Protein AF-A0A821R0I9-F1 (afdb_monomer)

Radius of gyration: 26.66 Å; Cα contacts (8 Å, |Δi|>4): 463; chains: 1; bounding box: 62×66×66 Å

Mean predicted aligned error: 10.27 Å

Nearest PDB structures (foldseek):
  4y21-assembly1_A  TM=1.163E-01  e=6.175E+00  Rattus norvegicus

Secondary structure (DSSP, 8-state):
-HHHHHHHHTHHHHTT-EEEEEE---S-HHHHHHHHHIIIIISEEEETTEEEE--TT-EEEEEE---TT-GGGGSHHHHSS--S---SS--SSS--TT-HHHHHHHHHHHHHHTTGGGTS---GGG-----HHHHHHHHHHHHSTTS-TTT--TTHHHHHHHHHHHHHHHHHH-GGGSGGG-SSHHHHHHHHHHHHHHHTHHHHHHHHHHHHHHHHHTTT----GGGTS--GGGS-SEEEEE-TT--EEEEESSGGGS-HHHHHHHHHHHHHTT--GGGHHHHS--TTS--HHHHHHHHHTT-GGGTTEEE-TTT--EEETT--S-TTT--SPPPB--SSSSHHHHHHHHHHHHHHHTTT----HHHHHHHHHHHHHHHTT--------TTSSHHHHH-

pLDDT: mean 80.83, std 11.89, range [41.59, 96.19]

Foldseek 3Di:
DVVLVVQAVCQVVQVVAAAEAEDEADPCLPVVLVVCCCVQPVQWDDDPHRTHHHDPPHHYHYHFDPFLNRVNCPRPVNVPDDDPDDQQAADLQPPPLVDPLLQLLLQVLVCLVVLVQLPFADDPVPGDSDDSVSSSVSLCVLQPPPADRRQHHNVLSLLLSLLSSQVSVLLRQPPCLGNVLFPGSVLSSVVSVVQSNLSSLLSHQQRSLVSVVSVVVSVVDDDDPVRSDPDPVNRQFWHWDAAPNSDTDIGGDALVSDPVSVLVGVVVSCVVVVHDPVCNCPRSPGLQPDFQLRLQLVLPRNDPPQLQWFADLPPRDTDGNPDFDDPPPRDPHGTDHQPDSDPVSSSVSSSVSSVSCCVVDTDHSSLSSVVVSVSSCVSSVHDDDDDDDPPPCPVVSVD

Structure (mmCIF, N/CA/C/O backbone):
data_AF-A0A821R0I9-F1
#
_entry.id   AF-A0A821R0I9-F1
#
loop_
_atom_site.group_PDB
_atom_site.id
_atom_site.type_symbol
_atom_site.label_atom_id
_atom_site.label_alt_id
_atom_site.label_comp_id
_atom_site.label_asym_id
_atom_site.label_entity_id
_atom_site.label_seq_id
_atom_site.pdbx_PDB_ins_code
_atom_site.Cartn_x
_atom_site.Cartn_y
_atom_site.Cartn_z
_atom_site.occupancy
_atom_site.B_iso_or_equiv
_atom_site.auth_seq_id
_atom_site.auth_comp_id
_atom_site.auth_asym_id
_atom_site.auth_atom_id
_atom_site.pdbx_PDB_model_num
ATOM 1 N N . ASP A 1 1 ? 10.361 -28.603 -21.149 1.00 76.56 1 ASP A N 1
ATOM 2 C CA . ASP A 1 1 ? 9.099 -29.053 -21.781 1.00 76.56 1 ASP A CA 1
ATOM 3 C C . ASP A 1 1 ? 7.979 -28.019 -21.750 1.00 76.56 1 ASP A C 1
ATOM 5 O O . ASP A 1 1 ? 7.584 -27.575 -22.820 1.00 76.56 1 ASP A O 1
ATOM 9 N N . THR A 1 2 ? 7.530 -27.529 -20.588 1.00 86.25 2 THR A N 1
ATOM 10 C CA . THR A 1 2 ? 6.419 -26.550 -20.497 1.00 86.25 2 THR A CA 1
ATOM 11 C C . THR A 1 2 ? 6.616 -25.289 -21.352 1.00 86.25 2 THR A C 1
ATOM 13 O O . THR A 1 2 ? 5.686 -24.830 -22.014 1.00 86.25 2 THR A O 1
ATOM 16 N N . LEU A 1 3 ? 7.837 -24.734 -21.389 1.00 85.19 3 LEU A N 1
ATOM 17 C CA . LEU A 1 3 ? 8.168 -23.590 -22.251 1.00 85.19 3 LEU A CA 1
ATOM 18 C C . LEU A 1 3 ? 7.955 -23.918 -23.737 1.00 85.19 3 LEU A C 1
ATOM 20 O O . LEU A 1 3 ? 7.365 -23.124 -24.467 1.00 85.19 3 LEU A O 1
ATOM 24 N N . ALA A 1 4 ? 8.395 -25.099 -24.174 1.00 87.75 4 ALA A N 1
ATOM 25 C CA . ALA A 1 4 ? 8.288 -25.544 -25.558 1.00 87.75 4 ALA A CA 1
ATOM 26 C C . ALA A 1 4 ? 6.822 -25.709 -25.983 1.00 87.75 4 ALA A C 1
ATOM 28 O O . ALA A 1 4 ? 6.417 -25.243 -27.047 1.00 87.75 4 ALA A O 1
ATOM 29 N N . GLU A 1 5 ? 6.001 -26.313 -25.123 1.00 90.69 5 GLU A N 1
ATOM 30 C CA . GLU A 1 5 ? 4.563 -26.461 -25.358 1.00 90.69 5 GLU A CA 1
ATOM 31 C C . GLU A 1 5 ? 3.848 -25.110 -25.426 1.00 90.69 5 GLU A C 1
ATOM 33 O O . GLU A 1 5 ? 2.994 -24.896 -26.294 1.00 90.69 5 GLU A O 1
ATOM 38 N N . ARG A 1 6 ? 4.222 -24.171 -24.548 1.00 90.94 6 ARG A N 1
ATOM 39 C CA . ARG A 1 6 ? 3.678 -22.810 -24.55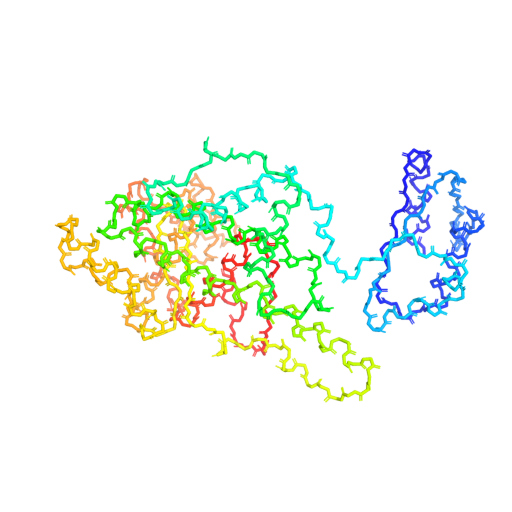5 1.00 90.94 6 ARG A CA 1
ATOM 40 C C . ARG A 1 6 ? 4.042 -22.070 -25.840 1.00 90.94 6 ARG A C 1
ATOM 42 O O . ARG A 1 6 ? 3.157 -21.486 -26.454 1.00 90.94 6 ARG A O 1
ATOM 49 N N . LEU A 1 7 ? 5.297 -22.130 -26.283 1.00 91.06 7 LEU A N 1
ATOM 50 C CA . LEU A 1 7 ? 5.722 -21.499 -27.537 1.00 91.06 7 LEU A CA 1
ATOM 51 C C . LEU A 1 7 ? 5.006 -22.113 -28.747 1.00 91.06 7 LEU A C 1
ATOM 53 O O . LEU A 1 7 ? 4.456 -21.383 -29.568 1.00 91.06 7 LEU A O 1
ATOM 57 N N . ARG A 1 8 ? 4.919 -23.448 -28.815 1.00 91.00 8 ARG A N 1
ATOM 58 C CA . ARG A 1 8 ? 4.213 -24.154 -29.895 1.00 91.00 8 ARG A CA 1
ATOM 59 C C . ARG A 1 8 ? 2.726 -23.796 -29.945 1.00 91.00 8 ARG A C 1
ATOM 61 O O . ARG A 1 8 ? 2.209 -23.470 -31.007 1.00 91.00 8 ARG A O 1
ATOM 68 N N . SER A 1 9 ? 2.032 -23.840 -28.806 1.00 92.44 9 SER A N 1
ATOM 69 C CA . SER A 1 9 ? 0.590 -23.538 -28.736 1.00 92.44 9 SER A CA 1
ATOM 70 C C . SER A 1 9 ? 0.256 -22.073 -29.033 1.00 92.44 9 SER A C 1
ATOM 72 O O . SER A 1 9 ? -0.883 -21.761 -29.375 1.00 92.44 9 SER A O 1
ATOM 74 N N . LYS A 1 10 ? 1.237 -21.172 -28.916 1.00 91.81 10 LYS A N 1
ATOM 75 C CA . LYS A 1 10 ? 1.082 -19.734 -29.154 1.00 91.81 10 LYS A CA 1
ATOM 76 C C . LYS A 1 10 ? 1.691 -19.258 -30.470 1.00 91.81 10 LYS A C 1
ATOM 78 O O . LYS A 1 10 ? 1.699 -18.055 -30.699 1.00 91.81 10 LYS A O 1
ATOM 83 N N . TYR A 1 11 ? 2.122 -20.163 -31.352 1.00 89.94 11 TYR A N 1
ATOM 84 C CA . TYR A 1 11 ? 2.811 -19.826 -32.604 1.00 89.94 11 TYR A CA 1
ATOM 85 C C . TYR A 1 11 ? 2.116 -18.733 -33.430 1.00 89.94 11 TYR A C 1
ATOM 87 O O . TYR A 1 11 ? 2.754 -17.763 -33.830 1.00 89.94 11 TYR A O 1
ATOM 95 N N . SER A 1 12 ? 0.797 -18.837 -33.628 1.00 88.25 12 SER A N 1
ATOM 96 C CA . SER A 1 12 ? 0.026 -17.840 -34.385 1.00 88.25 12 SER A CA 1
ATOM 97 C C . SER A 1 12 ? 0.048 -16.445 -33.752 1.00 88.25 12 SER A C 1
ATOM 99 O O . SER A 1 12 ? -0.014 -15.452 -34.463 1.00 88.25 12 SER A O 1
ATOM 101 N N . GLN A 1 13 ? 0.178 -16.357 -32.425 1.00 90.62 13 GLN A N 1
ATOM 102 C CA . GLN A 1 13 ? 0.243 -15.090 -31.689 1.00 90.62 13 GLN A CA 1
ATOM 103 C C . GLN A 1 13 ? 1.644 -14.467 -31.729 1.00 90.62 13 GLN A C 1
ATOM 105 O O . GLN A 1 13 ? 1.775 -13.262 -31.536 1.00 90.62 13 GLN A O 1
ATOM 110 N N . LEU A 1 14 ? 2.688 -15.264 -31.986 1.00 87.75 14 LEU A N 1
ATOM 111 C CA . LEU A 1 14 ? 4.066 -14.771 -32.063 1.00 87.75 14 LEU A CA 1
ATOM 112 C C . LEU A 1 14 ? 4.306 -13.904 -33.306 1.00 87.75 14 LEU A C 1
ATOM 114 O O . LEU A 1 14 ? 5.147 -13.019 -33.261 1.00 87.75 14 LEU A O 1
ATOM 118 N N . GLN A 1 15 ? 3.539 -14.101 -34.384 1.00 83.25 15 GLN A N 1
ATOM 119 C CA . GLN A 1 15 ? 3.679 -13.323 -35.624 1.00 83.25 15 GLN A CA 1
ATOM 120 C C . GLN A 1 15 ? 3.362 -11.832 -35.454 1.00 83.25 15 GLN A C 1
ATOM 122 O O . GLN A 1 15 ? 3.879 -11.004 -36.195 1.00 83.25 15 GLN A O 1
ATOM 127 N N . THR A 1 16 ? 2.511 -11.490 -34.488 1.00 88.88 16 THR A N 1
ATOM 128 C CA . THR A 1 16 ? 2.111 -10.107 -34.186 1.00 88.88 16 THR A CA 1
ATOM 129 C C . THR A 1 16 ? 2.441 -9.720 -32.746 1.00 88.88 16 THR A C 1
ATOM 131 O O . THR A 1 16 ? 1.876 -8.766 -32.215 1.00 88.88 16 THR A O 1
ATOM 134 N N . GLY A 1 17 ? 3.280 -10.508 -32.074 1.00 88.75 17 GLY A N 1
ATOM 135 C CA . GLY A 1 17 ? 3.551 -10.394 -30.649 1.00 88.75 17 GLY A CA 1
ATOM 136 C C . GLY A 1 17 ? 5.040 -10.342 -30.340 1.00 88.75 17 GLY A C 1
ATOM 137 O O . GLY A 1 17 ? 5.892 -10.328 -31.224 1.00 88.75 17 GLY A O 1
ATOM 138 N N . ALA A 1 18 ? 5.344 -10.335 -29.048 1.00 92.00 18 ALA A N 1
ATOM 139 C CA . ALA A 1 18 ? 6.703 -10.414 -28.538 1.00 92.00 18 ALA A CA 1
ATOM 140 C C . ALA A 1 18 ? 6.793 -11.487 -27.451 1.00 92.00 18 ALA A C 1
ATOM 142 O O . ALA A 1 18 ? 5.804 -11.815 -26.788 1.00 92.00 18 ALA A O 1
ATOM 143 N N . ILE A 1 19 ? 7.993 -12.023 -27.258 1.00 91.94 19 ILE A N 1
ATOM 144 C CA . ILE A 1 19 ? 8.313 -12.904 -26.138 1.00 91.94 19 ILE A CA 1
ATOM 145 C C . ILE A 1 19 ? 8.996 -12.045 -25.082 1.00 91.94 19 ILE A C 1
ATOM 147 O O . ILE A 1 19 ? 10.010 -11.421 -25.369 1.00 91.94 19 ILE A O 1
ATOM 151 N N . HIS A 1 20 ? 8.457 -12.028 -23.867 1.00 91.75 20 HIS A N 1
ATOM 152 C CA . HIS A 1 20 ? 9.137 -11.447 -22.715 1.00 91.75 20 HIS A CA 1
ATOM 153 C C . HIS A 1 20 ? 9.611 -12.572 -21.795 1.00 91.75 20 HIS A C 1
ATOM 155 O O . HIS A 1 20 ? 8.790 -13.341 -21.287 1.00 91.75 20 HIS A O 1
ATOM 161 N N . LEU A 1 21 ? 10.927 -12.701 -21.640 1.00 89.25 21 LEU A N 1
ATOM 162 C CA . LEU A 1 21 ? 11.567 -13.635 -20.726 1.00 89.25 21 LEU A CA 1
ATOM 163 C C . LEU A 1 21 ? 12.048 -12.884 -19.491 1.00 89.25 21 LEU A C 1
ATOM 165 O O . LEU A 1 21 ? 13.011 -12.133 -19.577 1.00 89.25 21 LEU A O 1
ATOM 169 N N . ASP A 1 22 ? 11.398 -13.141 -18.365 1.00 88.12 22 ASP A N 1
ATOM 170 C CA . ASP A 1 22 ? 11.840 -12.700 -17.044 1.00 88.12 22 ASP A CA 1
ATOM 171 C C . ASP A 1 22 ? 12.665 -13.826 -16.404 1.00 88.12 22 ASP A C 1
ATOM 173 O O . ASP A 1 22 ? 12.160 -14.938 -16.195 1.00 88.12 22 ASP A O 1
ATOM 177 N N . ILE A 1 23 ? 13.957 -13.573 -16.192 1.00 84.50 23 ILE A N 1
ATOM 178 C CA . ILE A 1 23 ? 14.930 -14.559 -15.724 1.00 84.50 23 ILE A CA 1
ATOM 179 C C . ILE A 1 23 ? 15.499 -14.110 -14.374 1.00 84.50 23 ILE A C 1
ATOM 181 O O . ILE A 1 23 ? 16.392 -13.265 -14.294 1.00 84.50 23 ILE A O 1
ATOM 185 N N . GLY A 1 24 ? 15.002 -14.744 -13.312 1.00 79.88 24 GLY A N 1
ATOM 186 C CA . GLY A 1 24 ? 15.548 -14.638 -11.960 1.00 79.88 24 GLY A CA 1
ATOM 187 C C . GLY A 1 24 ? 16.720 -15.591 -11.700 1.00 79.88 24 GLY A C 1
ATOM 188 O O . GLY A 1 24 ? 17.433 -16.022 -12.607 1.00 79.88 24 GLY A O 1
ATOM 189 N N . THR A 1 25 ? 16.904 -15.981 -10.439 1.00 74.69 25 THR A N 1
ATOM 190 C CA . THR A 1 25 ? 17.943 -16.944 -10.052 1.00 74.69 25 THR A CA 1
ATOM 191 C C . THR A 1 25 ? 17.667 -18.338 -10.626 1.00 74.69 25 THR A C 1
ATOM 193 O O . THR A 1 25 ? 16.542 -18.842 -10.600 1.00 74.69 25 THR A O 1
ATOM 196 N N . THR A 1 26 ? 18.706 -18.995 -11.157 1.00 76.81 26 THR A N 1
ATOM 197 C CA . THR A 1 26 ? 18.580 -20.340 -11.747 1.00 76.81 26 THR A CA 1
ATOM 198 C C . THR A 1 26 ? 19.653 -21.274 -11.211 1.00 76.81 26 THR A C 1
ATOM 200 O O . THR A 1 26 ? 20.830 -20.916 -11.168 1.00 76.81 26 THR A O 1
ATOM 203 N N . ALA A 1 27 ? 19.253 -22.492 -10.838 1.00 79.00 27 ALA A N 1
ATOM 204 C CA . ALA A 1 27 ? 20.189 -23.511 -10.370 1.00 79.00 27 ALA A CA 1
ATOM 205 C C . ALA A 1 27 ? 21.010 -24.123 -11.521 1.00 79.00 27 ALA A C 1
ATOM 207 O O . ALA A 1 27 ? 22.166 -24.487 -11.327 1.00 79.00 27 ALA A O 1
ATOM 208 N N . ASN A 1 28 ? 20.429 -24.228 -12.725 1.00 84.75 28 ASN A N 1
ATOM 209 C CA . ASN A 1 28 ? 21.063 -24.849 -13.890 1.00 84.75 28 ASN A CA 1
ATOM 210 C C . ASN A 1 28 ? 21.334 -23.823 -15.001 1.00 84.75 28 ASN A C 1
ATOM 212 O O . ASN A 1 28 ? 20.585 -23.694 -15.972 1.00 84.75 28 ASN A O 1
ATOM 216 N N . ARG A 1 29 ? 22.451 -23.108 -14.849 1.00 81.62 29 ARG A N 1
ATOM 217 C CA . ARG A 1 29 ? 22.896 -22.058 -15.777 1.00 81.62 29 ARG A CA 1
ATOM 218 C C . ARG A 1 29 ? 23.226 -22.592 -17.175 1.00 81.62 29 ARG A C 1
ATOM 220 O O . ARG A 1 29 ? 22.957 -21.912 -18.162 1.00 81.62 29 ARG A O 1
ATOM 227 N N . GLN A 1 30 ? 23.763 -23.809 -17.273 1.00 83.44 30 GLN A N 1
ATOM 228 C CA . GLN A 1 30 ? 24.100 -24.422 -18.560 1.00 83.44 30 GLN A CA 1
ATOM 229 C C . GLN A 1 30 ? 22.843 -24.666 -19.400 1.00 83.44 30 GLN A C 1
ATOM 231 O O . GLN A 1 30 ? 22.788 -24.263 -20.559 1.00 83.44 30 GLN A O 1
ATOM 236 N N . GLN A 1 31 ? 21.811 -25.263 -18.800 1.00 86.06 31 GLN A N 1
ATOM 237 C CA . GLN A 1 31 ? 20.558 -25.522 -19.504 1.00 86.06 31 GLN A CA 1
ATOM 238 C C . GLN A 1 31 ? 19.866 -24.222 -19.930 1.00 86.06 31 GLN A C 1
ATOM 240 O O . GLN A 1 31 ? 19.315 -24.151 -21.028 1.00 86.06 31 GLN A O 1
ATOM 245 N N . LEU A 1 32 ? 19.914 -23.177 -19.096 1.00 87.06 32 LEU A N 1
ATOM 246 C CA . LEU A 1 32 ? 19.415 -21.859 -19.484 1.00 87.06 32 LEU A CA 1
ATOM 247 C C . LEU A 1 32 ? 20.153 -21.328 -20.722 1.00 87.06 32 LEU A C 1
ATOM 249 O O . LEU A 1 32 ? 19.507 -20.879 -21.665 1.00 87.06 32 LEU A O 1
ATOM 253 N N . ASN A 1 33 ? 21.485 -21.409 -20.734 1.00 86.75 33 ASN A N 1
ATOM 254 C CA . ASN A 1 33 ? 22.304 -20.972 -21.862 1.00 86.75 33 ASN A CA 1
ATOM 255 C C . ASN A 1 33 ? 21.902 -21.700 -23.156 1.00 86.75 33 ASN A C 1
ATOM 257 O O . ASN A 1 33 ? 21.643 -21.057 -24.169 1.00 86.75 33 ASN A O 1
ATOM 261 N N . GLU A 1 34 ? 21.759 -23.028 -23.106 1.00 87.38 34 GLU A N 1
ATOM 262 C CA . GLU A 1 34 ? 21.300 -23.844 -24.240 1.00 87.38 34 GLU A CA 1
ATOM 263 C C . GLU A 1 34 ? 19.910 -23.415 -24.736 1.00 87.38 34 GLU A C 1
ATOM 265 O O . GLU A 1 34 ? 19.705 -23.235 -25.939 1.00 87.38 34 GLU A O 1
ATOM 270 N N . ILE A 1 35 ? 18.964 -23.173 -23.819 1.00 88.25 35 ILE A N 1
ATOM 271 C CA . ILE A 1 35 ? 17.619 -22.691 -24.163 1.00 88.25 35 ILE A CA 1
ATOM 272 C C . ILE A 1 35 ? 17.681 -21.334 -24.864 1.00 88.25 35 ILE A C 1
ATOM 274 O O . ILE A 1 35 ? 16.986 -21.133 -25.862 1.00 88.25 35 ILE A O 1
ATOM 278 N N . LEU A 1 36 ? 18.501 -20.408 -24.369 1.00 88.75 36 LEU A N 1
ATOM 279 C CA . LEU A 1 36 ? 18.633 -19.081 -24.961 1.00 88.75 36 LEU A CA 1
ATOM 280 C C . LEU A 1 36 ? 19.308 -19.137 -26.339 1.00 88.75 36 LEU A C 1
ATOM 282 O O . LEU A 1 36 ? 18.843 -18.460 -27.253 1.00 88.75 36 LEU A O 1
ATOM 286 N N . TYR A 1 37 ? 20.318 -19.989 -26.541 1.00 89.25 37 TYR A N 1
ATOM 287 C CA . TYR A 1 37 ? 20.897 -20.236 -27.869 1.00 89.25 37 TYR A CA 1
ATOM 288 C C . TYR A 1 37 ? 19.848 -20.756 -28.857 1.00 89.25 37 TYR A C 1
ATOM 290 O O . TYR A 1 37 ? 19.708 -20.227 -29.964 1.00 89.25 37 TYR A O 1
ATOM 298 N N . CYS A 1 38 ? 19.067 -21.758 -28.443 1.00 89.75 38 CYS A N 1
ATOM 299 C CA . CYS A 1 38 ? 17.945 -22.279 -29.217 1.00 89.75 38 CYS A CA 1
ATOM 300 C C . CYS A 1 38 ? 16.933 -21.187 -29.570 1.00 89.75 38 CYS A C 1
ATOM 302 O O . CYS A 1 38 ? 16.541 -21.066 -30.731 1.00 89.75 38 CYS A O 1
ATOM 304 N N . LEU A 1 39 ? 16.533 -20.373 -28.595 1.00 89.75 39 LEU A N 1
ATOM 305 C CA . LEU A 1 39 ? 15.498 -19.369 -28.789 1.00 89.75 39 LEU A CA 1
ATOM 306 C C . LEU A 1 39 ? 15.961 -18.181 -29.633 1.00 89.75 39 LEU A C 1
ATOM 308 O O . LEU A 1 39 ? 15.213 -17.735 -30.497 1.00 89.75 39 LEU A O 1
ATOM 312 N N . LEU A 1 40 ? 17.155 -17.653 -29.373 1.00 88.06 40 LEU A N 1
ATOM 313 C CA . LEU A 1 40 ? 17.606 -16.394 -29.961 1.00 88.06 40 LEU A CA 1
ATOM 314 C C . LEU A 1 40 ? 18.265 -16.590 -31.322 1.00 88.06 40 LEU A C 1
ATOM 316 O O . LEU A 1 40 ? 17.952 -15.827 -32.237 1.00 88.06 40 LEU A O 1
ATOM 320 N N . LEU A 1 41 ? 19.132 -17.602 -31.458 1.00 87.38 41 LEU A N 1
ATOM 321 C CA . LEU A 1 41 ? 19.898 -17.835 -32.685 1.00 87.38 41 LEU A CA 1
ATOM 322 C C . LEU A 1 41 ? 19.181 -18.788 -33.635 1.00 87.38 41 LEU A C 1
ATOM 324 O O . LEU A 1 41 ? 18.980 -18.463 -34.800 1.00 87.38 41 LEU A O 1
ATOM 328 N N . PHE A 1 42 ? 18.800 -19.972 -33.147 1.00 89.62 42 PHE A N 1
ATOM 329 C CA . PHE A 1 42 ? 18.291 -21.021 -34.031 1.00 89.62 42 PHE A CA 1
ATOM 330 C C . PHE A 1 42 ? 16.821 -20.825 -34.387 1.00 89.62 42 PHE A C 1
ATOM 332 O O . PHE A 1 42 ? 16.425 -21.123 -35.515 1.00 89.62 42 PHE A O 1
ATOM 339 N N . ARG A 1 43 ? 16.007 -20.340 -33.436 1.00 90.12 43 ARG A N 1
ATOM 340 C CA . ARG A 1 43 ? 14.563 -20.046 -33.561 1.00 90.12 43 ARG A CA 1
ATOM 341 C C . ARG A 1 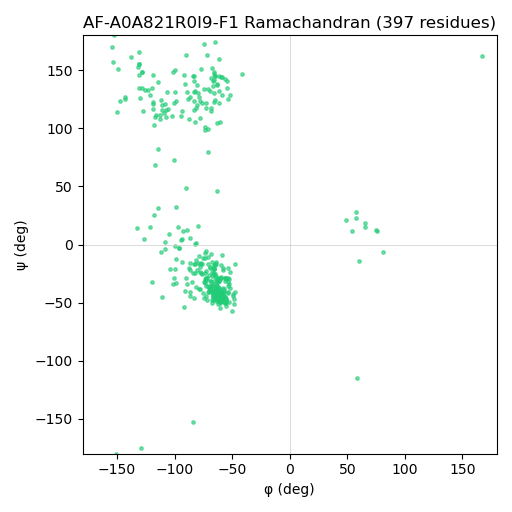43 ? 13.689 -21.253 -33.929 1.00 90.12 43 ARG A C 1
ATOM 343 O O . ARG A 1 43 ? 12.478 -21.206 -33.761 1.00 90.12 43 ARG A O 1
ATOM 350 N N . ASN A 1 44 ? 14.288 -22.350 -34.371 1.00 91.06 44 ASN A N 1
ATOM 351 C CA . ASN A 1 44 ? 13.685 -23.637 -34.648 1.00 91.06 44 ASN A CA 1
ATOM 352 C C . ASN A 1 44 ? 14.491 -24.686 -33.893 1.00 91.06 44 ASN A C 1
ATOM 354 O O . ASN A 1 44 ? 15.679 -24.873 -34.145 1.00 91.06 44 ASN A O 1
ATOM 358 N N . PHE A 1 45 ? 13.858 -25.337 -32.931 1.00 90.75 45 PHE A N 1
ATOM 359 C CA . PHE A 1 45 ? 14.529 -26.271 -32.038 1.00 90.75 45 PHE A CA 1
ATOM 360 C C . PHE A 1 45 ? 13.536 -27.293 -31.502 1.00 90.75 45 PHE A C 1
ATOM 362 O O . PHE A 1 45 ? 12.320 -27.180 -31.678 1.00 90.75 45 PHE A O 1
ATOM 369 N N . ARG A 1 46 ? 14.059 -28.324 -30.844 1.00 87.31 46 ARG A N 1
ATOM 370 C CA . ARG A 1 46 ? 13.258 -29.409 -30.292 1.00 87.31 46 ARG A CA 1
ATOM 371 C C . ARG A 1 46 ? 13.644 -29.655 -28.842 1.00 87.31 46 ARG A C 1
ATOM 373 O O . ARG A 1 46 ? 14.807 -29.908 -28.553 1.00 87.31 46 ARG A O 1
ATOM 380 N N . PHE A 1 47 ? 12.652 -29.637 -27.956 1.00 84.06 47 PHE A N 1
ATOM 381 C CA . PHE A 1 47 ? 12.790 -30.097 -26.574 1.00 84.06 47 PHE A CA 1
ATOM 382 C C . PHE A 1 47 ? 11.980 -31.381 -26.403 1.00 84.06 47 PHE A C 1
ATOM 384 O O . PHE A 1 47 ? 10.761 -31.382 -26.583 1.00 84.06 47 PHE A O 1
ATOM 391 N N . GLY A 1 48 ? 12.661 -32.496 -26.126 1.00 82.56 48 GLY A N 1
ATOM 392 C CA . GLY A 1 48 ? 12.025 -33.813 -26.067 1.00 82.56 48 GLY A CA 1
ATOM 393 C C . GLY A 1 48 ? 11.334 -34.166 -27.390 1.00 82.56 48 GLY A C 1
ATOM 394 O O . GLY A 1 48 ? 11.986 -34.308 -28.423 1.00 82.56 48 GLY A O 1
ATOM 395 N N . TYR A 1 49 ? 10.006 -34.293 -27.383 1.00 85.00 49 TYR A N 1
ATOM 396 C CA . TYR A 1 49 ? 9.185 -34.560 -28.578 1.00 85.00 49 TYR A CA 1
ATOM 397 C C . TYR A 1 49 ? 8.508 -33.310 -29.156 1.00 85.00 49 TYR A C 1
ATOM 399 O O . TYR A 1 49 ? 7.813 -33.394 -30.167 1.00 85.00 49 TYR A O 1
ATOM 407 N N . VAL A 1 50 ? 8.692 -32.150 -28.526 1.00 89.12 50 VAL A N 1
ATOM 408 C CA . VAL A 1 50 ? 8.038 -30.905 -28.922 1.00 89.12 50 VAL A CA 1
ATOM 409 C C . VAL A 1 50 ? 8.962 -30.119 -29.841 1.00 89.12 50 VAL A C 1
ATOM 411 O O . VAL A 1 50 ? 9.986 -29.589 -29.410 1.00 89.12 50 VAL A O 1
ATOM 414 N N . THR A 1 51 ? 8.578 -30.025 -31.112 1.00 90.50 51 THR A N 1
ATOM 415 C CA . THR A 1 51 ? 9.192 -29.098 -32.067 1.00 90.50 51 THR A CA 1
ATOM 416 C C . THR A 1 51 ? 8.629 -27.699 -31.851 1.00 90.50 51 THR A C 1
ATOM 418 O O . THR A 1 51 ? 7.410 -27.511 -31.794 1.00 90.50 51 THR A O 1
ATOM 421 N N . VAL A 1 52 ? 9.523 -26.723 -31.739 1.00 91.88 52 VAL A N 1
ATOM 422 C CA . VAL A 1 52 ? 9.215 -25.308 -31.558 1.00 91.88 52 VAL A CA 1
ATOM 423 C C . VAL A 1 52 ? 9.790 -24.535 -32.732 1.00 91.88 52 VAL A C 1
ATOM 425 O O . VAL A 1 52 ? 10.936 -24.746 -33.120 1.00 91.88 52 VAL A O 1
ATOM 428 N N . SER A 1 53 ? 8.984 -23.628 -33.272 1.00 91.81 53 SER A N 1
ATOM 429 C CA . SER A 1 53 ? 9.396 -22.631 -34.253 1.00 91.81 53 SER A CA 1
ATOM 430 C C . SER A 1 53 ? 8.990 -21.263 -33.721 1.00 91.81 53 SER A C 1
ATOM 432 O O . SER A 1 53 ? 7.876 -21.100 -33.230 1.00 91.81 53 SER A O 1
ATOM 434 N N . VAL A 1 54 ? 9.891 -20.293 -33.776 1.00 92.25 54 VAL A N 1
ATOM 435 C CA . VAL A 1 54 ? 9.652 -18.900 -33.408 1.00 92.25 54 VAL A CA 1
ATOM 436 C C . VAL A 1 54 ? 9.900 -18.063 -34.661 1.00 92.25 54 VAL A C 1
ATOM 438 O O . VAL A 1 54 ? 11.001 -18.128 -35.207 1.00 92.25 54 VAL A O 1
ATOM 441 N N . PRO A 1 55 ? 8.910 -17.295 -35.151 1.00 91.44 55 PRO A N 1
ATOM 442 C CA . PRO A 1 55 ? 9.098 -16.445 -36.324 1.00 91.44 55 PRO A CA 1
ATOM 443 C C . PRO A 1 55 ? 10.292 -15.497 -36.155 1.00 91.44 55 PRO A C 1
ATOM 445 O O . PRO A 1 55 ? 10.488 -14.953 -35.066 1.00 91.44 55 PRO A O 1
ATOM 448 N N . ALA A 1 56 ? 11.061 -15.279 -37.225 1.00 86.62 56 ALA A N 1
ATOM 449 C CA . ALA A 1 56 ? 12.274 -14.454 -37.196 1.00 86.62 56 ALA A CA 1
ATOM 450 C C . ALA A 1 56 ? 12.003 -13.013 -36.727 1.00 86.62 56 ALA A C 1
ATOM 452 O O . ALA A 1 56 ? 12.776 -12.473 -35.943 1.00 86.62 56 ALA A O 1
ATOM 453 N N . GLU A 1 57 ? 10.857 -12.452 -37.122 1.00 87.88 57 GLU A N 1
ATOM 454 C CA . GLU A 1 57 ? 10.412 -11.100 -36.750 1.00 87.88 57 GLU A CA 1
ATOM 455 C C . GLU A 1 57 ? 9.940 -10.982 -35.290 1.00 87.88 57 GLU A C 1
ATOM 457 O O . GLU A 1 57 ? 9.658 -9.887 -34.807 1.00 87.88 57 GLU A O 1
ATOM 462 N N . THR A 1 58 ? 9.827 -12.100 -34.561 1.00 90.75 58 THR A N 1
ATOM 463 C CA . THR A 1 58 ? 9.372 -12.073 -33.165 1.00 90.75 58 THR A CA 1
ATOM 464 C C . THR A 1 58 ? 10.427 -11.403 -32.296 1.00 90.75 58 THR A C 1
ATOM 466 O O . THR A 1 58 ? 11.519 -11.950 -32.077 1.00 90.75 58 THR A O 1
ATOM 469 N N . ILE A 1 59 ? 10.071 -10.253 -31.732 1.00 89.62 59 ILE A N 1
ATOM 470 C CA . ILE A 1 59 ? 10.918 -9.540 -30.781 1.00 89.62 59 ILE A CA 1
ATOM 471 C C . ILE A 1 59 ? 10.984 -10.346 -29.481 1.00 89.62 59 ILE A C 1
ATOM 473 O O . ILE A 1 59 ? 9.959 -10.791 -28.957 1.00 89.62 59 ILE A O 1
ATOM 477 N N . VAL A 1 60 ? 12.196 -10.543 -28.963 1.00 89.69 60 VAL A N 1
ATOM 478 C CA . VAL A 1 60 ? 12.433 -11.220 -27.683 1.00 89.69 60 VAL A CA 1
ATOM 479 C C . VAL A 1 60 ? 13.052 -10.220 -26.722 1.00 89.69 60 VAL A C 1
ATOM 481 O O . VAL A 1 60 ? 14.192 -9.802 -26.904 1.00 89.69 60 VAL A O 1
ATOM 484 N N . TYR A 1 61 ? 12.290 -9.843 -25.705 1.00 90.31 61 TYR A N 1
ATOM 485 C CA . TYR A 1 61 ? 12.760 -9.059 -24.575 1.00 90.31 61 TYR A CA 1
ATOM 486 C C . TYR A 1 61 ? 13.262 -10.013 -23.496 1.00 90.31 61 TYR A C 1
ATOM 488 O O . TYR A 1 61 ? 12.571 -10.974 -23.153 1.00 90.31 61 TYR A O 1
ATOM 496 N N . ILE A 1 62 ? 14.456 -9.750 -22.974 1.00 86.38 62 ILE A N 1
ATOM 497 C CA . ILE A 1 62 ? 15.043 -10.506 -21.870 1.00 86.38 62 ILE A CA 1
ATOM 498 C C . ILE A 1 62 ? 15.261 -9.535 -20.718 1.00 86.38 62 ILE A C 1
ATOM 500 O O . ILE A 1 62 ? 16.034 -8.588 -20.845 1.00 86.38 62 ILE A O 1
ATOM 504 N N . GLU A 1 63 ? 14.571 -9.783 -19.615 1.00 86.56 63 GLU A N 1
ATOM 505 C CA . GLU A 1 63 ? 14.766 -9.114 -18.339 1.00 86.56 63 GLU A CA 1
ATOM 506 C C . GLU A 1 63 ? 15.593 -10.039 -17.444 1.00 86.56 63 GLU A C 1
ATOM 508 O O . GLU A 1 63 ? 15.237 -11.199 -17.223 1.00 86.56 63 GLU A O 1
ATOM 513 N N . LEU A 1 64 ? 16.744 -9.542 -16.993 1.00 79.12 64 LEU A N 1
ATOM 514 C CA . LEU A 1 64 ? 17.640 -10.256 -16.090 1.00 79.12 64 LEU A CA 1
ATOM 515 C C . LEU A 1 64 ? 17.542 -9.627 -14.705 1.00 79.12 64 LEU A C 1
ATOM 517 O O . LEU A 1 64 ? 17.667 -8.408 -14.567 1.00 79.12 64 LEU A O 1
ATOM 521 N N . ASP A 1 65 ? 17.367 -10.460 -13.684 1.00 71.44 65 ASP A N 1
ATOM 522 C CA . ASP A 1 65 ? 17.467 -10.006 -12.302 1.00 71.44 65 ASP A CA 1
ATOM 523 C C . ASP A 1 65 ? 18.892 -9.502 -12.005 1.00 71.44 65 ASP A C 1
ATOM 525 O O . ASP A 1 65 ? 19.887 -10.107 -12.400 1.00 71.44 65 ASP A O 1
ATOM 529 N N . ALA A 1 66 ? 18.988 -8.382 -11.288 1.00 64.12 66 ALA A N 1
ATOM 530 C CA . ALA A 1 66 ? 20.246 -7.761 -10.876 1.00 64.12 66 ALA A CA 1
ATOM 531 C C . ALA A 1 66 ? 20.756 -8.294 -9.522 1.00 64.12 66 ALA A C 1
ATOM 533 O O . ALA A 1 66 ? 21.623 -7.675 -8.896 1.00 64.12 66 ALA A O 1
ATOM 534 N N . SER A 1 67 ? 20.180 -9.389 -9.014 1.00 61.81 67 SER A N 1
ATOM 535 C CA . SER A 1 67 ? 20.610 -9.997 -7.757 1.00 61.81 67 SER A CA 1
ATOM 536 C C . SER A 1 67 ? 22.038 -10.566 -7.865 1.00 61.81 67 SER A C 1
ATOM 538 O O . SER A 1 67 ? 22.433 -11.053 -8.922 1.00 61.81 67 SER A O 1
ATOM 540 N N . PRO A 1 68 ? 22.836 -10.528 -6.780 1.00 54.72 68 PRO A N 1
ATOM 541 C CA . PRO A 1 68 ? 24.214 -11.036 -6.772 1.00 54.72 68 PRO A CA 1
ATOM 542 C C . PRO A 1 68 ? 24.349 -12.483 -7.256 1.00 54.72 68 PRO A C 1
ATOM 544 O O . PRO A 1 68 ? 25.316 -12.825 -7.926 1.00 54.72 68 PRO A O 1
ATOM 547 N N . ASP A 1 69 ? 23.361 -13.323 -6.934 1.00 53.91 69 ASP A N 1
ATOM 548 C CA . ASP A 1 69 ? 23.328 -14.738 -7.321 1.00 53.91 69 ASP A CA 1
ATOM 549 C C . ASP A 1 69 ? 22.869 -14.944 -8.778 1.00 53.91 69 ASP A C 1
ATOM 551 O O . ASP A 1 69 ? 23.074 -16.015 -9.369 1.00 53.91 69 ASP A O 1
ATOM 555 N N . ALA A 1 70 ? 22.272 -13.909 -9.378 1.00 56.47 70 ALA A N 1
ATOM 556 C CA . ALA A 1 70 ? 21.921 -13.813 -10.786 1.00 56.47 70 ALA A CA 1
ATOM 557 C C . ALA A 1 70 ? 23.074 -13.200 -11.599 1.00 56.47 70 ALA A C 1
ATOM 559 O O . ALA A 1 70 ? 22.860 -12.345 -12.457 1.00 56.47 70 ALA A O 1
ATOM 560 N N . THR A 1 71 ? 24.305 -13.698 -11.411 1.00 60.97 71 THR A N 1
ATOM 561 C CA . THR A 1 71 ? 25.451 -13.537 -12.335 1.00 60.97 71 THR A CA 1
ATOM 562 C C . THR A 1 71 ? 25.189 -14.196 -13.699 1.00 60.97 71 THR A C 1
ATOM 564 O O . THR A 1 71 ? 26.009 -14.905 -14.272 1.00 60.97 71 THR A O 1
ATOM 567 N N . LEU A 1 72 ? 24.008 -13.969 -14.265 1.00 62.28 72 LEU A N 1
ATOM 568 C CA . LEU A 1 72 ? 23.624 -14.383 -15.602 1.00 62.28 72 LEU A CA 1
ATOM 569 C C . LEU A 1 72 ? 24.466 -13.653 -16.646 1.00 62.28 72 LEU A C 1
ATOM 571 O O . LEU A 1 72 ? 24.719 -14.225 -17.695 1.00 62.28 72 LEU A O 1
ATOM 575 N N . ASN A 1 73 ? 25.006 -12.474 -16.323 1.00 64.81 73 ASN A N 1
ATOM 576 C CA . ASN A 1 73 ? 25.978 -11.762 -17.158 1.00 64.81 73 ASN A CA 1
ATOM 577 C C . ASN A 1 73 ? 27.247 -12.584 -17.461 1.00 64.81 73 ASN A C 1
ATOM 579 O O . ASN A 1 73 ? 27.935 -12.296 -18.435 1.00 64.81 73 ASN A O 1
ATOM 583 N N . GLU A 1 74 ? 27.559 -13.612 -16.663 1.00 68.38 74 GLU A N 1
ATOM 584 C CA . GLU A 1 74 ? 28.688 -14.513 -16.927 1.00 68.38 74 GLU A CA 1
ATOM 585 C C . GLU A 1 74 ? 28.390 -15.538 -18.030 1.00 68.38 74 GLU A C 1
ATOM 587 O O . GLU A 1 74 ? 29.323 -16.139 -18.567 1.00 68.38 74 GLU A O 1
ATOM 592 N N . LEU A 1 75 ? 27.118 -15.744 -18.401 1.00 76.19 75 LEU A N 1
ATOM 593 C CA . LEU A 1 75 ? 26.772 -16.657 -19.487 1.00 76.19 75 LEU A CA 1
ATOM 594 C C . LEU A 1 75 ? 27.404 -16.169 -20.801 1.00 76.19 75 LEU A C 1
ATOM 596 O O . LEU A 1 75 ? 27.219 -15.002 -21.158 1.00 76.19 75 LEU A O 1
ATOM 600 N N . PRO A 1 76 ? 28.076 -17.051 -21.569 1.00 80.12 76 PRO A N 1
ATOM 601 C CA . PRO A 1 76 ? 28.781 -16.668 -22.795 1.00 80.12 76 PRO A CA 1
ATOM 602 C C . PRO A 1 76 ? 27.917 -15.876 -23.776 1.00 80.12 76 PRO A C 1
ATOM 604 O O . PRO A 1 76 ? 28.376 -14.925 -24.398 1.00 80.12 76 PRO A O 1
ATOM 607 N N . LEU A 1 77 ? 26.636 -16.230 -23.877 1.00 79.19 77 LEU A N 1
ATOM 608 C CA . LEU A 1 77 ? 25.685 -15.542 -24.737 1.00 79.19 77 LEU A CA 1
ATOM 609 C C . LEU A 1 77 ? 25.561 -14.045 -24.402 1.00 79.19 77 LEU A C 1
ATOM 611 O O . LEU A 1 77 ? 25.565 -13.216 -25.308 1.00 79.19 77 LEU A O 1
ATOM 615 N N . PHE A 1 78 ? 25.479 -13.691 -23.118 1.00 78.75 78 PHE A N 1
ATOM 616 C CA . PHE A 1 78 ? 25.328 -12.299 -22.691 1.00 78.75 78 PHE A CA 1
ATOM 617 C C . PHE A 1 78 ? 26.640 -11.509 -22.753 1.00 78.75 78 PHE A C 1
ATOM 619 O O . PHE A 1 78 ? 26.594 -10.289 -22.850 1.00 78.75 78 PHE A O 1
ATOM 626 N N . GLN A 1 79 ? 27.798 -12.174 -22.831 1.00 76.69 79 GLN A N 1
ATOM 627 C CA . GLN A 1 79 ? 29.076 -11.508 -23.126 1.00 76.69 79 GLN A CA 1
ATOM 628 C C . GLN A 1 79 ? 29.119 -10.924 -24.549 1.00 76.69 79 GLN A C 1
ATOM 630 O O . GLN A 1 79 ? 29.903 -10.019 -24.830 1.00 76.69 79 GLN A O 1
ATOM 635 N N . HIS A 1 80 ? 28.272 -11.430 -25.450 1.00 76.81 80 HIS A N 1
ATOM 636 C CA . HIS A 1 80 ? 28.210 -11.015 -26.852 1.00 76.81 80 HIS A CA 1
ATOM 637 C C . HIS A 1 80 ? 26.965 -10.189 -27.201 1.00 76.81 80 HIS A C 1
ATOM 639 O O . HIS A 1 80 ? 26.842 -9.725 -28.333 1.00 76.81 80 HIS A O 1
ATOM 645 N N . ILE A 1 81 ? 26.045 -9.991 -26.253 1.00 75.44 81 ILE A N 1
ATOM 646 C CA . ILE A 1 81 ? 24.843 -9.176 -26.439 1.00 75.44 81 ILE A CA 1
ATOM 647 C C . ILE A 1 81 ? 25.013 -7.897 -25.627 1.00 75.44 81 ILE A C 1
ATOM 649 O O . ILE A 1 81 ? 25.153 -7.944 -24.410 1.00 75.44 81 ILE A O 1
ATOM 653 N N . THR A 1 82 ? 24.965 -6.739 -26.283 1.00 66.75 82 THR A N 1
ATOM 654 C CA . THR A 1 82 ? 24.968 -5.457 -25.571 1.00 66.75 82 THR A CA 1
ATOM 655 C C . THR A 1 82 ? 23.586 -5.206 -24.958 1.00 66.75 82 THR A C 1
ATOM 657 O O . THR A 1 82 ? 22.604 -5.150 -25.708 1.00 66.75 82 THR A O 1
ATOM 660 N N . PRO A 1 83 ? 23.468 -5.029 -23.628 1.00 68.19 83 PRO A N 1
ATOM 661 C CA . PRO A 1 83 ? 22.197 -4.681 -23.004 1.00 68.19 83 PRO A CA 1
ATOM 662 C C . PRO A 1 83 ? 21.663 -3.369 -23.578 1.00 68.19 83 PRO A C 1
ATOM 664 O O . PRO A 1 83 ? 22.371 -2.364 -23.615 1.00 68.19 83 PRO A O 1
ATOM 667 N N . SER A 1 84 ? 20.408 -3.365 -24.026 1.00 63.44 84 SER A N 1
ATOM 668 C CA . SER A 1 84 ? 19.789 -2.154 -24.581 1.00 63.44 84 SER A CA 1
ATOM 669 C C . SER A 1 84 ? 19.251 -1.214 -23.498 1.00 63.44 84 SER A C 1
ATOM 671 O O . SER A 1 84 ? 19.116 -0.019 -23.744 1.00 63.44 84 SER A O 1
ATOM 673 N N . ILE A 1 85 ? 18.922 -1.741 -22.312 1.00 69.56 85 ILE A N 1
ATOM 674 C CA . ILE A 1 85 ? 18.349 -0.983 -21.194 1.00 69.56 85 ILE A CA 1
ATOM 675 C C . ILE A 1 85 ? 18.933 -1.527 -19.887 1.00 69.56 85 ILE A C 1
ATOM 677 O O . ILE A 1 85 ? 18.835 -2.720 -19.616 1.00 69.56 85 ILE A O 1
ATOM 681 N N . ILE A 1 86 ? 19.516 -0.647 -19.072 1.00 68.00 86 ILE A N 1
ATOM 682 C CA . ILE A 1 86 ? 20.030 -0.968 -17.736 1.00 68.00 86 ILE A CA 1
ATOM 683 C C . ILE A 1 86 ? 19.229 -0.141 -16.726 1.00 68.00 86 ILE A C 1
ATOM 685 O O . ILE A 1 86 ? 19.360 1.082 -16.673 1.00 68.00 86 ILE A O 1
ATOM 689 N N . VAL A 1 87 ? 18.373 -0.795 -15.935 1.00 68.62 87 VAL A N 1
ATOM 690 C CA . VAL A 1 87 ? 17.514 -0.130 -14.937 1.00 68.62 87 VAL A CA 1
ATOM 691 C C . VAL A 1 87 ? 18.121 -0.277 -13.543 1.00 68.62 87 VAL A C 1
ATOM 693 O O . VAL A 1 87 ? 17.645 -1.031 -12.699 1.00 68.62 87 VAL A O 1
ATOM 696 N N . GLU A 1 88 ? 19.202 0.452 -13.284 1.00 64.88 88 GLU A N 1
ATOM 697 C CA . GLU A 1 88 ? 19.844 0.445 -11.961 1.00 64.88 88 GLU A CA 1
ATOM 698 C C . GLU A 1 88 ? 19.209 1.436 -10.983 1.00 64.88 88 GLU A C 1
ATOM 700 O O . GLU A 1 88 ? 19.184 1.201 -9.771 1.00 64.88 88 GLU A O 1
ATOM 705 N N . LYS A 1 89 ? 18.708 2.558 -11.510 1.00 71.00 89 LYS A N 1
ATOM 706 C CA . LYS A 1 89 ? 18.258 3.717 -10.734 1.00 71.00 89 LYS A CA 1
ATOM 707 C C . LYS A 1 89 ? 16.954 4.269 -11.295 1.00 71.00 89 LYS A C 1
ATOM 709 O O . LYS A 1 89 ? 16.575 4.003 -12.432 1.00 71.00 89 LYS A O 1
ATOM 714 N N . VAL A 1 90 ? 16.264 5.054 -10.473 1.00 76.81 90 VAL A N 1
ATOM 715 C CA . VAL A 1 90 ? 15.108 5.838 -10.917 1.00 76.81 90 VAL A CA 1
ATOM 716 C C . VAL A 1 90 ? 15.565 6.830 -11.985 1.00 76.81 90 VAL A C 1
ATOM 718 O O . VAL A 1 90 ? 16.416 7.679 -11.714 1.00 76.81 90 VAL A O 1
ATOM 721 N N . ASP A 1 91 ? 14.971 6.749 -13.174 1.00 81.06 91 ASP A N 1
ATOM 722 C CA . ASP A 1 91 ? 15.162 7.754 -14.212 1.00 81.06 91 ASP A CA 1
ATOM 723 C C . ASP A 1 91 ? 14.233 8.951 -13.969 1.00 81.06 91 ASP A C 1
ATOM 725 O O . ASP A 1 91 ? 13.021 8.912 -14.188 1.00 81.06 91 ASP A O 1
ATOM 729 N N . TRP A 1 92 ? 14.825 10.044 -13.500 1.00 84.94 92 TRP A N 1
ATOM 730 C CA . TRP A 1 92 ? 14.120 11.295 -13.236 1.00 84.94 92 TRP A CA 1
ATOM 731 C C . TRP A 1 92 ? 13.843 12.120 -14.498 1.00 84.94 92 TRP A C 1
ATOM 733 O O . TRP A 1 92 ? 13.114 13.111 -14.424 1.00 84.94 92 TRP A O 1
ATOM 743 N N . THR A 1 93 ? 14.415 11.746 -15.644 1.00 85.75 93 THR A N 1
ATOM 744 C CA . THR A 1 93 ? 14.227 12.449 -16.921 1.00 85.75 93 THR A CA 1
ATOM 745 C C . THR A 1 93 ? 13.010 11.955 -17.699 1.00 85.75 93 THR A C 1
ATOM 747 O O . THR A 1 93 ? 12.478 12.702 -18.517 1.00 85.75 93 THR A O 1
ATOM 750 N N . SER A 1 94 ? 12.518 10.751 -17.393 1.00 84.75 94 SER A N 1
ATOM 751 C CA . SER A 1 94 ? 11.373 10.110 -18.054 1.00 84.75 94 SER A CA 1
ATOM 752 C C . SER A 1 94 ? 10.191 9.844 -17.111 1.00 84.75 94 SER A C 1
ATOM 754 O O . SER A 1 94 ? 9.362 8.967 -17.358 1.00 84.75 94 SER A O 1
ATOM 756 N N . LEU A 1 95 ? 10.076 10.620 -16.024 1.00 87.31 95 LEU A N 1
ATOM 757 C CA . LEU A 1 95 ? 8.982 10.486 -15.061 1.00 87.31 95 LEU A CA 1
ATOM 758 C C . LEU A 1 95 ? 7.615 10.514 -15.770 1.00 87.31 95 LEU A C 1
ATOM 760 O O . LEU A 1 95 ? 7.314 11.444 -16.519 1.00 87.31 95 LEU A O 1
ATOM 764 N N . ASN A 1 96 ? 6.762 9.521 -15.493 1.00 88.62 96 ASN A N 1
ATOM 765 C CA . ASN A 1 96 ? 5.443 9.397 -16.116 1.00 88.62 96 ASN A CA 1
ATOM 766 C C . ASN A 1 96 ? 4.459 10.471 -15.608 1.00 88.62 96 ASN A C 1
ATOM 768 O O . ASN A 1 96 ? 3.596 10.210 -14.770 1.00 88.62 96 ASN A O 1
ATOM 772 N N . ILE A 1 97 ? 4.562 11.685 -16.145 1.00 91.12 97 ILE A N 1
ATOM 773 C CA . ILE A 1 97 ? 3.695 12.821 -15.804 1.00 91.12 97 ILE A CA 1
ATOM 774 C C . ILE A 1 97 ? 2.239 12.664 -16.269 1.00 91.12 97 ILE A C 1
ATOM 776 O O . ILE A 1 97 ? 1.400 13.478 -15.885 1.00 91.12 97 ILE A O 1
ATOM 780 N N . GLY A 1 98 ? 1.925 11.626 -17.057 1.00 88.56 98 GLY A N 1
ATOM 781 C CA . GLY A 1 98 ? 0.547 11.223 -17.354 1.00 88.56 98 GLY A CA 1
ATOM 782 C C . GLY A 1 98 ? -0.159 10.584 -16.152 1.00 88.56 98 GLY A C 1
ATOM 783 O O . GLY A 1 98 ? -1.389 10.514 -16.116 1.00 88.56 98 GLY A O 1
ATOM 784 N N . ASN A 1 99 ? 0.595 10.149 -15.137 1.00 92.00 99 ASN A N 1
ATOM 785 C CA . ASN A 1 99 ? 0.035 9.671 -13.883 1.00 92.00 99 ASN A CA 1
ATOM 786 C C . ASN A 1 99 ? -0.518 10.848 -13.054 1.00 92.00 99 ASN A C 1
ATOM 788 O O . ASN A 1 99 ? 0.221 11.726 -12.600 1.00 92.00 99 ASN A O 1
ATOM 792 N N . LYS A 1 100 ? -1.833 10.826 -12.807 1.00 92.75 100 LYS A N 1
ATOM 793 C CA . LYS A 1 100 ? -2.542 11.852 -12.028 1.00 92.75 100 LYS A CA 1
ATOM 794 C C . LYS A 1 100 ? -2.048 11.966 -10.584 1.00 92.75 100 LYS A C 1
ATOM 796 O O . LYS A 1 100 ? -2.053 13.066 -10.044 1.00 92.75 100 LYS A O 1
ATOM 801 N N . GLU A 1 101 ? -1.592 10.876 -9.971 1.00 93.12 101 GLU A N 1
ATOM 802 C CA . GLU A 1 101 ? -1.064 10.887 -8.601 1.00 93.12 101 GLU A CA 1
ATOM 803 C C . GLU A 1 101 ? 0.274 11.625 -8.528 1.00 93.12 101 GLU A C 1
ATOM 805 O O . GLU A 1 101 ? 0.489 12.424 -7.619 1.00 93.12 101 GLU A O 1
ATOM 810 N N . ILE A 1 102 ? 1.147 11.431 -9.526 1.00 94.31 102 ILE A N 1
ATOM 811 C CA . ILE A 1 102 ? 2.415 12.169 -9.643 1.00 94.31 102 ILE A CA 1
ATOM 812 C C . ILE A 1 102 ? 2.135 13.667 -9.780 1.00 94.31 102 ILE A C 1
ATOM 814 O O . ILE A 1 102 ? 2.746 14.472 -9.075 1.00 94.31 102 ILE A O 1
ATOM 818 N N . GLN A 1 103 ? 1.183 14.044 -10.640 1.00 95.31 103 GLN A N 1
ATOM 819 C CA . GLN A 1 103 ? 0.764 15.439 -10.792 1.00 95.31 103 GLN A CA 1
ATOM 820 C C . GLN A 1 103 ? 0.191 16.006 -9.490 1.00 95.31 103 GLN A C 1
ATOM 822 O O . GLN A 1 103 ? 0.575 17.102 -9.084 1.00 95.31 103 GLN A O 1
ATOM 827 N N . ALA A 1 104 ? -0.683 15.268 -8.805 1.00 94.94 104 ALA A N 1
ATOM 828 C CA . ALA A 1 104 ? -1.279 15.697 -7.543 1.00 94.94 104 ALA A CA 1
ATOM 829 C C . ALA A 1 104 ? -0.217 15.925 -6.456 1.00 94.94 104 ALA A C 1
ATOM 831 O O . ALA A 1 104 ? -0.172 16.992 -5.841 1.00 94.94 104 ALA A O 1
ATOM 832 N N . VAL A 1 105 ? 0.692 14.962 -6.275 1.00 95.25 105 VAL A N 1
ATOM 833 C CA . VAL A 1 105 ? 1.813 15.054 -5.328 1.00 95.25 105 VAL A CA 1
ATOM 834 C C . VAL A 1 105 ? 2.710 16.241 -5.662 1.00 95.25 105 VAL A C 1
ATOM 836 O O . VAL A 1 105 ? 3.013 17.045 -4.781 1.00 95.25 105 VAL A O 1
ATOM 839 N N . ALA A 1 106 ? 3.101 16.404 -6.927 1.00 96.19 106 ALA A N 1
ATOM 840 C CA . ALA A 1 106 ? 3.954 17.509 -7.348 1.00 96.19 106 ALA A CA 1
ATOM 841 C C . ALA A 1 106 ? 3.280 18.878 -7.146 1.00 96.19 106 ALA A C 1
ATOM 843 O O . ALA A 1 106 ? 3.919 19.801 -6.646 1.00 96.19 106 ALA A O 1
ATOM 844 N N . ASN A 1 107 ? 1.990 19.021 -7.465 1.00 95.94 107 ASN A N 1
ATOM 845 C CA . ASN A 1 107 ? 1.250 20.265 -7.233 1.00 95.94 107 ASN A CA 1
ATOM 846 C C . ASN A 1 107 ? 1.154 20.610 -5.744 1.00 95.94 107 ASN A C 1
ATOM 848 O O . ASN A 1 107 ? 1.366 21.764 -5.365 1.00 95.94 107 ASN A O 1
ATOM 852 N N . TYR A 1 108 ? 0.908 19.622 -4.884 1.00 95.25 108 TYR A N 1
ATOM 853 C CA . TYR A 1 108 ? 0.868 19.855 -3.443 1.00 95.25 108 TYR A CA 1
ATOM 854 C C . TYR A 1 108 ? 2.251 20.245 -2.896 1.00 95.25 108 TYR A C 1
ATOM 856 O O . TYR A 1 108 ? 2.384 21.212 -2.144 1.00 95.25 108 TYR A O 1
ATOM 864 N N . LEU A 1 109 ? 3.315 19.567 -3.338 1.00 94.69 109 LEU A N 1
ATOM 865 C CA . LEU A 1 109 ? 4.696 19.921 -2.991 1.00 94.69 109 LEU A CA 1
ATOM 866 C C . LEU A 1 109 ? 5.078 21.320 -3.501 1.00 94.69 109 LEU A C 1
ATOM 868 O O . LEU A 1 109 ? 5.758 22.065 -2.794 1.00 94.69 109 LEU A O 1
ATOM 872 N N . LYS A 1 110 ? 4.594 21.728 -4.681 1.00 95.12 110 LYS A N 1
ATOM 873 C CA . LYS A 1 110 ? 4.732 23.102 -5.189 1.00 95.12 110 LYS A CA 1
ATOM 874 C C . LYS A 1 110 ? 4.053 24.100 -4.251 1.00 95.12 110 LYS A C 1
ATOM 876 O O . LYS A 1 110 ? 4.649 25.134 -3.953 1.00 95.12 110 LYS A O 1
ATOM 881 N N . ALA A 1 111 ? 2.852 23.803 -3.756 1.00 93.38 111 ALA A N 1
ATOM 882 C CA . ALA A 1 111 ? 2.137 24.663 -2.812 1.00 93.38 111 ALA A CA 1
ATOM 883 C C . ALA A 1 111 ? 2.863 24.791 -1.460 1.00 93.38 111 ALA A C 1
ATOM 885 O O . ALA A 1 111 ? 2.918 25.885 -0.899 1.00 93.38 111 ALA A O 1
ATOM 886 N N . ILE A 1 112 ? 3.493 23.714 -0.976 1.00 92.38 112 ILE A N 1
ATOM 887 C CA . ILE A 1 112 ? 4.381 23.741 0.201 1.00 92.38 112 ILE A CA 1
ATOM 888 C C . ILE A 1 112 ? 5.592 24.641 -0.072 1.00 92.38 112 ILE A C 1
ATOM 890 O O . ILE A 1 112 ? 5.880 25.549 0.704 1.00 92.38 112 ILE A O 1
ATOM 894 N N . HIS A 1 113 ? 6.285 24.422 -1.191 1.00 92.19 113 HIS A N 1
ATOM 895 C CA . HIS A 1 113 ? 7.513 25.145 -1.532 1.00 92.19 113 HIS A CA 1
ATOM 896 C C . HIS A 1 113 ? 7.279 26.646 -1.755 1.00 92.19 113 HIS A C 1
ATOM 898 O O . HIS A 1 113 ? 8.071 27.477 -1.320 1.00 92.19 113 HIS A O 1
ATOM 904 N N . THR A 1 114 ? 6.164 27.000 -2.395 1.00 92.81 114 THR A N 1
ATOM 905 C CA . THR A 1 114 ? 5.750 28.393 -2.643 1.00 92.81 114 THR A CA 1
ATOM 906 C C . THR A 1 114 ? 5.041 29.035 -1.451 1.00 92.81 114 THR A C 1
ATOM 908 O O . THR A 1 114 ? 4.641 30.195 -1.538 1.00 92.81 114 THR A O 1
ATOM 911 N N . LYS A 1 115 ? 4.880 28.303 -0.337 1.00 91.94 115 LYS A N 1
ATOM 912 C CA . LYS A 1 115 ? 4.139 28.730 0.859 1.00 91.94 115 LYS A CA 1
ATOM 913 C C . LYS A 1 115 ? 2.673 29.104 0.582 1.00 91.94 115 LYS A C 1
ATOM 915 O O . LYS A 1 115 ? 2.059 29.826 1.362 1.00 91.94 115 LYS A O 1
ATOM 920 N N . ALA A 1 116 ? 2.084 28.599 -0.503 1.00 89.00 116 ALA A N 1
ATOM 921 C CA . ALA A 1 116 ? 0.686 28.854 -0.855 1.00 89.00 116 ALA A CA 1
ATOM 922 C C . ALA A 1 116 ? -0.292 28.293 0.193 1.00 89.00 116 ALA A C 1
ATOM 924 O O . ALA A 1 116 ? -1.321 28.913 0.451 1.00 89.00 116 ALA A O 1
ATOM 925 N N . LEU A 1 117 ? 0.077 27.190 0.859 1.00 86.19 117 LEU A N 1
ATOM 926 C CA . LEU A 1 117 ? -0.685 26.596 1.969 1.00 86.19 117 LEU A CA 1
ATOM 927 C C . LEU A 1 117 ? -0.911 27.557 3.143 1.00 86.19 117 LEU A C 1
ATOM 929 O O . LEU A 1 117 ? -1.858 27.383 3.889 1.00 86.19 117 LEU A O 1
ATOM 933 N N . MET A 1 118 ? -0.090 28.599 3.295 1.00 86.50 118 MET A N 1
ATOM 934 C CA . MET A 1 118 ? -0.308 29.621 4.323 1.00 86.50 118 MET A CA 1
ATOM 935 C C . MET A 1 118 ? -1.544 30.492 4.040 1.00 86.50 118 MET A C 1
ATOM 937 O O . MET A 1 118 ? -2.014 31.193 4.929 1.00 86.50 118 MET A O 1
ATOM 941 N N . LYS A 1 119 ? -2.026 30.524 2.792 1.00 85.94 119 LYS A N 1
ATOM 942 C CA . LYS A 1 119 ? -3.036 31.489 2.327 1.00 85.94 119 LYS A CA 1
ATOM 943 C C . LYS A 1 119 ? -4.318 30.838 1.829 1.00 85.94 119 LYS A C 1
ATOM 945 O O . LYS A 1 119 ? -5.371 31.454 1.928 1.00 85.94 119 LYS A O 1
ATOM 950 N N . GLN A 1 120 ? -4.226 29.645 1.252 1.00 88.12 120 GLN A N 1
ATOM 951 C CA . GLN A 1 120 ? -5.363 28.980 0.625 1.00 88.12 120 GLN A CA 1
ATOM 952 C C . GLN A 1 120 ? -5.254 27.460 0.730 1.00 88.12 120 GLN A C 1
ATOM 954 O O . GLN A 1 120 ? -4.152 26.902 0.741 1.00 88.12 120 GLN A O 1
ATOM 959 N N . ASP A 1 121 ? -6.412 26.805 0.757 1.00 87.44 121 ASP A N 1
ATOM 960 C CA . ASP A 1 121 ? -6.502 25.353 0.686 1.00 87.44 121 ASP A CA 1
ATOM 961 C C . ASP A 1 121 ? -6.026 24.842 -0.677 1.00 87.44 121 ASP A C 1
ATOM 963 O O . ASP A 1 121 ? -6.157 25.507 -1.708 1.00 87.44 121 ASP A O 1
ATOM 967 N N . VAL A 1 122 ? -5.451 23.643 -0.682 1.00 88.19 122 VAL A N 1
ATOM 968 C CA . VAL A 1 122 ? -4.923 23.006 -1.890 1.00 88.19 122 VAL A CA 1
ATOM 969 C C . VAL A 1 122 ? -5.871 21.897 -2.301 1.00 88.19 122 VAL A C 1
ATOM 971 O O . VAL A 1 122 ? -6.020 20.917 -1.578 1.00 88.19 122 VAL A O 1
ATOM 974 N N . ASN A 1 123 ? -6.479 22.040 -3.478 1.00 85.50 123 ASN A N 1
ATOM 975 C CA . ASN A 1 123 ? -7.498 21.123 -3.981 1.00 85.50 123 ASN A CA 1
ATOM 976 C C . ASN A 1 123 ? -7.199 20.677 -5.421 1.00 85.50 123 ASN A C 1
ATOM 978 O O . ASN A 1 123 ? -6.573 21.435 -6.169 1.00 85.50 123 ASN A O 1
ATOM 982 N N . PRO A 1 124 ? -7.707 19.504 -5.854 1.00 83.44 124 PRO A N 1
ATOM 983 C CA . PRO A 1 124 ? -7.484 18.992 -7.207 1.00 83.44 124 PRO A CA 1
ATOM 984 C C . PRO A 1 124 ? -7.894 19.937 -8.342 1.00 83.44 124 PRO A C 1
ATOM 986 O O . PRO A 1 124 ? -7.285 19.915 -9.406 1.00 83.44 124 PRO A O 1
ATOM 989 N N . SER A 1 125 ? -8.889 20.799 -8.118 1.00 85.12 125 SER A N 1
ATOM 990 C CA . SER A 1 125 ? -9.343 21.800 -9.093 1.00 85.12 125 SER A CA 1
ATOM 991 C C . SER A 1 125 ? -8.301 22.879 -9.408 1.00 85.12 125 SER A C 1
ATOM 993 O O . SER A 1 125 ? -8.391 23.524 -10.447 1.00 85.12 125 SER A O 1
ATOM 995 N N . MET A 1 126 ? -7.315 23.079 -8.531 1.00 85.50 126 MET A N 1
ATOM 996 C CA . MET A 1 126 ? -6.255 24.080 -8.687 1.00 85.50 126 MET A CA 1
ATOM 997 C C . MET A 1 126 ? -4.977 23.496 -9.298 1.00 85.50 126 MET A C 1
ATOM 999 O O . MET A 1 126 ? -3.998 24.221 -9.492 1.00 85.50 126 MET A O 1
ATOM 1003 N N . PHE A 1 127 ? -4.947 22.184 -9.551 1.00 91.38 127 PHE A N 1
ATOM 1004 C CA . PHE A 1 127 ? -3.752 21.509 -10.034 1.00 91.38 127 PHE A CA 1
ATOM 1005 C C . PHE A 1 127 ? -3.456 21.894 -11.477 1.00 91.38 127 PHE A C 1
ATOM 1007 O O . PHE A 1 127 ? -4.322 21.905 -12.348 1.00 91.38 127 PHE A O 1
ATOM 1014 N N . GLN A 1 128 ? -2.189 22.205 -11.715 1.00 91.19 128 GLN A N 1
ATOM 1015 C CA . GLN A 1 128 ? -1.660 22.514 -13.030 1.00 91.19 128 GLN A CA 1
ATOM 1016 C C . GLN A 1 128 ? -0.968 21.276 -13.592 1.00 91.19 128 GLN A C 1
ATOM 1018 O O . GLN A 1 128 ? -0.387 20.493 -12.842 1.00 91.19 128 GLN A O 1
ATOM 1023 N N . ASN A 1 129 ? -0.964 21.130 -14.913 1.00 93.81 129 ASN A N 1
ATOM 1024 C CA . ASN A 1 129 ? -0.124 20.130 -15.563 1.00 93.81 129 ASN A CA 1
ATOM 1025 C C . ASN A 1 129 ? 1.328 20.613 -15.515 1.00 93.81 129 ASN A C 1
ATOM 1027 O O . ASN A 1 129 ? 1.717 21.508 -16.264 1.00 93.81 129 ASN A O 1
ATOM 1031 N N . LEU A 1 130 ? 2.107 20.061 -14.587 1.00 95.62 130 LEU A N 1
ATOM 1032 C CA . LEU A 1 130 ? 3.518 20.389 -14.424 1.00 95.62 130 LEU A CA 1
ATOM 1033 C C . LEU A 1 130 ? 4.365 19.555 -15.393 1.00 95.62 130 LEU A C 1
ATOM 1035 O O . LEU A 1 130 ? 4.050 18.394 -15.667 1.00 95.62 130 LEU A O 1
ATOM 1039 N N . ASP A 1 131 ? 5.442 20.154 -15.903 1.00 95.56 131 ASP A N 1
ATOM 1040 C CA . ASP A 1 131 ? 6.404 19.456 -16.757 1.00 95.56 131 ASP A CA 1
ATOM 1041 C C . ASP A 1 131 ? 7.268 18.456 -15.966 1.00 95.56 131 ASP A C 1
ATOM 1043 O O . ASP A 1 131 ? 7.375 18.512 -14.736 1.00 95.56 131 ASP A O 1
ATOM 1047 N N . VAL A 1 132 ? 7.910 17.535 -16.696 1.00 95.06 132 VAL A N 1
ATOM 1048 C CA . VAL A 1 132 ? 8.749 16.469 -16.123 1.00 95.06 132 VAL A CA 1
ATOM 1049 C C . VAL A 1 132 ? 9.838 17.043 -15.218 1.00 95.06 132 VAL A C 1
ATOM 1051 O O . VAL A 1 132 ? 10.004 16.594 -14.087 1.00 95.06 132 VAL A O 1
ATOM 1054 N N . LYS A 1 133 ? 10.541 18.087 -15.673 1.00 94.94 133 LYS A N 1
ATOM 1055 C CA . LYS A 1 133 ? 11.651 18.704 -14.933 1.00 94.94 133 LYS A CA 1
ATOM 1056 C C . LYS A 1 133 ? 11.187 19.272 -13.589 1.00 94.94 133 LYS A C 1
ATOM 1058 O O . LYS A 1 133 ? 11.873 19.128 -12.575 1.00 94.94 133 LYS A O 1
ATOM 1063 N N . THR A 1 134 ? 10.020 19.905 -13.572 1.00 94.94 134 THR A N 1
ATOM 1064 C CA . THR A 1 134 ? 9.417 20.515 -12.389 1.00 94.94 134 THR A CA 1
ATOM 1065 C C . THR A 1 134 ? 8.916 19.451 -11.424 1.00 94.94 134 THR A C 1
ATOM 1067 O O . THR A 1 134 ? 9.245 19.526 -10.239 1.00 94.94 134 THR A O 1
ATOM 1070 N N . CYS A 1 135 ? 8.182 18.445 -11.912 1.00 95.12 135 CYS A N 1
ATOM 1071 C CA . CYS A 1 135 ? 7.747 17.305 -11.104 1.00 95.12 135 CYS A CA 1
ATOM 1072 C C . CYS A 1 135 ? 8.935 16.592 -10.451 1.00 95.12 135 CYS A C 1
ATOM 1074 O O . CYS A 1 135 ? 8.937 16.406 -9.234 1.00 95.12 135 CYS A O 1
ATOM 1076 N N . SER A 1 136 ? 9.965 16.260 -11.233 1.00 92.62 136 SER A N 1
ATOM 1077 C CA . SER A 1 136 ? 11.154 15.560 -10.743 1.00 92.62 136 SER A CA 1
ATOM 1078 C C . SER A 1 136 ? 11.856 16.351 -9.644 1.00 92.62 136 SER A C 1
ATOM 1080 O O . SER A 1 136 ? 12.078 15.814 -8.563 1.00 92.62 136 SER A O 1
ATOM 1082 N N . ARG A 1 137 ? 12.097 17.655 -9.844 1.00 93.75 137 ARG A N 1
ATOM 1083 C CA . ARG A 1 137 ? 12.723 18.511 -8.821 1.00 93.75 137 ARG A CA 1
ATOM 1084 C C . ARG A 1 137 ? 11.910 18.571 -7.524 1.00 93.75 137 ARG A C 1
ATOM 1086 O O . ARG A 1 137 ? 12.483 18.530 -6.437 1.00 93.75 137 ARG A O 1
ATOM 1093 N N . LEU A 1 138 ? 10.585 18.699 -7.625 1.00 94.44 138 LEU A N 1
ATOM 1094 C CA . LEU A 1 138 ? 9.705 18.807 -6.458 1.00 94.44 138 LEU A CA 1
ATOM 1095 C C . LEU A 1 138 ? 9.634 17.502 -5.664 1.00 94.44 138 LEU A C 1
ATOM 1097 O O . LEU A 1 138 ? 9.613 17.558 -4.439 1.00 94.44 138 LEU A O 1
ATOM 1101 N N . ILE A 1 139 ? 9.611 16.353 -6.342 1.00 91.88 139 ILE A N 1
ATOM 1102 C CA . ILE A 1 139 ? 9.516 15.029 -5.712 1.00 91.88 139 ILE A CA 1
ATOM 1103 C C . ILE A 1 139 ? 10.863 14.582 -5.134 1.00 91.88 139 ILE A C 1
ATOM 1105 O O . ILE A 1 139 ? 10.893 14.022 -4.040 1.00 91.88 139 ILE A O 1
ATOM 1109 N N . GLN A 1 140 ? 11.979 14.864 -5.813 1.00 88.50 140 GLN A N 1
ATOM 1110 C CA . GLN A 1 140 ? 13.323 14.527 -5.329 1.00 88.50 140 GLN A CA 1
ATOM 1111 C C . GLN A 1 140 ? 13.618 15.136 -3.953 1.00 88.50 140 GLN A C 1
ATOM 1113 O O . GLN A 1 140 ? 14.166 14.454 -3.088 1.00 88.50 140 GLN A O 1
ATOM 1118 N N . GLY A 1 141 ? 13.206 16.390 -3.730 1.00 84.56 141 GLY A N 1
ATOM 1119 C CA . GLY A 1 141 ? 13.437 17.124 -2.483 1.00 84.56 141 GLY A CA 1
ATOM 1120 C C . GLY A 1 141 ? 13.036 16.361 -1.211 1.00 84.56 141 GLY A C 1
ATOM 1121 O O . GLY A 1 141 ? 13.882 16.175 -0.350 1.00 84.56 141 GLY A O 1
ATOM 1122 N N . PRO A 1 142 ? 11.781 15.905 -1.052 1.00 82.56 142 PRO A N 1
ATOM 1123 C CA . PRO A 1 142 ? 11.367 15.069 0.077 1.00 82.56 142 PRO A CA 1
ATOM 1124 C C . PRO A 1 142 ? 11.785 13.592 -0.045 1.00 82.56 142 PRO A C 1
ATOM 1126 O O . PRO A 1 142 ? 11.880 12.910 0.975 1.00 82.56 142 PRO A O 1
ATOM 1129 N N . PHE A 1 143 ? 12.025 13.076 -1.253 1.00 82.25 143 PHE A N 1
ATOM 1130 C CA . PHE A 1 143 ? 12.293 11.652 -1.475 1.00 82.25 143 PHE A CA 1
ATOM 1131 C C . PHE A 1 143 ? 13.734 11.223 -1.142 1.00 82.25 143 PHE A C 1
ATOM 1133 O O . PHE A 1 143 ? 13.918 10.133 -0.601 1.00 82.25 143 PHE A O 1
ATOM 1140 N N . LEU A 1 144 ? 14.735 12.058 -1.446 1.00 75.00 144 LEU A N 1
ATOM 1141 C CA . LEU A 1 144 ? 16.172 11.738 -1.372 1.00 75.00 144 LEU A CA 1
ATOM 1142 C C . LEU A 1 144 ? 16.923 12.010 -0.043 1.00 75.00 144 LEU A C 1
ATOM 1144 O O . LEU A 1 144 ? 17.867 11.274 0.217 1.00 75.00 144 LEU A O 1
ATOM 1148 N N . PRO A 1 145 ? 16.578 12.977 0.840 1.00 65.94 145 PRO A N 1
ATOM 1149 C CA . PRO A 1 145 ? 17.477 13.475 1.903 1.00 65.94 145 PRO A CA 1
ATOM 1150 C C . PRO A 1 145 ? 18.000 12.470 2.941 1.00 65.94 145 PRO A C 1
ATOM 1152 O O . PRO A 1 145 ? 18.814 12.832 3.786 1.00 65.94 145 PRO A O 1
ATOM 1155 N N . LYS A 1 146 ? 17.489 11.238 2.948 1.00 64.62 146 LYS A N 1
ATOM 1156 C CA . LYS A 1 146 ? 17.897 10.155 3.856 1.00 64.62 146 LYS A CA 1
ATOM 1157 C C . LYS A 1 146 ? 18.151 8.834 3.124 1.00 64.62 146 LYS A C 1
ATOM 1159 O O . LYS A 1 146 ? 18.190 7.796 3.774 1.00 64.62 146 LYS A O 1
ATOM 1164 N N . LYS A 1 147 ? 18.259 8.878 1.795 1.00 70.38 147 LYS A N 1
ATOM 1165 C CA . LYS A 1 147 ? 18.486 7.717 0.938 1.00 70.38 147 LYS A CA 1
ATOM 1166 C C . LYS A 1 147 ? 19.845 7.850 0.285 1.00 70.38 147 LYS A C 1
ATOM 1168 O O . LYS A 1 147 ? 20.226 8.932 -0.147 1.00 70.38 147 LYS A O 1
ATOM 1173 N N . ASP A 1 148 ? 20.553 6.739 0.196 1.00 67.38 148 ASP A N 1
ATOM 1174 C CA . ASP A 1 148 ? 21.713 6.643 -0.675 1.00 67.38 148 ASP A CA 1
ATOM 1175 C C . ASP A 1 148 ? 21.237 6.364 -2.109 1.00 67.38 148 ASP A C 1
ATOM 1177 O O . ASP A 1 148 ? 20.618 5.328 -2.378 1.00 67.38 148 ASP A O 1
ATOM 1181 N N . ASP A 1 149 ? 21.532 7.295 -3.023 1.00 68.69 149 ASP A N 1
ATOM 1182 C CA . ASP A 1 149 ? 21.179 7.249 -4.449 1.00 68.69 149 ASP A CA 1
ATOM 1183 C C . ASP A 1 149 ? 21.591 5.943 -5.138 1.00 68.69 149 ASP A C 1
ATOM 1185 O O . ASP A 1 149 ? 21.009 5.553 -6.153 1.00 68.69 149 ASP A O 1
ATOM 1189 N N . ASN A 1 150 ? 22.581 5.231 -4.598 1.00 64.75 150 ASN A N 1
ATOM 1190 C CA . ASN A 1 150 ? 23.006 3.950 -5.138 1.00 64.75 150 ASN A CA 1
ATOM 1191 C C . ASN A 1 150 ? 22.012 2.824 -4.849 1.00 64.75 150 ASN A C 1
ATOM 1193 O O . ASN A 1 150 ? 21.984 1.850 -5.600 1.00 64.75 150 ASN A O 1
ATOM 1197 N N . TYR A 1 151 ? 21.190 2.932 -3.806 1.00 64.88 151 TYR A N 1
ATOM 1198 C CA . TYR A 1 151 ? 20.294 1.864 -3.348 1.00 64.88 151 TYR A CA 1
ATOM 1199 C C . TYR A 1 151 ? 18.816 2.137 -3.632 1.00 64.88 151 TYR A C 1
ATOM 1201 O O . TYR A 1 151 ? 17.967 1.299 -3.315 1.00 64.88 151 TYR A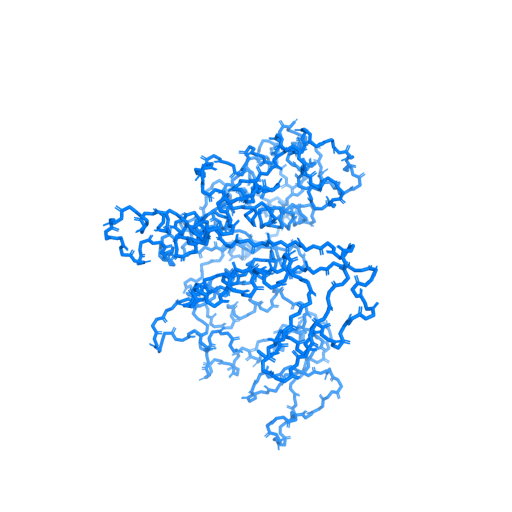 O 1
ATOM 1209 N N . ILE A 1 152 ? 18.502 3.260 -4.282 1.00 70.81 152 ILE A N 1
ATOM 1210 C CA . ILE A 1 152 ? 17.129 3.618 -4.620 1.00 70.81 152 ILE A CA 1
ATOM 1211 C C . ILE A 1 152 ? 16.575 2.658 -5.675 1.00 70.81 152 ILE A C 1
ATOM 1213 O O . ILE A 1 152 ? 17.072 2.578 -6.797 1.00 70.81 152 ILE A O 1
ATOM 1217 N N . ALA A 1 153 ? 15.522 1.924 -5.319 1.00 69.88 153 ALA A N 1
ATOM 1218 C CA . ALA A 1 153 ? 14.812 1.063 -6.257 1.00 69.88 153 ALA A CA 1
ATOM 1219 C C . ALA A 1 153 ? 13.792 1.856 -7.071 1.00 69.88 153 ALA A C 1
ATOM 1221 O O . ALA A 1 153 ? 13.111 2.733 -6.536 1.00 69.88 153 ALA A O 1
ATOM 1222 N N . SER A 1 154 ? 13.612 1.476 -8.339 1.00 71.50 154 SER A N 1
ATOM 1223 C CA . SER A 1 154 ? 12.533 1.992 -9.191 1.00 71.50 154 SER A CA 1
ATOM 1224 C C . SER A 1 154 ? 11.153 1.822 -8.544 1.00 71.50 154 SER A C 1
ATOM 1226 O O . SER A 1 154 ? 10.279 2.663 -8.723 1.00 71.50 154 SER A O 1
ATOM 1228 N N . THR A 1 155 ? 10.981 0.799 -7.702 1.00 74.31 155 THR A N 1
ATOM 1229 C CA . THR A 1 155 ? 9.755 0.522 -6.942 1.00 74.31 155 THR A CA 1
ATOM 1230 C C . THR A 1 155 ? 9.503 1.481 -5.775 1.00 74.31 155 THR A C 1
ATOM 1232 O O . THR A 1 155 ? 8.354 1.652 -5.371 1.00 74.31 155 THR A O 1
ATOM 1235 N N . GLN A 1 156 ? 10.525 2.153 -5.231 1.00 77.81 156 GLN A N 1
ATOM 1236 C CA . GLN A 1 156 ? 10.346 3.063 -4.091 1.00 77.81 156 GLN A CA 1
ATOM 1237 C C . GLN A 1 156 ? 9.638 4.362 -4.472 1.00 77.81 156 GLN A C 1
ATOM 1239 O O . GLN A 1 156 ? 8.954 4.947 -3.632 1.00 77.81 156 GLN A O 1
ATOM 1244 N N . LEU A 1 157 ? 9.804 4.831 -5.710 1.00 83.69 157 LEU A N 1
ATOM 1245 C CA . LEU A 1 157 ? 9.171 6.065 -6.165 1.00 83.69 157 LEU A CA 1
ATOM 1246 C C . LEU A 1 157 ? 7.637 5.924 -6.262 1.00 83.69 157 LEU A C 1
ATOM 1248 O O . LEU A 1 157 ? 6.955 6.746 -5.652 1.00 83.69 157 LEU A O 1
ATOM 1252 N N . PRO A 1 158 ? 7.065 4.894 -6.921 1.00 83.69 158 PRO A N 1
ATOM 1253 C CA . PRO A 1 158 ? 5.624 4.642 -6.888 1.00 83.69 158 PRO A CA 1
ATOM 1254 C C . PRO A 1 158 ? 5.065 4.537 -5.465 1.00 83.69 158 PRO A C 1
ATOM 1256 O O . PRO A 1 158 ? 4.037 5.135 -5.168 1.00 83.69 158 PRO A O 1
ATOM 1259 N N . ILE A 1 159 ? 5.781 3.854 -4.563 1.00 81.50 159 ILE A N 1
ATOM 1260 C CA . ILE A 1 159 ? 5.410 3.745 -3.144 1.00 81.50 159 ILE A CA 1
ATOM 1261 C C . ILE A 1 159 ? 5.339 5.127 -2.486 1.00 81.50 159 ILE A C 1
ATOM 1263 O O . ILE A 1 159 ? 4.368 5.450 -1.804 1.00 81.50 159 ILE A O 1
ATOM 1267 N N . PHE A 1 160 ? 6.368 5.951 -2.686 1.00 86.12 160 PHE A N 1
ATOM 1268 C CA . PHE A 1 160 ? 6.404 7.307 -2.154 1.00 86.12 160 PHE A CA 1
ATOM 1269 C C . PHE A 1 160 ? 5.239 8.150 -2.677 1.00 86.12 160 PHE A C 1
ATOM 1271 O O . PHE A 1 160 ? 4.556 8.802 -1.887 1.00 86.12 160 PHE A O 1
ATOM 1278 N N . VAL A 1 161 ? 4.992 8.101 -3.989 1.00 89.31 161 VAL A N 1
ATOM 1279 C CA . VAL A 1 161 ? 3.896 8.828 -4.640 1.00 89.31 161 VAL A CA 1
ATOM 1280 C C . VAL A 1 161 ? 2.552 8.398 -4.059 1.00 89.31 161 VAL A C 1
ATOM 1282 O O . VAL A 1 161 ? 1.782 9.266 -3.663 1.00 89.31 161 VAL A O 1
ATOM 1285 N N . ALA A 1 1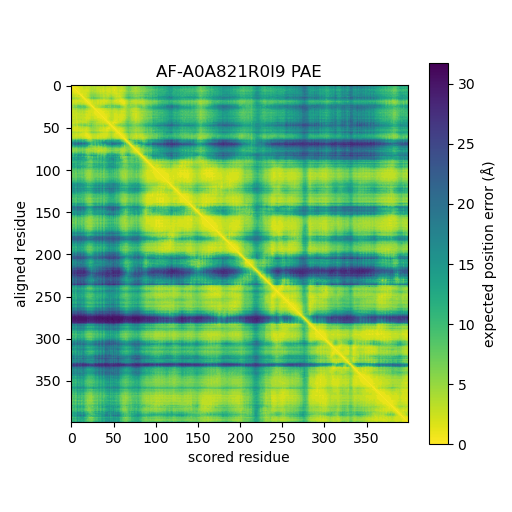62 ? 2.297 7.096 -3.916 1.00 87.75 162 ALA A N 1
ATOM 1286 C CA . ALA A 1 162 ? 1.042 6.585 -3.370 1.00 87.75 162 ALA A CA 1
ATOM 1287 C C . ALA A 1 162 ? 0.803 7.036 -1.915 1.00 87.75 162 ALA A C 1
ATOM 1289 O O . ALA A 1 162 ? -0.278 7.532 -1.586 1.00 87.75 162 ALA A O 1
ATOM 1290 N N . VAL A 1 163 ? 1.823 6.936 -1.049 1.00 85.81 163 VAL A N 1
ATOM 1291 C CA . VAL A 1 163 ? 1.739 7.388 0.355 1.00 85.81 163 VAL A CA 1
ATOM 1292 C C . VAL A 1 163 ? 1.450 8.888 0.429 1.00 85.81 163 VAL A C 1
ATOM 1294 O O . VAL A 1 163 ? 0.535 9.316 1.133 1.00 85.81 163 VAL A O 1
ATOM 1297 N N . PHE A 1 164 ? 2.219 9.702 -0.299 1.00 89.88 164 PHE A N 1
ATOM 1298 C CA . PHE A 1 164 ? 2.074 11.157 -0.262 1.00 89.88 164 PHE A CA 1
ATOM 1299 C C . PHE A 1 164 ? 0.757 11.606 -0.885 1.00 89.88 164 PHE A C 1
ATOM 1301 O O . PHE A 1 164 ? 0.108 12.491 -0.337 1.00 89.88 164 PHE A O 1
ATOM 1308 N N . HIS A 1 165 ? 0.324 10.971 -1.974 1.00 91.00 165 HIS A N 1
ATOM 1309 C CA . HIS A 1 165 ? -0.970 11.236 -2.587 1.00 91.00 165 HIS A CA 1
ATOM 1310 C C . HIS A 1 165 ? -2.098 11.026 -1.573 1.00 91.00 165 HIS A C 1
ATOM 1312 O O . HIS A 1 165 ? -2.893 11.939 -1.358 1.00 91.00 165 HIS A O 1
ATOM 1318 N N . ARG A 1 166 ? -2.110 9.890 -0.859 1.00 87.62 166 ARG A N 1
ATOM 1319 C CA . ARG A 1 166 ? -3.128 9.613 0.164 1.00 87.62 166 ARG A CA 1
ATOM 1320 C C . ARG A 1 166 ? -3.105 10.621 1.314 1.00 87.62 166 ARG A C 1
ATOM 1322 O O . ARG A 1 166 ? -4.173 11.042 1.760 1.00 87.62 166 ARG A O 1
ATOM 1329 N N . LEU A 1 167 ? -1.917 11.007 1.787 1.00 89.38 167 LEU A N 1
ATOM 1330 C CA . LEU A 1 167 ? -1.768 12.031 2.826 1.00 89.38 167 LEU A CA 1
ATOM 1331 C C . LEU A 1 167 ? -2.307 13.383 2.361 1.00 89.38 167 LEU A C 1
ATOM 1333 O O . LEU A 1 167 ? -3.056 14.022 3.091 1.00 89.38 167 LEU A O 1
ATOM 1337 N N . PHE A 1 168 ? -1.964 13.798 1.142 1.00 91.81 168 PHE A N 1
ATOM 1338 C CA . PHE A 1 168 ? -2.416 15.061 0.569 1.00 91.81 168 PHE A CA 1
ATOM 1339 C C . PHE A 1 168 ? -3.921 15.093 0.344 1.00 91.81 168 PHE A C 1
ATOM 1341 O O . PHE A 1 168 ? -4.551 16.072 0.729 1.00 91.81 168 PHE A O 1
ATOM 1348 N N . THR A 1 169 ? -4.519 14.017 -0.173 1.00 90.00 169 THR A N 1
ATOM 1349 C CA . THR A 1 169 ? -5.981 13.899 -0.253 1.00 90.00 169 THR A CA 1
ATOM 1350 C C . THR A 1 169 ? -6.624 14.060 1.124 1.00 90.00 169 THR A C 1
ATOM 1352 O O . THR A 1 169 ? -7.581 14.814 1.270 1.00 90.00 169 THR A O 1
ATOM 1355 N N . GLY A 1 170 ? -6.074 13.402 2.149 1.00 89.50 170 GLY A N 1
ATOM 1356 C CA . GLY A 1 170 ? -6.579 13.533 3.513 1.00 89.50 170 GLY A CA 1
ATOM 1357 C C . GLY A 1 170 ? -6.416 14.942 4.089 1.00 89.50 170 GLY A C 1
ATOM 1358 O O . GLY A 1 170 ? -7.339 15.444 4.722 1.00 89.50 170 GLY A O 1
ATOM 1359 N N . PHE A 1 171 ? -5.299 15.631 3.826 1.00 90.12 171 PHE A N 1
ATOM 1360 C CA . PHE A 1 171 ? -5.128 17.033 4.227 1.00 90.12 171 PHE A CA 1
ATOM 1361 C C . PHE A 1 171 ? -6.136 17.965 3.551 1.00 90.12 171 PHE A C 1
ATOM 1363 O O . PHE A 1 171 ? -6.642 18.868 4.209 1.00 90.12 171 PHE A O 1
ATOM 1370 N N . SER A 1 172 ? -6.448 17.746 2.272 1.00 89.38 172 SER A N 1
ATOM 1371 C CA . SER A 1 172 ? -7.421 18.561 1.534 1.00 89.38 172 SER A CA 1
ATOM 1372 C C . SER A 1 172 ? -8.860 18.378 2.023 1.00 89.38 172 SER A C 1
ATOM 1374 O O . SER A 1 172 ? -9.653 19.310 1.933 1.00 89.38 172 SER A O 1
ATOM 1376 N N . HIS A 1 173 ? -9.224 17.193 2.520 1.00 87.38 173 HIS A N 1
ATOM 1377 C CA . HIS A 1 173 ? -10.601 16.897 2.941 1.00 87.38 173 HIS A CA 1
ATOM 1378 C C . HIS A 1 173 ? -10.831 16.993 4.450 1.00 87.38 173 HIS A C 1
ATOM 1380 O O . HIS A 1 173 ? -11.967 17.148 4.898 1.00 87.38 173 HIS A O 1
ATOM 1386 N N . CYS A 1 174 ? -9.777 16.896 5.257 1.00 84.88 174 CYS A N 1
ATOM 1387 C CA . CYS A 1 174 ? -9.913 16.940 6.699 1.00 84.88 174 CYS A CA 1
ATOM 1388 C C . CYS A 1 174 ? -10.051 18.385 7.191 1.00 84.88 174 CYS A C 1
ATOM 1390 O O . CYS A 1 174 ? -9.130 19.193 7.061 1.00 84.88 174 CYS A O 1
ATOM 1392 N N . GLY A 1 175 ? -11.169 18.687 7.858 1.00 78.88 175 GLY A N 1
ATOM 1393 C CA . GLY A 1 175 ? -11.448 20.015 8.411 1.00 78.88 175 GLY A CA 1
ATOM 1394 C C . GLY A 1 175 ? -10.344 20.548 9.327 1.00 78.88 175 GLY A C 1
ATOM 1395 O O . GLY A 1 175 ? -10.062 21.742 9.318 1.00 78.88 175 GLY A O 1
ATOM 1396 N N . CYS A 1 176 ? -9.643 19.681 10.062 1.00 77.50 176 CYS A N 1
ATOM 1397 C CA . CYS A 1 176 ? -8.542 20.094 10.934 1.00 77.50 176 CYS A CA 1
ATOM 1398 C C . CYS A 1 176 ? -7.263 20.497 10.179 1.00 77.50 176 CYS A C 1
ATOM 1400 O O . CYS A 1 176 ? -6.299 20.914 10.815 1.00 77.50 176 CYS A O 1
ATOM 1402 N N . PHE A 1 177 ? -7.214 20.337 8.854 1.00 82.06 177 PHE A N 1
ATOM 1403 C CA . PHE A 1 177 ? -6.071 20.684 8.011 1.00 82.06 177 PHE A CA 1
ATOM 1404 C C . PHE A 1 177 ? -6.330 21.867 7.081 1.00 82.06 177 PHE A C 1
ATOM 1406 O O . PHE A 1 177 ? -5.375 22.360 6.485 1.00 82.06 177 PHE A O 1
ATOM 1413 N N . LEU A 1 178 ? -7.560 22.378 7.022 1.00 82.81 178 LEU A N 1
ATOM 1414 C CA . LEU A 1 178 ? -7.896 23.562 6.234 1.00 82.81 178 LEU A CA 1
ATOM 1415 C C . LEU A 1 178 ? -7.235 24.827 6.799 1.00 82.81 178 LEU A C 1
ATOM 1417 O O . LEU A 1 178 ? -6.966 24.924 8.000 1.00 82.81 178 LEU A O 1
ATOM 1421 N N . VAL A 1 179 ? -6.967 25.804 5.932 1.00 82.00 179 VAL A N 1
ATOM 1422 C CA . VAL A 1 179 ? -6.329 27.083 6.294 1.00 82.00 179 VAL A CA 1
ATOM 1423 C C . VAL A 1 179 ? -7.156 27.840 7.331 1.00 82.00 179 VAL A C 1
ATOM 1425 O O . VAL A 1 179 ? -6.598 28.340 8.304 1.00 82.00 179 VAL A O 1
ATOM 1428 N N . GLY A 1 180 ? -8.486 27.844 7.187 1.00 74.00 180 GLY A N 1
ATOM 1429 C CA . GLY A 1 180 ? -9.406 28.503 8.124 1.00 74.00 180 GLY A CA 1
ATOM 1430 C C . GLY A 1 180 ? -9.408 27.916 9.542 1.00 74.00 180 GLY A C 1
ATOM 1431 O O . GLY A 1 180 ? -9.888 28.559 10.470 1.00 74.00 180 GLY A O 1
ATOM 1432 N N . SER A 1 181 ? -8.847 26.719 9.723 1.00 70.56 181 SER A N 1
ATOM 1433 C CA . SER A 1 181 ? -8.788 26.005 11.005 1.00 70.56 181 SER A CA 1
ATOM 1434 C C . SER A 1 181 ? -7.493 26.273 11.779 1.00 70.56 181 SER A C 1
ATOM 1436 O O . SER A 1 181 ? -7.241 25.629 12.797 1.00 70.56 181 SER A O 1
ATOM 1438 N N . VAL A 1 182 ? -6.623 27.162 11.290 1.00 70.69 182 VAL A N 1
ATOM 1439 C CA . VAL A 1 182 ? -5.333 27.488 11.913 1.00 70.69 182 VAL A CA 1
ATOM 1440 C C . VAL A 1 182 ? -5.277 28.983 12.234 1.00 70.69 182 VAL A C 1
ATOM 1442 O O . VAL A 1 182 ? -5.490 29.792 11.337 1.00 70.69 182 VAL A O 1
ATOM 1445 N N . PRO A 1 183 ? -4.937 29.379 13.475 1.00 69.06 183 PRO A N 1
ATOM 1446 C CA . PRO A 1 183 ? -4.852 30.794 13.848 1.00 69.06 183 PRO A CA 1
ATOM 1447 C C . PRO A 1 183 ? -3.695 31.521 13.160 1.00 69.06 183 PRO A C 1
ATOM 1449 O O . PRO A 1 183 ? -3.810 32.692 12.815 1.00 69.06 183 PRO A O 1
ATOM 1452 N N . GLU A 1 184 ? -2.572 30.825 12.969 1.00 80.19 184 GLU A N 1
ATOM 1453 C CA . GLU A 1 184 ? -1.348 31.380 12.404 1.00 80.19 184 GLU A CA 1
ATOM 1454 C C . GLU A 1 184 ? -0.966 30.657 11.105 1.0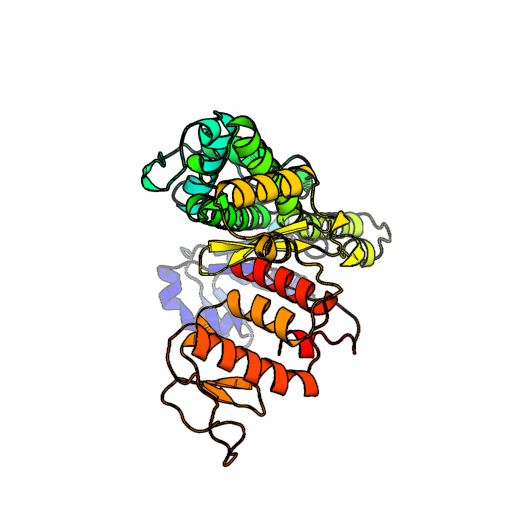0 80.19 184 GLU A C 1
ATOM 1456 O O . GLU A 1 184 ? -0.707 29.449 11.123 1.00 80.19 184 GLU A O 1
ATOM 1461 N N . PRO A 1 185 ? -0.825 31.381 9.983 1.00 81.38 185 PRO A N 1
ATOM 1462 C CA . PRO A 1 185 ? -0.470 30.797 8.691 1.00 81.38 185 PRO A CA 1
ATOM 1463 C C . PRO A 1 185 ? 0.794 29.922 8.695 1.00 81.38 185 PRO A C 1
ATOM 1465 O O . PRO A 1 185 ? 0.868 28.935 7.966 1.00 81.38 185 PRO A O 1
ATOM 1468 N N . GLN A 1 186 ? 1.795 30.256 9.519 1.00 82.44 186 GLN A N 1
ATOM 1469 C CA . GLN A 1 186 ? 3.049 29.497 9.598 1.00 82.44 186 GLN A CA 1
ATOM 1470 C C . GLN A 1 186 ? 2.844 28.113 10.233 1.00 82.44 186 GLN A C 1
ATOM 1472 O O . GLN A 1 186 ? 3.384 27.126 9.734 1.00 82.44 186 GLN A O 1
ATOM 1477 N N . LEU A 1 187 ? 1.990 28.012 11.258 1.00 79.62 187 LEU A N 1
ATOM 1478 C CA . LEU A 1 187 ? 1.683 26.743 11.925 1.00 79.62 187 LEU A CA 1
ATOM 1479 C C . LEU A 1 187 ? 1.010 25.740 10.978 1.00 79.62 187 LEU A C 1
ATOM 1481 O O . LEU A 1 187 ? 1.196 24.531 11.125 1.00 79.62 187 LEU A O 1
ATOM 1485 N N . HIS A 1 188 ? 0.253 26.230 9.989 1.00 81.81 188 HIS A N 1
ATOM 1486 C CA . HIS A 1 188 ? -0.390 25.389 8.975 1.00 81.81 188 HIS A CA 1
ATOM 1487 C C . HIS A 1 188 ? 0.651 24.636 8.141 1.00 81.81 188 HIS A C 1
ATOM 1489 O O . HIS A 1 188 ? 0.563 23.412 7.989 1.00 81.81 188 HIS A O 1
ATOM 1495 N N . LEU A 1 189 ? 1.668 25.366 7.675 1.00 85.06 189 LEU A N 1
ATOM 1496 C CA . LEU A 1 189 ? 2.776 24.831 6.893 1.00 85.06 189 LEU A CA 1
ATOM 1497 C C . LEU A 1 189 ? 3.658 23.900 7.734 1.00 85.06 189 LEU A C 1
ATOM 1499 O O . LEU A 1 189 ? 3.936 22.777 7.305 1.00 85.06 189 LEU A O 1
ATOM 1503 N N . ASP A 1 190 ? 4.045 24.332 8.936 1.00 84.75 190 ASP A N 1
ATOM 1504 C CA . ASP A 1 190 ? 4.923 23.571 9.833 1.00 84.75 190 ASP A CA 1
ATOM 1505 C C . ASP A 1 190 ? 4.310 22.209 10.185 1.00 84.75 190 ASP A C 1
ATOM 1507 O O . ASP A 1 190 ? 4.976 21.175 10.124 1.00 84.75 190 ASP A O 1
ATOM 1511 N N . ARG A 1 191 ? 3.006 22.173 10.477 1.00 85.62 191 ARG A N 1
ATOM 1512 C CA . ARG A 1 191 ? 2.267 20.938 10.768 1.00 85.62 191 ARG A CA 1
ATOM 1513 C C . ARG A 1 191 ? 2.332 19.942 9.611 1.00 85.62 191 ARG A C 1
ATOM 1515 O O . ARG A 1 191 ? 2.617 18.765 9.838 1.00 85.62 191 ARG A O 1
ATOM 1522 N N . VAL A 1 192 ? 2.060 20.393 8.383 1.00 87.38 192 VAL A N 1
ATOM 1523 C CA . VAL A 1 192 ? 2.127 19.528 7.193 1.00 87.38 192 VAL A CA 1
ATOM 1524 C C . VAL A 1 192 ? 3.551 19.002 7.022 1.00 87.38 192 VAL A C 1
ATOM 1526 O O . VAL A 1 192 ? 3.741 17.802 6.845 1.00 87.38 192 VAL A O 1
ATOM 1529 N N . GLN A 1 193 ? 4.564 19.859 7.163 1.00 87.88 193 GLN A N 1
ATOM 1530 C CA . GLN A 1 193 ? 5.966 19.455 7.042 1.00 87.88 193 GLN A CA 1
ATOM 1531 C C . GLN A 1 193 ? 6.384 18.424 8.102 1.00 87.88 193 GLN A C 1
ATOM 1533 O O . GLN A 1 193 ? 7.026 17.431 7.754 1.00 87.88 193 GLN A O 1
ATOM 1538 N N . ILE A 1 194 ? 5.968 18.592 9.363 1.00 85.00 194 ILE A N 1
ATOM 1539 C CA . ILE A 1 194 ? 6.221 17.621 10.443 1.00 85.00 194 ILE A CA 1
ATOM 1540 C C . ILE A 1 194 ? 5.607 16.252 10.102 1.00 85.00 194 ILE A C 1
ATOM 1542 O O . ILE A 1 194 ? 6.252 15.213 10.279 1.00 85.00 194 ILE A O 1
ATOM 1546 N N . LEU A 1 195 ? 4.377 16.228 9.581 1.00 86.88 195 LEU A N 1
ATOM 1547 C CA . LEU A 1 195 ? 3.683 14.983 9.232 1.00 86.88 195 LEU A CA 1
ATOM 1548 C C . LEU A 1 195 ? 4.306 14.281 8.021 1.00 86.88 195 LEU A C 1
ATOM 1550 O O . LEU A 1 195 ? 4.449 13.055 8.030 1.00 86.88 195 LEU A O 1
ATOM 1554 N N . LEU A 1 196 ? 4.740 15.038 7.011 1.00 86.19 196 LEU A N 1
ATOM 1555 C CA . LEU A 1 196 ? 5.455 14.485 5.858 1.00 86.19 196 LEU A CA 1
ATOM 1556 C C . LEU A 1 196 ? 6.818 13.912 6.259 1.00 86.19 196 LEU A C 1
ATOM 1558 O O . LEU A 1 196 ? 7.163 12.803 5.849 1.00 86.19 196 LEU A O 1
ATOM 1562 N N . ALA A 1 197 ? 7.569 14.623 7.105 1.00 80.19 197 ALA A N 1
ATOM 1563 C CA . ALA A 1 197 ? 8.860 14.155 7.607 1.00 80.19 197 ALA A CA 1
ATOM 1564 C C . ALA A 1 197 ? 8.731 12.835 8.386 1.00 80.19 197 ALA A C 1
ATOM 1566 O O . ALA A 1 197 ? 9.570 11.941 8.241 1.00 80.19 197 ALA A O 1
ATOM 1567 N N . SER A 1 198 ? 7.657 12.699 9.166 1.00 77.31 198 SER A N 1
ATOM 1568 C CA . SER A 1 198 ? 7.349 11.484 9.929 1.00 77.31 198 SER A CA 1
ATOM 1569 C C . SER A 1 198 ? 6.946 10.320 9.010 1.00 77.31 198 SER A C 1
ATOM 1571 O O . SER A 1 198 ? 7.378 9.185 9.197 1.00 77.31 198 SER A O 1
ATOM 1573 N N . SER A 1 199 ? 6.184 10.606 7.951 1.00 76.88 199 SER A N 1
ATOM 1574 C CA . SER A 1 199 ? 5.671 9.592 7.017 1.00 76.88 199 SER A CA 1
ATOM 1575 C C . SER A 1 199 ? 6.725 9.058 6.041 1.00 76.88 199 SER A C 1
ATOM 1577 O O . SER A 1 199 ? 6.636 7.913 5.599 1.00 76.88 199 SER A O 1
ATOM 1579 N N . ASN A 1 200 ? 7.770 9.835 5.738 1.00 71.31 200 ASN A N 1
ATOM 1580 C CA . ASN A 1 200 ? 8.808 9.437 4.781 1.00 71.31 200 ASN A CA 1
ATOM 1581 C C . ASN A 1 200 ? 9.545 8.140 5.181 1.00 71.31 200 ASN A C 1
ATOM 1583 O O . ASN A 1 200 ? 9.979 7.365 4.329 1.00 71.31 200 ASN A O 1
ATOM 1587 N N . GLN A 1 201 ? 9.631 7.847 6.480 1.00 65.25 201 GLN A N 1
ATOM 1588 C CA . GLN A 1 201 ? 10.324 6.662 6.997 1.00 65.25 201 GLN A CA 1
ATOM 1589 C C . GLN A 1 201 ? 9.668 5.346 6.570 1.00 65.25 201 GLN A C 1
ATOM 1591 O O . GLN A 1 201 ? 10.361 4.346 6.374 1.00 65.25 201 GLN A O 1
ATOM 1596 N N . PHE A 1 202 ? 8.354 5.362 6.332 1.00 61.72 202 PHE A N 1
ATOM 1597 C CA . PHE A 1 202 ? 7.599 4.202 5.856 1.00 61.72 202 PHE A CA 1
ATOM 1598 C C . PHE A 1 202 ? 7.935 3.827 4.408 1.00 61.72 202 PHE A C 1
ATOM 1600 O O . PHE A 1 202 ? 7.740 2.678 4.018 1.00 61.72 202 PHE A O 1
ATOM 1607 N N . THR A 1 203 ? 8.496 4.761 3.632 1.00 63.12 203 THR A N 1
ATOM 1608 C CA . THR A 1 203 ? 8.875 4.546 2.224 1.00 63.12 203 THR A CA 1
ATOM 1609 C C . THR A 1 203 ? 10.335 4.109 2.044 1.00 63.12 203 THR A C 1
ATOM 1611 O O . THR A 1 203 ? 10.710 3.650 0.965 1.00 63.12 203 THR A O 1
ATOM 1614 N N . SER A 1 204 ? 11.178 4.260 3.076 1.00 58.00 204 SER A N 1
ATOM 1615 C CA . SER A 1 204 ? 12.643 4.226 2.927 1.00 58.00 204 SER A CA 1
ATOM 1616 C C . SER A 1 204 ? 13.312 3.000 3.549 1.00 58.00 204 SER A C 1
ATOM 1618 O O . SER A 1 204 ? 14.165 2.380 2.918 1.00 58.00 204 SER A O 1
ATOM 1620 N N . LEU A 1 205 ? 12.930 2.626 4.774 1.00 56.72 205 LEU A N 1
ATOM 1621 C CA . LEU A 1 205 ? 13.808 1.820 5.632 1.00 56.72 205 LEU A CA 1
ATOM 1622 C C . LEU A 1 205 ? 13.940 0.343 5.216 1.00 56.72 205 LEU A C 1
ATOM 1624 O O . LEU A 1 205 ? 15.008 -0.232 5.387 1.00 56.72 205 LEU A O 1
ATOM 1628 N N . SER A 1 206 ? 12.901 -0.286 4.654 1.00 56.84 206 SER A N 1
ATOM 1629 C CA . SER A 1 206 ? 12.934 -1.736 4.388 1.00 56.84 206 SER A CA 1
ATOM 1630 C C . SER A 1 206 ? 13.620 -2.134 3.079 1.00 56.84 206 SER A C 1
ATOM 1632 O O . SER A 1 206 ? 14.066 -3.265 2.961 1.00 56.84 206 SER A O 1
ATOM 1634 N N . VAL A 1 207 ? 13.683 -1.249 2.080 1.00 60.75 207 VAL A N 1
ATOM 1635 C CA . VAL A 1 207 ? 14.232 -1.601 0.752 1.00 60.75 207 VAL A CA 1
ATOM 1636 C C . VAL A 1 207 ? 15.729 -1.313 0.671 1.00 60.75 207 VAL A C 1
ATOM 1638 O O . VAL A 1 207 ? 16.485 -2.115 0.130 1.00 60.75 207 VAL A O 1
ATOM 1641 N N . GLU A 1 208 ? 16.167 -0.191 1.241 1.00 61.72 208 GLU A N 1
ATOM 1642 C CA . GLU A 1 208 ? 17.571 0.217 1.207 1.00 61.72 208 GLU A CA 1
ATOM 1643 C C . GLU A 1 208 ? 18.465 -0.740 2.003 1.00 61.72 208 GLU A C 1
ATOM 1645 O O . GLU A 1 208 ? 19.510 -1.147 1.505 1.00 61.72 208 GLU A O 1
ATOM 1650 N N . ALA A 1 209 ? 18.038 -1.151 3.202 1.00 62.38 209 ALA A N 1
ATOM 1651 C CA . ALA A 1 209 ? 18.805 -2.067 4.045 1.00 62.38 209 ALA A CA 1
ATOM 1652 C C . ALA A 1 209 ? 18.960 -3.455 3.396 1.00 62.38 209 ALA A C 1
ATOM 1654 O O . ALA A 1 209 ? 20.057 -4.007 3.371 1.00 62.38 209 ALA A O 1
ATOM 1655 N N . VAL A 1 210 ? 17.888 -3.971 2.781 1.00 63.22 210 VAL A N 1
ATOM 1656 C CA . VAL A 1 210 ? 17.916 -5.240 2.036 1.00 63.22 210 VAL A CA 1
ATOM 1657 C C . VAL A 1 210 ? 18.859 -5.152 0.837 1.00 63.22 210 VAL A C 1
ATOM 1659 O O . VAL A 1 210 ? 19.662 -6.055 0.631 1.00 63.22 210 VAL A O 1
ATOM 1662 N N . ARG A 1 211 ? 18.826 -4.058 0.065 1.00 64.56 211 ARG A N 1
ATOM 1663 C CA . ARG A 1 211 ? 19.726 -3.887 -1.087 1.00 64.56 211 ARG A CA 1
ATOM 1664 C C . ARG A 1 211 ? 21.185 -3.679 -0.686 1.00 64.56 211 ARG A C 1
ATOM 1666 O O . ARG A 1 211 ? 22.063 -4.215 -1.356 1.00 64.56 211 ARG A O 1
ATOM 1673 N N . LYS A 1 212 ? 21.450 -2.926 0.388 1.00 64.94 212 LYS A N 1
ATOM 1674 C CA . LYS A 1 212 ? 22.796 -2.802 0.975 1.00 64.94 212 LYS A CA 1
ATOM 1675 C C . LYS A 1 212 ? 23.352 -4.175 1.318 1.00 64.94 212 LYS A C 1
ATOM 1677 O O . LYS A 1 212 ? 24.456 -4.490 0.893 1.00 64.94 212 LYS A O 1
ATOM 1682 N N . GLN A 1 213 ? 22.542 -5.009 1.967 1.00 64.75 213 GLN A N 1
ATOM 1683 C CA . GLN A 1 213 ? 22.939 -6.366 2.319 1.00 64.75 213 GLN A CA 1
ATOM 1684 C C . GLN A 1 213 ? 23.134 -7.276 1.096 1.00 64.75 213 GLN A C 1
ATOM 1686 O O . GLN A 1 213 ? 24.111 -8.014 1.026 1.00 64.75 213 GLN A O 1
ATOM 1691 N N . GLN A 1 214 ? 22.227 -7.227 0.115 1.00 62.59 214 GLN A N 1
ATOM 1692 C CA . GLN A 1 214 ? 22.387 -7.991 -1.126 1.00 62.59 214 GLN A CA 1
ATOM 1693 C C . GLN A 1 214 ? 23.721 -7.642 -1.795 1.00 62.59 214 GLN A C 1
ATOM 1695 O O . GLN A 1 214 ? 24.471 -8.536 -2.159 1.00 62.59 214 GLN A O 1
ATOM 1700 N N . ARG A 1 215 ? 24.077 -6.356 -1.887 1.00 64.56 215 ARG A N 1
ATOM 1701 C CA . ARG A 1 215 ? 25.349 -5.945 -2.500 1.00 64.56 215 ARG A CA 1
ATOM 1702 C C . ARG A 1 215 ? 26.588 -6.250 -1.651 1.00 64.56 215 ARG A C 1
ATOM 1704 O O . ARG A 1 215 ? 27.645 -6.471 -2.230 1.00 64.56 215 ARG A O 1
ATOM 1711 N N . SER A 1 216 ? 26.485 -6.286 -0.319 1.00 60.06 216 SER A N 1
ATOM 1712 C CA . SER A 1 216 ? 27.602 -6.680 0.558 1.00 60.06 216 SER A CA 1
ATOM 1713 C C . SER A 1 216 ? 27.836 -8.194 0.594 1.00 60.06 216 SER A C 1
ATOM 1715 O O . SER A 1 216 ? 28.957 -8.638 0.829 1.00 60.06 216 SER A O 1
ATOM 1717 N N . ALA A 1 217 ? 26.816 -9.012 0.306 1.00 55.81 217 ALA A N 1
ATOM 1718 C CA . ALA A 1 217 ? 27.000 -10.451 0.108 1.00 55.81 217 ALA A CA 1
ATOM 1719 C C . ALA A 1 217 ? 27.939 -10.747 -1.081 1.00 55.81 217 ALA A C 1
ATOM 1721 O O . ALA A 1 217 ? 28.720 -11.694 -1.028 1.00 55.81 217 ALA A O 1
ATOM 1722 N N . THR A 1 218 ? 27.939 -9.888 -2.107 1.00 52.53 218 THR A N 1
ATOM 1723 C CA . THR A 1 218 ? 28.856 -9.964 -3.255 1.00 52.53 218 THR A CA 1
ATOM 1724 C C . THR A 1 218 ? 30.321 -9.698 -2.880 1.00 52.53 218 THR A C 1
ATOM 1726 O O . THR A 1 218 ? 31.217 -10.169 -3.573 1.00 52.53 218 THR A O 1
ATOM 1729 N N . SER A 1 219 ? 30.592 -8.960 -1.792 1.00 55.38 219 SER A N 1
ATOM 1730 C CA . SER A 1 219 ? 31.952 -8.623 -1.337 1.00 55.38 219 SER A CA 1
ATOM 1731 C C . SER A 1 219 ? 32.519 -9.582 -0.281 1.00 55.38 219 SER A C 1
ATOM 1733 O O . SER A 1 219 ? 33.626 -9.359 0.203 1.00 55.38 219 SER A O 1
ATOM 1735 N N . GLY A 1 220 ? 31.796 -10.653 0.073 1.00 52.06 220 GLY A N 1
ATOM 1736 C CA . GLY A 1 220 ? 32.271 -11.677 1.013 1.00 52.06 220 GLY A CA 1
ATOM 1737 C C . GLY A 1 220 ? 32.261 -11.262 2.490 1.00 52.06 220 GLY A C 1
ATOM 1738 O O . GLY A 1 220 ? 32.833 -11.967 3.320 1.00 52.06 220 GLY A O 1
ATOM 1739 N N . GLU A 1 221 ? 31.610 -10.149 2.846 1.00 53.06 221 GLU A N 1
ATOM 1740 C CA . GLU A 1 221 ? 31.469 -9.738 4.245 1.00 53.06 221 GLU A CA 1
ATOM 1741 C C . GLU A 1 221 ? 30.286 -10.466 4.913 1.00 53.06 221 GLU A C 1
ATOM 1743 O O . GLU A 1 221 ? 29.147 -10.362 4.438 1.00 53.06 221 GLU A O 1
ATOM 1748 N N . PRO A 1 222 ? 30.503 -11.189 6.031 1.00 46.66 222 PRO A N 1
ATOM 1749 C CA . PRO A 1 222 ? 29.433 -11.869 6.744 1.00 46.66 222 PRO A CA 1
ATOM 1750 C C . PRO A 1 222 ? 28.556 -10.824 7.433 1.00 46.66 222 PRO A C 1
ATOM 1752 O O . PRO A 1 222 ? 28.882 -10.312 8.500 1.00 46.66 222 PRO A O 1
ATOM 1755 N N . THR A 1 223 ? 27.426 -10.499 6.814 1.00 49.66 223 THR A N 1
ATOM 1756 C CA . THR A 1 223 ? 26.425 -9.595 7.385 1.00 49.66 223 THR A CA 1
ATOM 1757 C C . THR A 1 223 ? 25.178 -10.390 7.744 1.00 49.66 223 THR A C 1
ATOM 1759 O O . THR A 1 223 ? 24.556 -11.054 6.912 1.00 49.66 223 THR A O 1
ATOM 1762 N N . THR A 1 224 ? 24.823 -10.364 9.025 1.00 52.53 224 THR A N 1
ATOM 1763 C CA . THR A 1 224 ? 23.654 -11.046 9.570 1.00 52.53 224 THR A CA 1
ATOM 1764 C C . THR A 1 224 ? 22.367 -10.447 8.996 1.00 52.53 224 THR A C 1
ATOM 1766 O O . THR A 1 224 ? 22.103 -9.258 9.140 1.00 52.53 224 THR A O 1
ATOM 1769 N N . PHE A 1 225 ? 21.512 -11.278 8.381 1.00 54.31 225 PHE A N 1
ATOM 1770 C CA . PHE A 1 225 ? 20.205 -10.869 7.826 1.00 54.31 225 PHE A CA 1
ATOM 1771 C C . PHE A 1 225 ? 19.300 -10.145 8.836 1.00 54.31 225 PHE A C 1
ATOM 1773 O O . PHE A 1 225 ? 18.415 -9.388 8.444 1.00 54.31 225 PHE A O 1
ATOM 1780 N N . SER A 1 226 ? 19.556 -10.306 10.139 1.00 53.06 226 SER A N 1
ATOM 1781 C CA . SER A 1 226 ? 18.892 -9.550 11.202 1.00 53.06 226 SER A CA 1
ATOM 1782 C C . SER A 1 226 ? 19.018 -8.035 11.064 1.00 53.06 226 SER A C 1
ATOM 1784 O O . SER A 1 226 ? 18.119 -7.332 11.520 1.00 53.06 226 SER A O 1
ATOM 1786 N N . ASP A 1 227 ? 20.090 -7.539 10.445 1.00 51.16 227 ASP A N 1
ATOM 1787 C CA . ASP A 1 227 ? 20.422 -6.112 10.440 1.00 51.16 227 ASP A CA 1
ATOM 1788 C C . ASP A 1 227 ? 19.713 -5.360 9.302 1.00 51.16 227 ASP A C 1
ATOM 1790 O O . ASP A 1 227 ? 19.460 -4.160 9.408 1.00 51.16 227 ASP A O 1
ATOM 1794 N N . ALA A 1 228 ? 19.296 -6.076 8.249 1.00 52.56 228 ALA A N 1
ATOM 1795 C CA . ALA A 1 228 ? 18.425 -5.548 7.197 1.00 52.56 228 ALA A CA 1
ATOM 1796 C C . ALA A 1 228 ? 16.934 -5.569 7.577 1.00 52.56 228 ALA A C 1
ATOM 1798 O O . ALA A 1 228 ? 16.112 -4.886 6.955 1.00 52.56 228 ALA A O 1
ATOM 1799 N N . ILE A 1 229 ? 16.565 -6.343 8.603 1.00 58.25 229 ILE A N 1
ATOM 1800 C CA . ILE A 1 229 ? 15.199 -6.390 9.116 1.00 58.25 229 ILE A CA 1
ATOM 1801 C C . ILE A 1 229 ? 14.964 -5.151 9.977 1.00 58.25 229 ILE A C 1
ATOM 1803 O O . ILE A 1 229 ? 15.433 -5.045 11.110 1.00 58.25 229 ILE A O 1
ATOM 1807 N N . VAL A 1 230 ? 14.155 -4.223 9.465 1.00 58.59 230 VAL A N 1
ATOM 1808 C CA . VAL A 1 230 ? 13.653 -3.106 10.269 1.00 58.59 230 VAL A CA 1
ATOM 1809 C C . VAL A 1 230 ? 12.784 -3.674 11.386 1.00 58.59 230 VAL A C 1
ATOM 1811 O O . VAL A 1 230 ? 11.651 -4.109 11.163 1.00 58.59 230 VAL A O 1
ATOM 1814 N N . ARG A 1 231 ? 13.331 -3.691 12.601 1.00 62.69 231 ARG A N 1
ATOM 1815 C CA . ARG A 1 231 ? 12.624 -4.174 13.782 1.00 62.69 231 ARG A CA 1
ATOM 1816 C C . ARG A 1 231 ? 11.462 -3.250 14.103 1.00 62.69 231 ARG A C 1
ATOM 1818 O O . ARG A 1 231 ? 11.576 -2.029 14.058 1.00 62.69 231 ARG A O 1
ATOM 1825 N N . TRP A 1 232 ? 10.350 -3.853 14.508 1.00 64.25 232 TRP A N 1
ATOM 1826 C CA . TRP A 1 232 ? 9.201 -3.125 15.038 1.00 64.25 232 TRP A CA 1
ATOM 1827 C C . TRP A 1 232 ? 9.629 -2.092 16.086 1.00 64.25 232 TRP A C 1
ATOM 1829 O O . TRP A 1 232 ? 9.156 -0.959 16.056 1.00 64.25 232 TRP A O 1
ATOM 1839 N N . ASP A 1 233 ? 10.580 -2.442 16.952 1.00 62.94 233 ASP A N 1
ATOM 1840 C CA . ASP A 1 233 ? 11.070 -1.593 18.039 1.00 62.94 233 ASP A CA 1
ATOM 1841 C C . ASP A 1 233 ? 11.838 -0.347 17.580 1.00 62.94 233 ASP A C 1
ATOM 1843 O O . ASP A 1 233 ? 11.837 0.644 18.307 1.00 62.94 233 ASP A O 1
ATOM 1847 N N . THR A 1 234 ? 12.409 -0.351 16.369 1.00 62.28 234 THR A N 1
ATOM 1848 C CA . THR A 1 234 ? 13.282 0.720 15.858 1.00 62.28 234 THR A CA 1
ATOM 1849 C C . THR A 1 234 ? 12.586 1.717 14.926 1.00 62.28 234 THR A C 1
ATOM 1851 O O . THR A 1 234 ? 13.142 2.780 14.654 1.00 62.28 234 THR A O 1
ATOM 1854 N N . ILE A 1 235 ? 11.368 1.425 14.452 1.00 64.19 235 ILE A N 1
ATOM 1855 C CA . ILE A 1 235 ? 10.569 2.359 13.636 1.00 64.19 235 ILE A CA 1
ATOM 1856 C C . ILE A 1 235 ? 10.182 3.571 14.495 1.00 64.19 235 ILE A C 1
ATOM 1858 O O . ILE A 1 235 ? 9.667 3.388 15.606 1.00 64.19 235 ILE A O 1
ATOM 1862 N N . GLN A 1 236 ? 10.401 4.801 13.992 1.00 64.06 236 GLN A N 1
ATOM 1863 C CA . GLN A 1 236 ? 9.977 5.984 14.742 1.00 64.06 236 GLN A CA 1
ATOM 1864 C C . GLN A 1 236 ? 8.473 5.958 14.980 1.00 64.06 236 GLN A C 1
ATOM 1866 O O . GLN A 1 236 ? 7.690 5.523 14.133 1.00 64.06 236 GLN A O 1
ATOM 1871 N N . PRO A 1 237 ? 8.039 6.445 16.140 1.00 64.81 237 PRO A N 1
ATOM 1872 C CA . PRO A 1 237 ? 6.807 5.982 16.716 1.00 64.81 237 PRO A CA 1
ATOM 1873 C C . PRO A 1 237 ? 5.685 6.965 16.408 1.00 64.81 237 PRO A C 1
ATOM 1875 O O . PRO A 1 237 ? 4.820 7.130 17.245 1.00 64.81 237 PRO A O 1
ATOM 1878 N N . PHE A 1 238 ? 5.698 7.650 15.263 1.00 80.56 238 PHE A N 1
ATOM 1879 C CA . PHE A 1 238 ? 4.656 8.611 14.918 1.00 80.56 238 PHE A CA 1
ATOM 1880 C C . PHE A 1 238 ? 4.403 8.667 13.411 1.00 80.56 238 PHE A C 1
ATOM 1882 O O . PHE A 1 238 ? 5.304 8.939 12.622 1.00 80.56 238 PHE A O 1
ATOM 1889 N N . THR A 1 239 ? 3.157 8.441 13.005 1.00 81.44 239 THR A N 1
ATOM 1890 C CA . THR A 1 239 ? 2.666 8.737 11.655 1.00 81.44 239 THR A CA 1
ATOM 1891 C C . THR A 1 239 ? 1.164 9.006 11.670 1.00 81.44 239 THR A C 1
ATOM 1893 O O . THR A 1 239 ? 0.533 9.002 12.728 1.00 81.44 239 THR A O 1
ATOM 1896 N N . LEU A 1 240 ? 0.594 9.289 10.505 1.00 86.56 240 LEU A N 1
ATOM 1897 C CA . LEU A 1 240 ? -0.800 9.650 10.321 1.00 86.56 240 LEU A CA 1
ATOM 1898 C C . LEU A 1 240 ? -1.432 8.776 9.243 1.00 86.56 240 LEU A C 1
ATOM 1900 O O . LEU A 1 240 ? -0.886 8.610 8.156 1.00 86.56 240 LEU A O 1
ATOM 1904 N N . VAL A 1 241 ? -2.630 8.290 9.543 1.00 85.38 241 VAL A N 1
ATOM 1905 C CA . VAL A 1 241 ? -3.522 7.625 8.597 1.00 85.38 241 VAL A CA 1
ATOM 1906 C C . VAL A 1 241 ? -4.805 8.415 8.507 1.00 85.38 241 VAL A C 1
ATOM 1908 O O . VAL A 1 241 ? -5.273 8.949 9.505 1.00 85.38 241 VAL A O 1
ATOM 1911 N N . PHE A 1 242 ? -5.401 8.444 7.325 1.00 85.69 242 PHE A N 1
ATOM 1912 C CA . PHE A 1 242 ? -6.760 8.932 7.159 1.00 85.69 242 PHE A CA 1
ATOM 1913 C C . PHE A 1 242 ? -7.737 7.761 7.088 1.00 85.69 242 PHE A C 1
ATOM 1915 O O . PHE A 1 242 ? -7.517 6.800 6.337 1.00 85.69 242 PHE A O 1
ATOM 1922 N N . THR A 1 243 ? -8.819 7.840 7.864 1.00 84.75 243 THR A N 1
ATOM 1923 C CA . THR A 1 243 ? -9.949 6.907 7.758 1.00 84.75 243 THR A CA 1
ATOM 1924 C C . THR A 1 243 ? -10.639 7.063 6.397 1.00 84.75 243 THR A C 1
ATOM 1926 O O . THR A 1 243 ? -10.312 7.950 5.604 1.00 84.75 243 THR A O 1
ATOM 1929 N N . VAL A 1 244 ? -11.622 6.211 6.094 1.00 79.69 244 VAL A N 1
ATOM 1930 C CA . VAL A 1 244 ? -12.415 6.340 4.850 1.00 79.69 244 VAL A CA 1
ATOM 1931 C C . VAL A 1 244 ? -13.253 7.624 4.828 1.00 79.69 244 VAL A C 1
ATOM 1933 O O . VAL A 1 244 ? -13.726 8.037 3.776 1.00 79.69 244 VAL A O 1
ATOM 1936 N N . SER A 1 245 ? -13.459 8.244 5.988 1.00 81.06 245 SER A N 1
ATOM 1937 C CA . SER A 1 245 ? -14.141 9.532 6.123 1.00 81.06 245 SER A CA 1
ATOM 1938 C C . SER A 1 245 ? -13.161 10.707 6.214 1.00 81.06 245 SER A C 1
ATOM 1940 O O . SER A 1 245 ? -13.560 11.786 6.628 1.00 81.06 245 SER A O 1
ATOM 1942 N N . ASP A 1 246 ? -11.891 10.492 5.853 1.00 84.00 246 ASP A N 1
ATOM 1943 C CA . ASP A 1 246 ? -10.813 11.486 5.912 1.00 84.00 246 ASP A CA 1
ATOM 1944 C C . ASP A 1 246 ? -10.589 12.081 7.316 1.00 84.00 246 ASP A C 1
ATOM 1946 O O . ASP A 1 246 ? -10.062 13.182 7.484 1.00 84.00 246 ASP A O 1
ATOM 1950 N N . GLU A 1 247 ? -10.914 11.308 8.355 1.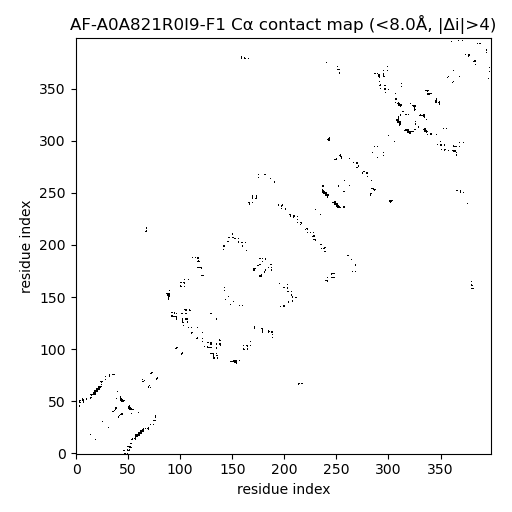00 83.88 247 GLU A N 1
ATOM 1951 C CA . GLU A 1 247 ? -10.564 11.653 9.731 1.00 83.88 247 GLU A CA 1
ATOM 1952 C C . GLU A 1 247 ? -9.123 11.228 10.043 1.00 83.88 247 GLU A C 1
ATOM 1954 O O . GLU A 1 247 ? -8.695 10.141 9.633 1.00 83.88 247 GLU A O 1
ATOM 1959 N N . PRO A 1 248 ? -8.363 12.045 10.788 1.00 86.06 248 PRO A N 1
ATOM 1960 C CA . PRO A 1 248 ? -6.984 11.745 11.122 1.00 86.06 248 PRO A CA 1
ATOM 1961 C C . PRO A 1 248 ? -6.901 10.721 12.259 1.00 86.06 248 PRO A C 1
ATOM 1963 O O . PRO A 1 248 ? -7.377 10.946 13.370 1.00 86.06 248 PRO A O 1
ATOM 1966 N N . LEU A 1 249 ? -6.217 9.611 12.002 1.00 87.06 249 LEU A N 1
ATOM 1967 C CA . LEU A 1 249 ? -5.836 8.604 12.982 1.00 87.06 249 LEU A CA 1
ATOM 1968 C C . LEU A 1 249 ? -4.314 8.601 13.140 1.00 87.06 249 LEU A C 1
ATOM 1970 O O . LEU A 1 249 ? -3.575 8.147 12.264 1.00 87.06 249 LEU A O 1
ATOM 1974 N N . PHE A 1 250 ? -3.836 9.095 14.278 1.00 87.06 250 PHE A N 1
ATOM 1975 C CA . PHE A 1 250 ? -2.408 9.130 14.575 1.00 87.06 250 PHE A CA 1
ATOM 1976 C C . PHE A 1 250 ? -1.907 7.794 15.104 1.00 87.06 250 PHE A C 1
ATOM 1978 O O . PHE A 1 250 ? -2.465 7.215 16.033 1.00 87.06 250 PHE A O 1
ATOM 1985 N N . VAL A 1 251 ? -0.806 7.330 14.539 1.00 85.31 251 VAL A N 1
ATOM 1986 C CA . VAL A 1 251 ? -0.214 6.028 14.816 1.00 85.31 251 VAL A CA 1
ATOM 1987 C C . VAL A 1 251 ? 1.046 6.240 15.635 1.00 85.31 251 VAL A C 1
ATOM 1989 O O . VAL A 1 251 ? 2.031 6.751 15.110 1.00 85.31 251 VAL A O 1
ATOM 1992 N N . TYR A 1 252 ? 1.018 5.864 16.914 1.00 85.94 252 TYR A N 1
ATOM 1993 C CA . TYR A 1 252 ? 2.174 6.006 17.796 1.00 85.94 252 TYR A CA 1
ATOM 1994 C C . TYR A 1 252 ? 2.199 5.004 18.944 1.00 85.94 252 TYR A C 1
ATOM 1996 O O . TYR A 1 252 ? 1.164 4.474 19.344 1.00 85.94 252 TYR A O 1
ATOM 2004 N N . LYS A 1 253 ? 3.394 4.740 19.491 1.00 80.81 253 LYS A N 1
ATOM 2005 C CA . LYS A 1 253 ? 3.578 3.761 20.577 1.00 80.81 253 LYS A CA 1
ATOM 2006 C C . LYS A 1 253 ? 3.271 4.364 21.944 1.00 80.81 253 LYS A C 1
ATOM 2008 O O . LYS A 1 253 ? 2.575 3.740 22.751 1.00 80.81 253 LYS A O 1
ATOM 2013 N N . LYS A 1 254 ? 3.786 5.559 22.218 1.00 83.88 254 LYS A N 1
ATOM 2014 C CA . LYS A 1 254 ? 3.602 6.312 23.461 1.00 83.88 254 LYS A CA 1
ATOM 2015 C C . LYS A 1 254 ? 3.130 7.732 23.138 1.00 83.88 254 LYS A C 1
ATOM 2017 O O . LYS A 1 254 ? 3.547 8.289 22.128 1.00 83.88 254 LYS A O 1
ATOM 2022 N N . PRO A 1 255 ? 2.326 8.367 24.006 1.00 84.62 255 PRO A N 1
ATOM 2023 C CA . PRO A 1 255 ? 1.933 9.766 23.816 1.00 84.62 255 PRO A CA 1
ATOM 2024 C C . PRO A 1 255 ? 3.123 10.734 23.698 1.00 84.62 255 PRO A C 1
ATOM 2026 O O . PRO A 1 255 ? 3.033 11.738 23.003 1.00 84.62 255 PRO A O 1
ATOM 2029 N N . THR A 1 256 ? 4.253 10.410 24.333 1.00 86.12 256 THR A N 1
ATOM 2030 C CA . THR A 1 256 ? 5.511 11.173 24.249 1.00 86.12 256 THR A CA 1
ATOM 2031 C C . THR A 1 256 ? 6.150 11.160 22.864 1.00 86.12 256 THR A C 1
ATOM 2033 O O . THR A 1 256 ? 7.011 11.988 22.592 1.00 86.12 256 THR A O 1
ATOM 2036 N N . ASP A 1 257 ? 5.750 10.223 22.004 1.00 84.62 257 ASP A N 1
ATOM 2037 C CA . ASP A 1 257 ? 6.293 10.078 20.655 1.00 84.62 257 ASP A CA 1
ATOM 2038 C C . ASP A 1 257 ? 5.646 11.068 19.671 1.00 84.62 257 ASP A C 1
ATOM 2040 O O . ASP A 1 257 ? 6.150 11.274 18.569 1.00 84.62 257 ASP A O 1
ATOM 2044 N N . VAL A 1 258 ? 4.537 11.702 20.069 1.00 87.06 258 VAL A N 1
ATOM 2045 C CA . VAL A 1 258 ? 3.854 12.729 19.281 1.00 87.06 258 VAL A CA 1
ATOM 2046 C C . VAL A 1 258 ? 4.604 14.060 19.419 1.00 87.06 258 VAL A C 1
ATOM 2048 O O . VAL A 1 258 ? 4.788 14.544 20.540 1.00 87.06 258 VAL A O 1
ATOM 2051 N N . PRO A 1 259 ? 4.988 14.719 18.310 1.00 87.06 259 PRO A N 1
ATOM 2052 C CA . PRO A 1 259 ? 5.607 16.040 18.363 1.00 87.06 259 PRO A CA 1
ATOM 2053 C C . PRO A 1 259 ? 4.761 17.054 19.150 1.00 87.06 259 PRO A C 1
ATOM 2055 O O . PRO A 1 259 ? 3.606 17.313 18.806 1.00 87.06 259 PRO A O 1
ATOM 2058 N N . GLN A 1 260 ? 5.347 17.694 20.171 1.00 83.44 260 GLN A N 1
ATOM 2059 C CA . GLN A 1 260 ? 4.643 18.671 21.022 1.00 83.44 260 GLN A CA 1
ATOM 2060 C C . GLN A 1 260 ? 4.017 19.829 20.233 1.00 83.44 260 GLN A C 1
ATOM 2062 O O . GLN A 1 260 ? 2.977 20.349 20.634 1.00 83.44 260 GLN A O 1
ATOM 2067 N N . ALA A 1 261 ? 4.625 20.224 19.110 1.00 83.50 261 ALA A N 1
ATOM 2068 C CA . ALA A 1 261 ? 4.069 21.236 18.215 1.00 83.50 261 ALA A CA 1
ATOM 2069 C C . ALA A 1 261 ? 2.681 20.834 17.680 1.00 83.50 261 ALA A C 1
ATOM 2071 O O . ALA A 1 261 ? 1.769 21.657 17.667 1.00 83.50 261 ALA A O 1
ATOM 2072 N N . LEU A 1 262 ? 2.486 19.555 17.328 1.00 85.38 262 LEU A N 1
ATOM 2073 C CA . LEU A 1 262 ? 1.194 19.037 16.871 1.00 85.38 262 LEU A CA 1
ATOM 2074 C C . LEU A 1 262 ? 0.174 18.984 18.009 1.00 85.38 262 LEU A C 1
ATOM 2076 O O . LEU A 1 262 ? -0.978 19.359 17.810 1.00 85.38 262 LEU A O 1
ATOM 2080 N N . VAL A 1 263 ? 0.596 18.573 19.209 1.00 84.25 263 VAL A N 1
ATOM 2081 C CA . VAL A 1 263 ? -0.282 18.542 20.391 1.00 84.25 263 VAL A CA 1
ATOM 2082 C C . VAL A 1 263 ? -0.825 19.939 20.698 1.00 84.25 263 VAL A C 1
ATOM 2084 O O . VAL A 1 263 ? -2.032 20.108 20.854 1.00 84.25 263 VAL A O 1
ATOM 2087 N N . LYS A 1 264 ? 0.054 20.951 20.736 1.00 79.75 264 LYS A N 1
ATOM 2088 C CA . LYS A 1 264 ? -0.336 22.354 20.950 1.00 79.75 264 LYS A CA 1
ATOM 2089 C C . LYS A 1 264 ? -1.291 22.844 19.862 1.00 79.75 264 LYS A C 1
ATOM 2091 O O . LYS A 1 264 ? -2.301 23.466 20.178 1.00 79.75 264 LYS A O 1
ATOM 2096 N N . TYR A 1 265 ? -0.990 22.520 18.606 1.00 77.81 265 TYR A N 1
ATOM 2097 C CA . TYR A 1 265 ? -1.795 22.916 17.457 1.00 77.81 265 TYR A CA 1
ATOM 2098 C C . TYR A 1 265 ? -3.228 22.368 17.529 1.00 77.81 265 TYR A C 1
ATOM 2100 O O . TYR A 1 265 ? -4.190 23.133 17.473 1.00 77.81 265 TYR A O 1
ATOM 2108 N N . PHE A 1 266 ? -3.388 21.053 17.687 1.00 78.25 266 PHE A N 1
ATOM 2109 C CA . PHE A 1 266 ? -4.726 20.465 17.711 1.00 78.25 266 PHE A CA 1
ATOM 2110 C C . PHE A 1 266 ? -5.506 20.897 18.947 1.00 78.25 266 PHE A C 1
ATOM 2112 O O . PHE A 1 266 ? -6.700 21.149 18.829 1.00 78.25 266 PHE A O 1
ATOM 2119 N N . LYS A 1 267 ? -4.842 21.079 20.097 1.00 76.38 267 LYS A N 1
ATOM 2120 C CA . LYS A 1 267 ? -5.485 21.642 21.290 1.00 76.38 267 LYS A CA 1
ATOM 2121 C C . LYS A 1 267 ? -6.128 23.001 20.993 1.00 76.38 267 LYS A C 1
ATOM 2123 O O . LYS A 1 267 ? -7.310 23.175 21.261 1.00 76.38 267 LYS A O 1
ATOM 2128 N N . PHE A 1 268 ? -5.386 23.904 20.351 1.00 70.62 268 PHE A N 1
ATOM 2129 C CA . PHE A 1 268 ? -5.905 25.214 19.956 1.00 70.62 268 PHE A CA 1
ATOM 2130 C C . PHE A 1 268 ? -7.132 25.109 19.037 1.00 70.62 268 PHE A C 1
ATOM 2132 O O . PHE A 1 268 ? -8.108 25.829 19.219 1.00 70.62 268 PHE A O 1
ATOM 2139 N N . CYS A 1 269 ? -7.105 24.202 18.058 1.00 68.12 269 CYS A N 1
ATOM 2140 C CA . CYS A 1 269 ? -8.197 24.063 17.090 1.00 68.12 269 CYS A CA 1
ATOM 2141 C C . CYS A 1 269 ? -9.502 23.612 17.739 1.00 68.12 269 CYS A C 1
ATOM 2143 O O . CYS A 1 269 ? -10.563 24.115 17.389 1.00 68.12 269 CYS A O 1
ATOM 2145 N N . TYR A 1 270 ? -9.429 22.688 18.697 1.00 67.19 270 TYR A N 1
ATOM 2146 C CA . TYR A 1 270 ? -10.612 22.243 19.432 1.00 67.19 270 TYR A CA 1
ATOM 2147 C C . TYR A 1 270 ? -11.138 23.312 20.383 1.00 67.19 270 TYR A C 1
ATOM 2149 O O . TYR A 1 270 ? -12.349 23.523 20.439 1.00 67.19 270 TYR A O 1
ATOM 2157 N N . ASP A 1 271 ? -10.236 24.016 21.071 1.00 66.06 271 ASP A N 1
ATOM 2158 C CA . ASP A 1 271 ? -10.607 25.111 21.966 1.00 66.06 271 ASP A CA 1
ATOM 2159 C C . ASP A 1 271 ? -11.311 26.241 21.175 1.00 66.06 271 ASP A C 1
ATOM 2161 O O . ASP A 1 271 ? -12.302 26.800 21.644 1.00 66.06 271 ASP A O 1
ATOM 2165 N N . ALA A 1 272 ? -10.876 26.517 19.937 1.00 61.81 272 ALA A N 1
ATOM 2166 C CA . ALA A 1 272 ? -11.498 27.493 19.034 1.00 61.81 272 ALA A CA 1
ATOM 2167 C C . ALA A 1 272 ? -12.843 27.033 18.433 1.00 61.81 272 ALA A C 1
ATOM 2169 O O . ALA A 1 272 ? -13.699 27.865 18.139 1.00 61.81 272 ALA A O 1
ATOM 2170 N N . LEU A 1 273 ? -13.055 25.722 18.266 1.00 60.66 273 LEU A N 1
ATOM 2171 C CA . LEU A 1 273 ? -14.303 25.146 17.744 1.00 60.66 273 LEU A CA 1
ATOM 2172 C C . LEU A 1 273 ? -15.411 25.011 18.808 1.00 60.66 273 LEU A C 1
ATOM 2174 O O . LEU A 1 273 ? -16.493 24.514 18.499 1.00 60.66 273 LEU A O 1
ATOM 2178 N N . GLY A 1 274 ? -15.169 25.437 20.055 1.00 54.66 274 GLY A N 1
ATOM 2179 C CA . GLY A 1 274 ? -16.173 25.436 21.127 1.00 54.66 274 GLY A CA 1
ATOM 2180 C C . GLY A 1 274 ? -16.651 24.041 21.554 1.00 54.66 274 GLY A C 1
ATOM 2181 O O . GLY A 1 274 ? -17.683 23.916 22.213 1.00 54.66 274 GLY A O 1
ATOM 2182 N N . GLN A 1 275 ? -15.930 22.980 21.178 1.00 52.28 275 GLN A N 1
ATOM 2183 C CA . GLN A 1 275 ? -16.280 21.608 21.540 1.00 52.28 275 GLN A CA 1
ATOM 2184 C C . GLN A 1 275 ? -15.643 21.241 22.887 1.00 52.28 275 GLN A C 1
ATOM 2186 O O . GLN A 1 275 ? -14.438 21.376 23.077 1.00 52.28 275 GLN A O 1
ATOM 2191 N N . ASN A 1 276 ? -16.481 20.791 23.831 1.00 46.56 276 ASN A N 1
ATOM 2192 C CA . ASN A 1 276 ? -16.124 20.428 25.208 1.00 46.56 276 ASN A CA 1
ATOM 2193 C C . ASN A 1 276 ? -14.800 19.647 25.337 1.00 46.56 276 ASN A C 1
ATOM 2195 O O . ASN A 1 276 ? -14.478 18.768 24.535 1.00 46.56 276 ASN A O 1
ATOM 2199 N N . SER A 1 277 ? -14.108 19.885 26.455 1.00 45.97 277 SER A N 1
ATOM 2200 C CA . SER A 1 277 ? -12.834 19.274 26.876 1.00 45.97 277 SER A CA 1
ATOM 2201 C C . SER A 1 277 ? -12.744 17.738 26.771 1.00 45.97 277 SER A C 1
ATOM 2203 O O . SER A 1 277 ? -11.637 17.203 26.733 1.00 45.97 277 SER A O 1
ATOM 2205 N N . MET A 1 278 ? -13.863 17.011 26.649 1.00 41.59 278 MET A N 1
ATOM 2206 C CA . MET A 1 278 ? -13.884 15.559 26.407 1.00 41.59 278 MET A CA 1
ATOM 2207 C C . MET A 1 278 ? -13.310 15.134 25.038 1.00 41.59 278 MET A C 1
ATOM 2209 O O . MET A 1 278 ? -12.885 13.984 24.905 1.00 41.59 278 MET A O 1
ATOM 2213 N N . MET A 1 279 ? -13.229 16.017 24.030 1.00 44.28 279 MET A N 1
ATOM 2214 C CA . MET A 1 279 ? -12.587 15.693 22.739 1.00 44.28 279 MET A CA 1
ATOM 2215 C C . MET A 1 279 ? -11.061 15.863 22.735 1.00 44.28 279 MET A C 1
ATOM 2217 O O . MET A 1 279 ? -10.388 15.247 21.910 1.00 44.28 279 MET A O 1
ATOM 2221 N N . GLN A 1 280 ? -10.468 16.584 23.696 1.00 45.75 280 GLN A N 1
ATOM 2222 C CA . GLN A 1 280 ? -9.000 16.603 23.837 1.00 45.75 280 GLN A CA 1
ATOM 2223 C C . GLN A 1 280 ? -8.446 15.184 24.089 1.00 45.75 280 GLN A C 1
ATOM 2225 O O . GLN A 1 280 ? -7.343 14.855 23.654 1.00 45.75 280 GLN A O 1
ATOM 2230 N N . THR A 1 281 ? -9.244 14.311 24.716 1.00 48.03 281 THR A N 1
ATOM 2231 C CA . THR A 1 281 ? -8.929 12.897 24.969 1.00 48.03 281 THR A CA 1
ATOM 2232 C C . THR A 1 281 ? -9.040 11.965 23.753 1.00 48.03 281 THR A C 1
ATOM 2234 O O . THR A 1 281 ? -8.588 10.822 23.846 1.00 48.03 281 THR A O 1
ATOM 2237 N N . THR A 1 282 ? -9.612 12.389 22.616 1.00 60.81 282 THR A N 1
ATOM 2238 C CA . THR A 1 282 ? -9.899 11.477 21.486 1.00 60.81 282 THR A CA 1
ATOM 2239 C C . THR A 1 282 ? -8.883 11.535 20.345 1.00 60.81 282 THR A C 1
ATOM 2241 O O . THR A 1 282 ? -8.688 10.507 19.689 1.00 60.81 282 THR A O 1
ATOM 2244 N N . MET A 1 283 ? -8.224 12.681 20.118 1.00 73.81 283 MET A N 1
ATOM 2245 C CA . MET A 1 283 ? -7.305 12.874 18.981 1.00 73.81 283 MET A CA 1
ATOM 2246 C C . MET A 1 283 ? -5.966 12.153 19.176 1.00 73.81 283 MET A C 1
ATOM 2248 O O . MET A 1 283 ? -5.496 11.448 18.284 1.00 73.81 283 MET A O 1
ATOM 2252 N N . PHE A 1 284 ? -5.379 12.301 20.368 1.00 82.25 284 PHE A N 1
ATOM 2253 C CA . PHE A 1 284 ? -4.165 11.600 20.783 1.00 82.25 284 PHE A CA 1
ATOM 2254 C C . PHE A 1 284 ? -4.469 10.696 21.989 1.00 82.25 284 PHE A C 1
ATOM 2256 O O . PHE A 1 284 ? -4.010 10.959 23.104 1.00 82.25 284 PHE A O 1
ATOM 2263 N N . PRO A 1 285 ? -5.257 9.621 21.804 1.00 80.44 285 PRO A N 1
ATOM 2264 C CA . PRO A 1 285 ? -5.607 8.728 22.896 1.00 80.44 285 PRO A CA 1
ATOM 2265 C C . PRO A 1 285 ? -4.369 8.003 23.435 1.00 80.44 285 PRO A C 1
ATOM 2267 O O . PRO A 1 285 ? -3.473 7.594 22.689 1.00 80.44 285 PRO A O 1
ATOM 2270 N N . ASN A 1 286 ? -4.324 7.762 24.743 1.00 85.19 286 ASN A N 1
ATOM 2271 C CA . ASN A 1 286 ? -3.317 6.862 25.283 1.00 85.19 286 ASN A CA 1
ATOM 2272 C C . ASN A 1 286 ? -3.692 5.415 24.931 1.00 85.19 286 ASN A C 1
ATOM 2274 O O . ASN A 1 286 ? -4.500 4.789 25.610 1.00 85.19 286 ASN A O 1
ATOM 2278 N N . TYR A 1 287 ? -3.092 4.868 23.871 1.00 85.94 287 TYR A N 1
ATOM 2279 C CA . TYR A 1 287 ? -3.366 3.496 23.438 1.00 85.94 287 TYR A CA 1
ATOM 2280 C C . TYR A 1 287 ? -3.040 2.437 24.502 1.00 85.94 287 TYR A C 1
ATOM 2282 O O . TYR A 1 287 ? -3.530 1.321 24.400 1.00 85.94 287 TYR A O 1
ATOM 2290 N N . ILE A 1 288 ? -2.241 2.767 25.526 1.00 83.94 288 ILE A N 1
ATOM 2291 C CA . ILE A 1 288 ? -1.959 1.868 26.660 1.00 83.94 288 ILE A CA 1
ATOM 2292 C C . ILE A 1 288 ? -3.217 1.634 27.500 1.00 83.94 288 ILE A C 1
ATOM 2294 O O . ILE A 1 288 ? -3.396 0.553 28.046 1.00 83.94 288 ILE A O 1
ATOM 2298 N N . THR A 1 289 ? -4.080 2.644 27.611 1.00 87.12 289 THR A N 1
ATOM 2299 C CA . THR A 1 289 ? -5.263 2.609 28.478 1.00 87.12 289 THR A CA 1
ATOM 2300 C C . THR A 1 289 ? -6.534 2.210 27.733 1.00 87.12 289 THR A C 1
ATOM 2302 O O . THR A 1 289 ? -7.599 2.152 28.342 1.00 87.12 289 THR A O 1
ATOM 2305 N N . LEU A 1 290 ? -6.469 2.003 26.414 1.00 89.44 290 LEU A N 1
ATOM 2306 C CA . LEU A 1 290 ? -7.624 1.566 25.634 1.00 89.44 290 LEU A CA 1
ATOM 2307 C C . LEU A 1 290 ? -7.783 0.048 25.731 1.00 89.44 290 LEU A C 1
ATOM 2309 O O . LEU A 1 290 ? -6.828 -0.695 25.516 1.00 89.44 290 LEU A O 1
ATOM 2313 N N . GLY A 1 291 ? -9.008 -0.384 26.032 1.00 91.88 291 GLY A N 1
ATOM 2314 C CA . GLY A 1 291 ? -9.400 -1.788 26.011 1.00 91.88 291 GLY A CA 1
ATOM 2315 C C . GLY A 1 291 ? -9.575 -2.335 24.593 1.00 91.88 291 GLY A C 1
ATOM 2316 O O . GLY A 1 291 ? -9.542 -1.590 23.606 1.00 91.88 291 GLY A O 1
ATOM 2317 N N . HIS A 1 292 ? -9.777 -3.650 24.522 1.00 94.25 292 HIS A N 1
ATOM 2318 C CA . HIS A 1 292 ? -9.998 -4.412 23.294 1.00 94.25 292 HIS A CA 1
ATOM 2319 C C . HIS A 1 292 ? -11.062 -3.777 22.384 1.00 94.25 292 HIS A C 1
ATOM 2321 O O . HIS A 1 292 ? -10.814 -3.518 21.208 1.00 94.25 292 HIS A O 1
ATOM 2327 N N . ASP A 1 293 ? -12.224 -3.475 22.958 1.00 92.94 293 ASP A N 1
ATOM 2328 C CA . ASP A 1 293 ? -13.388 -2.872 22.313 1.00 92.94 293 ASP A CA 1
ATOM 2329 C C . ASP A 1 293 ? -13.059 -1.541 21.620 1.00 92.94 293 ASP A C 1
ATOM 2331 O O . ASP A 1 293 ? -13.331 -1.355 20.434 1.00 92.94 293 ASP A O 1
ATOM 2335 N N . LYS A 1 294 ? -12.400 -0.622 22.330 1.00 91.50 294 LYS A N 1
ATOM 2336 C CA . LYS A 1 294 ? -12.049 0.704 21.804 1.00 91.50 294 LYS A CA 1
ATOM 2337 C C . LYS A 1 294 ? -10.981 0.629 20.717 1.00 91.50 294 LYS A C 1
ATOM 2339 O O . LYS A 1 294 ? -11.014 1.420 19.774 1.00 91.50 294 LYS A O 1
ATOM 2344 N N . LEU A 1 295 ? -10.031 -0.300 20.840 1.00 92.69 295 LEU A N 1
ATOM 2345 C CA . LEU A 1 295 ? -9.034 -0.557 19.797 1.00 92.69 295 LEU A CA 1
ATOM 2346 C C . LEU A 1 295 ? -9.689 -1.165 18.551 1.00 92.69 295 LEU A C 1
ATOM 2348 O O . LEU A 1 295 ? -9.380 -0.740 17.437 1.00 92.69 295 LEU A O 1
ATOM 2352 N N . PHE A 1 296 ? -10.632 -2.095 18.731 1.00 92.69 296 PHE A N 1
ATOM 2353 C CA . PHE A 1 296 ? -11.395 -2.692 17.638 1.00 92.69 296 PHE A CA 1
ATOM 2354 C C . PHE A 1 296 ? -12.198 -1.641 16.870 1.00 92.69 296 PHE A C 1
ATOM 2356 O O . PHE A 1 296 ? -12.074 -1.557 15.651 1.00 92.69 296 PHE A O 1
ATOM 2363 N N . LEU A 1 297 ? -12.957 -0.787 17.567 1.00 88.69 297 LEU A N 1
ATOM 2364 C CA . LEU A 1 297 ? -13.742 0.285 16.940 1.00 88.69 297 LEU A CA 1
ATOM 2365 C C . LEU A 1 297 ? -12.861 1.228 16.104 1.00 88.69 297 LEU A C 1
ATOM 2367 O O . LEU A 1 297 ? -13.216 1.591 14.982 1.00 88.69 297 LEU A O 1
ATOM 2371 N N . LYS A 1 298 ? -11.663 1.564 16.603 1.00 89.12 298 LYS A N 1
ATOM 2372 C CA . LYS A 1 298 ? -10.684 2.369 15.854 1.00 89.12 298 LYS A CA 1
ATOM 2373 C C . LYS A 1 298 ? -10.129 1.666 14.612 1.00 89.12 298 LYS A C 1
ATOM 2375 O O . LYS A 1 298 ? -9.796 2.350 13.652 1.00 89.12 298 LYS A O 1
ATOM 2380 N N . LEU A 1 299 ? -10.002 0.338 14.605 1.00 90.00 299 LEU A N 1
ATOM 2381 C CA . LEU A 1 299 ? -9.637 -0.407 13.391 1.00 90.00 299 LEU A CA 1
ATOM 2382 C C . LEU A 1 299 ? -10.811 -0.499 12.421 1.00 90.00 299 LEU A C 1
ATOM 2384 O O . LEU A 1 299 ? -10.631 -0.329 11.218 1.00 90.00 299 LEU A O 1
ATOM 2388 N N . ALA A 1 300 ? -12.015 -0.744 12.933 1.00 88.19 300 ALA A N 1
ATOM 2389 C CA . ALA A 1 300 ? -13.215 -0.872 12.122 1.00 88.19 300 ALA A CA 1
ATOM 2390 C C . ALA A 1 300 ? -13.542 0.434 11.373 1.00 88.19 300 ALA A C 1
ATOM 2392 O O . ALA A 1 300 ? -13.997 0.382 10.230 1.00 88.19 300 ALA A O 1
ATOM 2393 N N . SER A 1 301 ? -13.223 1.601 11.949 1.00 85.56 301 SER A N 1
ATOM 2394 C CA . SER A 1 301 ? -13.400 2.906 11.288 1.00 85.56 301 SER A CA 1
ATOM 2395 C C . SER A 1 301 ? -12.524 3.102 10.039 1.00 85.56 301 SER A C 1
ATOM 2397 O O . SER A 1 301 ? -12.815 3.956 9.197 1.00 85.56 301 SER A O 1
ATOM 2399 N N . LEU A 1 302 ? -11.485 2.280 9.855 1.00 87.12 302 LEU A N 1
ATOM 2400 C CA . LEU A 1 302 ? -10.641 2.302 8.660 1.00 87.12 302 LEU A CA 1
ATOM 2401 C C . LEU A 1 302 ? -11.316 1.715 7.422 1.00 87.12 302 LEU A C 1
ATOM 2403 O O . LEU A 1 302 ? -10.783 1.860 6.326 1.00 87.12 302 LEU A O 1
ATOM 2407 N N . SER A 1 303 ? -12.465 1.044 7.545 1.00 84.12 303 SER A N 1
ATOM 2408 C CA . SER A 1 303 ? -13.135 0.467 6.383 1.00 84.12 303 SER A CA 1
ATOM 2409 C C . SER A 1 303 ? -14.649 0.561 6.460 1.00 84.12 303 SER A C 1
ATOM 2411 O O . SER A 1 303 ? -15.288 0.018 7.355 1.00 84.12 303 SER A O 1
ATOM 2413 N N . ARG A 1 304 ? -15.249 1.130 5.408 1.00 77.00 304 ARG A N 1
ATOM 2414 C CA . ARG A 1 304 ? -16.706 1.118 5.219 1.00 77.00 304 ARG A CA 1
ATOM 2415 C C . ARG A 1 304 ? -17.263 -0.257 4.852 1.00 77.00 304 ARG A C 1
ATOM 2417 O O . ARG A 1 304 ? -18.473 -0.457 4.874 1.00 77.00 304 ARG A O 1
ATOM 2424 N N . LYS A 1 305 ? -16.394 -1.219 4.522 1.00 74.94 305 LYS A N 1
ATOM 2425 C CA . LYS A 1 305 ? -16.796 -2.561 4.086 1.00 74.94 305 LYS A CA 1
ATOM 2426 C C . LYS A 1 305 ? -17.592 -3.307 5.161 1.00 74.94 305 LYS A C 1
ATOM 2428 O O . LYS A 1 305 ? -18.448 -4.110 4.811 1.00 74.94 305 LYS A O 1
ATOM 2433 N N . TYR A 1 306 ? -17.350 -3.011 6.436 1.00 69.00 306 TYR A N 1
ATOM 2434 C CA . TYR A 1 306 ? -18.034 -3.653 7.559 1.00 69.00 306 TYR A CA 1
ATOM 2435 C C . TYR A 1 306 ? -19.464 -3.152 7.783 1.00 69.00 306 TYR A C 1
ATOM 2437 O O . TYR A 1 306 ? -20.237 -3.832 8.446 1.00 69.00 306 TYR A O 1
ATOM 2445 N N . PHE A 1 307 ? -19.839 -1.999 7.219 1.00 72.38 307 PHE A N 1
ATOM 2446 C CA . PHE A 1 307 ? -21.150 -1.394 7.469 1.00 72.38 307 PHE A CA 1
ATOM 2447 C C . PHE A 1 307 ? -22.299 -2.124 6.770 1.00 72.38 307 PHE A C 1
ATOM 2449 O O . PHE A 1 307 ? -23.399 -2.200 7.304 1.00 72.38 307 PHE A O 1
ATOM 2456 N N . ASN A 1 308 ? -22.035 -2.724 5.606 1.00 79.62 308 ASN A N 1
ATOM 2457 C CA . ASN A 1 308 ? -23.068 -3.329 4.759 1.00 79.62 308 ASN A CA 1
ATOM 2458 C C . ASN A 1 308 ? -22.909 -4.851 4.646 1.00 79.62 308 ASN A C 1
ATOM 2460 O O . ASN A 1 308 ? -23.195 -5.439 3.598 1.00 79.62 308 ASN A O 1
ATOM 2464 N N . LYS A 1 309 ? -22.395 -5.494 5.697 1.00 85.62 309 LYS A N 1
ATOM 2465 C CA . LYS A 1 309 ? -22.115 -6.932 5.720 1.00 85.62 309 LYS A CA 1
ATOM 2466 C C . LYS A 1 309 ? -22.686 -7.569 6.974 1.00 85.62 309 LYS A C 1
ATOM 2468 O O . LYS A 1 309 ? -22.698 -6.962 8.039 1.00 85.62 309 LYS A O 1
ATOM 2473 N N . SER A 1 310 ? -23.135 -8.808 6.832 1.00 88.12 310 SER A N 1
ATOM 2474 C CA . SER A 1 310 ? -23.449 -9.665 7.968 1.00 88.12 310 SER A CA 1
ATOM 2475 C C . SER A 1 310 ? -22.213 -10.492 8.328 1.00 88.12 310 SER A C 1
ATOM 2477 O O . SER A 1 310 ? -21.402 -10.830 7.461 1.00 88.12 310 SER A O 1
ATOM 2479 N N . ILE A 1 311 ? -22.013 -10.777 9.615 1.00 89.88 311 ILE A N 1
ATOM 2480 C CA . ILE A 1 311 ? -20.810 -11.453 10.116 1.00 89.88 311 ILE A CA 1
ATOM 2481 C C . ILE A 1 311 ? -21.198 -12.720 10.865 1.00 89.88 311 ILE A C 1
ATOM 2483 O O . ILE A 1 311 ? -22.091 -12.725 11.713 1.00 89.88 311 ILE A O 1
ATOM 2487 N N . CYS A 1 312 ? -20.506 -13.819 10.564 1.00 89.19 312 CYS A N 1
ATOM 2488 C CA . CYS A 1 312 ? -20.669 -15.046 11.328 1.00 89.19 312 CYS A CA 1
ATOM 2489 C C . CYS A 1 312 ? -20.019 -14.887 12.711 1.00 89.19 312 CYS A C 1
ATOM 2491 O O . CYS A 1 312 ? -18.806 -14.695 12.767 1.00 89.19 312 CYS A O 1
ATOM 2493 N N . PRO A 1 313 ? -20.759 -15.057 13.821 1.00 86.31 313 PRO A N 1
ATOM 2494 C CA . PRO A 1 313 ? -20.204 -14.910 15.170 1.00 86.31 313 PRO A CA 1
ATOM 2495 C C . PRO A 1 313 ? -19.127 -15.939 15.526 1.00 86.31 313 PRO A C 1
ATOM 2497 O O . PRO A 1 313 ? -18.434 -15.753 16.513 1.00 86.31 313 PRO A O 1
ATOM 2500 N N . LYS A 1 314 ? -19.040 -17.043 14.773 1.00 86.56 314 LYS A N 1
ATOM 2501 C CA . LYS A 1 314 ? -18.155 -18.178 15.066 1.00 86.56 314 LYS A CA 1
ATOM 2502 C C . LYS A 1 314 ? -16.855 -18.166 14.264 1.00 86.56 314 LYS A C 1
ATOM 2504 O O . LYS A 1 314 ? -15.851 -18.688 14.720 1.00 86.56 314 LYS A O 1
ATOM 2509 N N . CYS A 1 315 ? -16.885 -17.671 13.026 1.00 87.50 315 CYS A N 1
ATOM 2510 C CA . CYS A 1 315 ? -15.697 -17.654 12.160 1.00 87.50 315 CYS A CA 1
ATOM 2511 C C . CYS A 1 315 ? -15.367 -16.276 11.589 1.00 87.50 315 CYS A C 1
ATOM 2513 O O . CYS A 1 315 ? -14.509 -16.189 10.715 1.00 87.50 315 CYS A O 1
ATOM 2515 N N . PHE A 1 316 ? -16.104 -15.239 11.996 1.00 87.50 316 PHE A N 1
ATOM 2516 C CA . PHE A 1 316 ? -15.937 -13.837 11.598 1.00 87.50 316 PHE A CA 1
ATOM 2517 C C . PHE A 1 316 ? -15.943 -13.563 10.084 1.00 87.50 316 PHE A C 1
ATOM 2519 O O . PHE A 1 316 ? -15.678 -12.448 9.636 1.00 87.50 316 PHE A O 1
ATOM 2526 N N . ARG A 1 317 ? -16.327 -14.554 9.266 1.00 88.00 317 ARG A N 1
ATOM 2527 C CA . ARG A 1 317 ? -16.527 -14.372 7.827 1.00 88.00 317 ARG A CA 1
ATOM 2528 C C . ARG A 1 317 ? -17.660 -13.393 7.567 1.00 88.00 317 ARG A C 1
ATOM 2530 O O . ARG A 1 317 ? -18.719 -13.472 8.193 1.00 88.00 317 ARG A O 1
ATOM 2537 N N . GLN A 1 318 ? -17.412 -12.521 6.600 1.00 88.19 318 GLN A N 1
ATOM 2538 C CA . GLN A 1 318 ? -18.351 -11.521 6.119 1.00 88.19 318 GLN A CA 1
ATOM 2539 C C . GLN A 1 318 ? -19.163 -12.082 4.956 1.00 88.19 318 GLN A C 1
ATOM 2541 O O . GLN A 1 318 ? -18.606 -12.707 4.052 1.00 88.19 318 GLN A O 1
ATOM 2546 N N . TYR A 1 319 ? -20.453 -11.786 4.957 1.00 88.75 319 TYR A N 1
ATOM 2547 C CA . TYR A 1 319 ? -21.402 -12.157 3.918 1.00 88.75 319 TYR A CA 1
ATOM 2548 C C . TYR A 1 319 ? -22.215 -10.937 3.495 1.00 88.75 319 TYR A C 1
ATOM 2550 O O . TYR A 1 319 ? -22.200 -9.894 4.155 1.00 88.75 319 TYR A O 1
ATOM 2558 N N . ASP A 1 320 ? -22.913 -11.049 2.367 1.00 86.62 320 ASP A N 1
ATOM 2559 C CA . ASP A 1 320 ? -23.848 -10.007 1.960 1.00 86.62 320 ASP A CA 1
ATOM 2560 C C . ASP A 1 320 ? -24.956 -9.836 2.994 1.00 86.62 320 ASP A C 1
ATOM 2562 O O . ASP A 1 320 ? -25.425 -10.799 3.594 1.00 86.62 320 ASP A O 1
ATOM 2566 N N . PHE A 1 321 ? -25.406 -8.594 3.169 1.00 83.31 321 PHE A N 1
ATOM 2567 C CA . PHE A 1 321 ? -26.390 -8.219 4.186 1.00 83.31 321 PHE A CA 1
ATOM 2568 C C . PHE A 1 321 ? -27.677 -9.068 4.154 1.00 83.31 321 PHE A C 1
ATOM 2570 O O . PHE A 1 321 ? -28.310 -9.284 5.180 1.00 83.31 321 PHE A O 1
ATOM 2577 N N . LYS A 1 322 ? -28.058 -9.575 2.973 1.00 83.56 322 LYS A N 1
ATOM 2578 C CA . LYS A 1 322 ? -29.250 -10.419 2.772 1.00 83.56 322 LYS A CA 1
ATOM 2579 C C . LYS A 1 322 ? -29.055 -11.871 3.216 1.00 83.56 322 LYS A C 1
ATOM 2581 O O . LYS A 1 322 ? -30.034 -12.595 3.383 1.00 83.56 322 LYS A O 1
ATOM 2586 N N . GLN A 1 323 ? -27.813 -12.319 3.354 1.00 85.25 323 GLN A N 1
ATOM 2587 C CA . GLN A 1 323 ? -27.509 -13.681 3.753 1.00 85.25 323 GLN A CA 1
ATOM 2588 C C . GLN A 1 323 ? -27.777 -13.845 5.247 1.00 85.25 323 GLN A C 1
ATOM 2590 O O . GLN A 1 323 ? -27.374 -13.016 6.060 1.00 85.25 323 GLN A O 1
ATOM 2595 N N . GLN A 1 324 ? -28.466 -14.930 5.602 1.00 82.06 324 GLN A N 1
ATOM 2596 C CA . GLN A 1 324 ? -28.878 -15.200 6.983 1.00 82.06 324 GLN A CA 1
ATOM 2597 C C . GLN A 1 324 ? -28.031 -16.279 7.663 1.00 82.06 324 GLN A C 1
ATOM 2599 O O . GLN A 1 324 ? -27.994 -16.345 8.890 1.00 82.06 324 GLN A O 1
ATOM 2604 N N . LYS A 1 325 ? -27.348 -17.128 6.883 1.00 86.38 325 LYS A N 1
ATOM 2605 C CA . LYS A 1 325 ? -26.606 -18.293 7.381 1.00 86.38 325 LYS A CA 1
ATOM 2606 C C . LYS A 1 325 ? -25.176 -18.311 6.868 1.00 86.38 325 LYS A C 1
ATOM 2608 O O . LYS A 1 325 ? -24.894 -17.875 5.758 1.00 86.38 325 LYS A O 1
ATOM 2613 N N . CYS A 1 326 ? -24.288 -18.854 7.692 1.00 88.31 326 CYS A N 1
ATOM 2614 C CA . CYS A 1 326 ? -22.888 -19.054 7.352 1.00 88.31 326 CYS A CA 1
ATOM 2615 C C . CYS A 1 326 ? -22.706 -20.353 6.558 1.00 88.31 326 CYS A C 1
ATOM 2617 O O . CYS A 1 326 ? -22.871 -21.438 7.120 1.00 88.31 326 CYS A O 1
ATOM 2619 N N . ASP A 1 327 ? -22.268 -20.252 5.302 1.00 86.38 327 ASP A N 1
ATOM 2620 C CA . ASP A 1 327 ? -22.058 -21.422 4.431 1.00 86.38 327 ASP A CA 1
ATOM 2621 C C . ASP A 1 327 ? -20.949 -22.351 4.944 1.00 86.38 327 ASP A C 1
ATOM 2623 O O . ASP A 1 327 ? -20.950 -23.548 4.675 1.00 86.38 327 ASP A O 1
ATOM 2627 N N . LYS A 1 328 ? -19.996 -21.811 5.717 1.00 87.00 328 LYS A N 1
ATOM 2628 C CA . LYS A 1 328 ? -18.861 -22.583 6.245 1.00 87.00 328 LYS A CA 1
ATOM 2629 C C . LYS A 1 328 ? -19.161 -23.283 7.569 1.00 87.00 328 LYS A C 1
ATOM 2631 O O . LYS A 1 328 ? -18.682 -24.385 7.804 1.00 87.00 328 LYS A O 1
ATOM 2636 N N . CYS A 1 329 ? -19.866 -22.611 8.478 1.00 85.31 329 CYS A N 1
ATOM 2637 C CA . CYS A 1 329 ? -20.062 -23.119 9.837 1.00 85.31 329 CYS A CA 1
ATOM 2638 C C . CYS A 1 329 ? -21.270 -24.046 9.958 1.00 85.31 329 CYS A C 1
ATOM 2640 O O . CYS A 1 329 ? -21.359 -24.730 10.975 1.00 85.31 329 CYS A O 1
ATOM 2642 N N . LEU A 1 330 ? -22.177 -24.048 8.965 1.00 68.88 330 LEU A N 1
ATOM 2643 C CA . LEU A 1 330 ? -23.409 -24.856 8.927 1.00 68.88 330 LEU A CA 1
ATOM 2644 C C . LEU A 1 330 ? -24.237 -24.773 10.228 1.00 68.88 330 LEU A C 1
ATOM 2646 O O . LEU A 1 330 ? -25.046 -25.649 10.530 1.00 68.88 330 LEU A O 1
ATOM 2650 N N . SER A 1 331 ? -24.024 -23.720 11.019 1.00 60.88 331 SER A N 1
ATOM 2651 C CA . SER A 1 331 ? -24.652 -23.522 12.316 1.00 60.88 331 SER A CA 1
ATOM 2652 C C . SER A 1 331 ? -26.090 -23.045 12.135 1.00 60.88 331 SER A C 1
ATOM 2654 O O . SER A 1 331 ? -26.416 -22.354 11.168 1.00 60.88 331 SER A O 1
ATOM 2656 N N . LYS A 1 332 ? -26.952 -23.375 13.103 1.00 62.09 332 LYS A N 1
ATOM 2657 C CA . LYS A 1 332 ? -28.288 -22.766 13.213 1.00 62.09 332 LYS A CA 1
ATOM 2658 C C . LYS A 1 332 ? -28.218 -21.276 13.573 1.00 62.09 332 LYS A C 1
ATOM 2660 O O . LYS A 1 332 ? -29.219 -20.587 13.417 1.00 62.09 332 LYS A O 1
ATOM 2665 N N . ASP A 1 333 ? -27.057 -20.801 14.027 1.00 64.75 333 ASP A N 1
ATOM 2666 C CA . ASP A 1 333 ? -26.836 -19.409 14.409 1.00 64.75 333 ASP A CA 1
ATOM 2667 C C . ASP A 1 333 ? -26.936 -18.479 13.200 1.00 64.75 333 ASP A C 1
ATOM 2669 O O . ASP A 1 333 ? -26.203 -18.623 12.214 1.00 64.75 333 ASP A O 1
ATOM 2673 N N . THR A 1 334 ? -27.838 -17.510 13.309 1.00 79.06 334 THR A N 1
ATOM 2674 C CA . THR A 1 334 ? -28.012 -16.438 12.334 1.00 79.06 334 THR A CA 1
ATOM 2675 C C . THR A 1 334 ? -26.768 -15.552 12.310 1.00 79.06 334 THR A C 1
ATOM 2677 O O . THR A 1 334 ? -26.158 -15.273 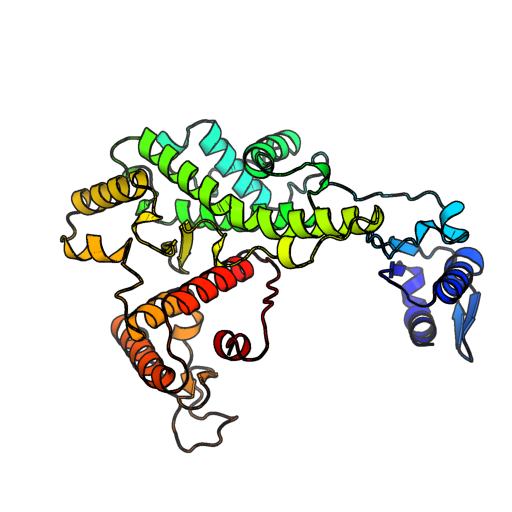13.347 1.00 79.06 334 THR A O 1
ATOM 2680 N N . LEU A 1 335 ? -26.384 -15.100 11.116 1.00 88.12 335 LEU A N 1
ATOM 2681 C CA . LEU A 1 335 ? -25.362 -14.066 10.968 1.00 88.12 335 LEU A CA 1
ATOM 2682 C C . LEU A 1 335 ? -25.775 -12.811 11.756 1.00 88.12 335 LEU A C 1
ATOM 2684 O O . LEU A 1 335 ? -26.955 -12.472 11.803 1.00 88.12 335 LEU A O 1
ATOM 2688 N N . ILE A 1 336 ? -24.815 -12.125 12.378 1.00 88.94 336 ILE A N 1
ATOM 2689 C CA . ILE A 1 336 ? -25.078 -10.843 13.040 1.00 88.94 336 ILE A CA 1
ATOM 2690 C C . ILE A 1 336 ? -25.085 -9.753 11.971 1.00 88.94 336 ILE A C 1
ATOM 2692 O O . ILE A 1 336 ? -24.211 -9.733 11.105 1.00 88.94 336 ILE A O 1
ATOM 2696 N N . LEU A 1 337 ? -26.041 -8.838 12.057 1.00 88.81 337 LEU A N 1
ATOM 2697 C CA . LEU A 1 337 ? -26.148 -7.656 11.211 1.00 88.81 337 LEU A CA 1
ATOM 2698 C C . LEU A 1 337 ? -26.398 -6.418 12.082 1.00 88.81 337 LEU A C 1
ATOM 2700 O O . LEU A 1 337 ? -26.976 -6.553 13.167 1.00 88.81 337 LEU A O 1
ATOM 2704 N N . PRO A 1 338 ? -25.996 -5.220 11.627 1.00 88.44 338 PRO A N 1
ATOM 2705 C CA . PRO A 1 338 ? -26.430 -3.993 12.271 1.00 88.44 338 PRO A CA 1
ATOM 2706 C C . PRO A 1 338 ? -27.949 -3.834 12.115 1.00 88.44 338 PRO A C 1
ATOM 2708 O O . PRO A 1 338 ? -28.531 -4.237 11.105 1.00 88.44 338 PRO A O 1
ATOM 2711 N N . LYS A 1 339 ? -28.600 -3.269 13.139 1.00 87.50 339 LYS A N 1
ATOM 2712 C CA . LYS A 1 339 ? -30.064 -3.076 13.161 1.00 87.50 339 LYS A CA 1
ATOM 2713 C C . LYS A 1 339 ? -30.535 -2.125 12.059 1.00 87.50 339 LYS A C 1
ATOM 2715 O O . LYS A 1 339 ? -31.606 -2.322 11.492 1.00 87.50 339 LYS A O 1
ATOM 2720 N N . SER A 1 340 ? -29.722 -1.120 11.761 1.00 87.75 340 SER A N 1
ATOM 2721 C CA . SER A 1 340 ? -29.909 -0.153 10.687 1.00 87.75 340 SER A CA 1
ATOM 2722 C C . SER A 1 340 ? -28.540 0.339 10.199 1.00 87.75 340 SER A C 1
ATOM 2724 O O . SER A 1 340 ? -27.501 -0.078 10.714 1.00 87.75 340 SER A O 1
ATOM 2726 N N . PHE A 1 341 ? -28.532 1.235 9.212 1.00 86.19 341 PHE A N 1
ATOM 2727 C CA . PHE A 1 341 ? -27.315 1.916 8.758 1.00 86.19 341 PHE A CA 1
ATOM 2728 C C . PHE A 1 341 ? -26.998 3.186 9.562 1.00 86.19 341 PHE A C 1
ATOM 2730 O O . PHE A 1 341 ? -26.052 3.899 9.225 1.00 86.19 341 PHE A O 1
ATOM 2737 N N . ASP A 1 342 ? -27.763 3.475 10.619 1.00 87.44 342 ASP A N 1
ATOM 2738 C CA . ASP A 1 342 ? -27.494 4.613 11.488 1.00 87.44 342 ASP A CA 1
ATOM 2739 C C . ASP A 1 342 ? -26.209 4.392 12.290 1.00 87.44 342 ASP A C 1
ATOM 2741 O O . ASP A 1 342 ? -25.927 3.292 12.772 1.00 87.44 342 ASP A O 1
ATOM 2745 N N . HIS A 1 343 ? -25.447 5.471 12.494 1.00 84.19 343 HIS A N 1
ATOM 2746 C CA . HIS A 1 343 ? -24.141 5.438 13.164 1.00 84.19 343 HIS A CA 1
ATOM 2747 C C . HIS A 1 343 ? -24.166 4.673 14.496 1.00 84.19 343 HIS A C 1
ATOM 2749 O O . HIS A 1 343 ? -23.279 3.869 14.764 1.00 84.19 343 HIS A O 1
ATOM 2755 N N . LYS A 1 344 ? -25.192 4.895 15.327 1.00 88.50 344 LYS A N 1
ATOM 2756 C CA . LYS A 1 344 ? -25.311 4.253 16.646 1.00 88.50 344 LYS A CA 1
ATOM 2757 C C . LYS A 1 344 ? -25.512 2.740 16.548 1.00 88.50 344 LYS A C 1
ATOM 2759 O O . LYS A 1 344 ? -24.909 1.999 17.317 1.00 88.50 344 LYS A O 1
ATOM 2764 N N . ASP A 1 345 ? -26.340 2.284 15.611 1.00 89.75 345 ASP A N 1
ATOM 2765 C CA . ASP A 1 345 ? -26.613 0.855 15.427 1.00 89.75 345 ASP A CA 1
ATOM 2766 C C . ASP A 1 345 ? -25.408 0.129 14.833 1.00 89.75 345 ASP A C 1
ATOM 2768 O O . ASP A 1 345 ? -25.109 -1.008 15.198 1.00 89.75 345 ASP A O 1
ATOM 2772 N N . VAL A 1 346 ? -24.691 0.809 13.945 1.00 87.69 346 VAL A N 1
ATOM 2773 C CA . VAL A 1 346 ? -23.438 0.347 13.363 1.00 87.69 346 VAL A CA 1
ATOM 2774 C C . VAL A 1 346 ? -22.329 0.232 14.413 1.00 87.69 346 VAL A C 1
ATOM 2776 O O . VAL A 1 346 ? -21.637 -0.783 14.462 1.00 87.69 346 VAL A O 1
ATOM 2779 N N . GLU A 1 347 ? -22.157 1.244 15.260 1.00 87.50 347 GLU A N 1
ATOM 2780 C CA . GLU A 1 347 ? -21.162 1.232 16.335 1.00 87.50 347 GLU A CA 1
ATOM 2781 C C . GLU A 1 347 ? -21.479 0.138 17.361 1.00 87.50 347 GLU A C 1
ATOM 2783 O O . GLU A 1 347 ? -20.595 -0.633 17.739 1.00 87.50 347 GLU A O 1
ATOM 2788 N N . GLN A 1 348 ? -22.755 -0.011 17.736 1.00 90.56 348 GLN A N 1
ATOM 2789 C CA . GLN A 1 348 ? -23.198 -1.100 18.606 1.00 90.56 348 GLN A CA 1
ATOM 2790 C C . GLN A 1 348 ? -22.926 -2.472 17.978 1.00 90.56 348 GLN A C 1
ATOM 2792 O O . GLN A 1 348 ? -22.429 -3.370 18.653 1.00 90.56 348 GLN A O 1
ATOM 2797 N N . PHE A 1 349 ? -23.192 -2.634 16.680 1.00 90.69 349 PHE A N 1
ATOM 2798 C CA . PHE A 1 349 ? -22.863 -3.856 15.950 1.00 90.69 349 PHE A CA 1
ATOM 2799 C C . PHE A 1 349 ? -21.363 -4.164 15.995 1.00 90.69 349 PHE A C 1
ATOM 2801 O O . PHE A 1 349 ? -20.974 -5.293 16.291 1.00 90.69 349 PHE A O 1
ATOM 2808 N N . GLN A 1 350 ? -20.505 -3.172 15.754 1.00 90.50 350 GLN A N 1
ATOM 2809 C CA . GLN A 1 350 ? -19.055 -3.352 15.839 1.00 90.50 350 GLN A CA 1
ATOM 2810 C C . GLN A 1 350 ? -18.603 -3.714 17.258 1.00 90.50 350 GLN A C 1
ATOM 2812 O O . GLN A 1 350 ? -17.728 -4.562 17.421 1.00 90.50 350 GLN A O 1
ATOM 2817 N N . PHE A 1 351 ? -19.217 -3.119 18.278 1.00 91.44 351 PHE A N 1
ATOM 2818 C CA . PHE A 1 351 ? -18.947 -3.436 19.676 1.00 91.44 351 PHE A CA 1
ATOM 2819 C C . PHE A 1 351 ? -19.342 -4.877 20.035 1.00 91.44 351 PHE A C 1
ATOM 2821 O O . PHE A 1 351 ? -18.583 -5.583 20.700 1.00 91.44 351 PHE A O 1
ATOM 2828 N N . ASP A 1 352 ? -20.493 -5.349 19.551 1.00 90.94 352 ASP A N 1
ATOM 2829 C CA . ASP A 1 352 ? -20.940 -6.729 19.754 1.00 90.94 352 ASP A CA 1
ATOM 2830 C C . ASP A 1 352 ? -19.992 -7.733 19.077 1.00 90.94 352 ASP A C 1
ATOM 2832 O O . ASP A 1 352 ? -19.718 -8.804 19.627 1.00 90.94 352 ASP A O 1
ATOM 2836 N N . ILE A 1 353 ? -19.453 -7.382 17.903 1.00 90.50 353 ILE A N 1
ATOM 2837 C CA . ILE A 1 353 ? -18.420 -8.172 17.221 1.00 90.50 353 ILE A CA 1
ATOM 2838 C C . ILE A 1 353 ? -17.118 -8.177 18.020 1.00 90.50 353 ILE A C 1
ATOM 2840 O O . ILE A 1 353 ? -16.555 -9.252 18.215 1.00 90.50 353 ILE A O 1
ATOM 2844 N N . ALA A 1 354 ? -16.671 -7.022 18.523 1.00 92.56 354 ALA A N 1
ATOM 2845 C CA . ALA A 1 354 ? -15.469 -6.923 19.349 1.00 92.56 354 ALA A CA 1
ATOM 2846 C C . ALA A 1 354 ? -15.570 -7.836 20.579 1.00 92.56 354 ALA A C 1
ATOM 2848 O O . ALA A 1 354 ? -14.711 -8.680 20.801 1.00 92.56 354 ALA A O 1
ATOM 2849 N N . LYS A 1 355 ? -16.682 -7.770 21.320 1.00 92.31 355 LYS A N 1
ATOM 2850 C CA . LYS A 1 355 ? -16.908 -8.640 22.486 1.00 92.31 355 LYS A CA 1
ATOM 2851 C C . LYS A 1 355 ? -16.838 -10.129 22.163 1.00 92.31 355 LYS A C 1
ATOM 2853 O O . LYS A 1 355 ? -16.355 -10.906 22.978 1.00 92.31 355 LYS A O 1
ATOM 2858 N N . LYS A 1 356 ? -17.346 -10.540 20.998 1.00 90.75 356 LYS A N 1
ATOM 2859 C CA . LYS A 1 356 ? -17.259 -11.940 20.561 1.00 90.75 356 LYS A CA 1
ATOM 2860 C C . LYS A 1 356 ? -15.850 -12.322 20.131 1.00 90.75 356 LYS A C 1
ATOM 2862 O O . LYS A 1 356 ? -15.445 -13.449 20.366 1.00 90.75 356 LYS A O 1
ATOM 2867 N N . LEU A 1 357 ? -15.119 -11.403 19.505 1.00 91.31 357 LEU A N 1
ATOM 2868 C CA . LEU A 1 357 ? -13.742 -11.637 19.090 1.00 91.31 357 LEU A CA 1
ATOM 2869 C C . LEU A 1 357 ? -12.794 -11.728 20.286 1.00 91.31 357 LEU A C 1
ATOM 2871 O O . LEU A 1 357 ? -11.834 -12.482 20.218 1.00 91.31 357 LEU A O 1
ATOM 2875 N N . GLU A 1 358 ? -13.064 -11.012 21.378 1.00 93.00 358 GLU A N 1
ATOM 2876 C CA . GLU A 1 358 ? -12.191 -10.947 22.557 1.00 93.00 358 GLU A CA 1
ATOM 2877 C C . GLU A 1 358 ? -11.855 -12.325 23.153 1.00 93.00 358 GLU A C 1
ATOM 2879 O O . GLU A 1 358 ? -10.760 -12.506 23.685 1.00 93.00 358 GLU A O 1
ATOM 2884 N N . THR A 1 359 ? -12.744 -13.318 23.017 1.00 89.00 359 THR A N 1
ATOM 2885 C CA . THR A 1 359 ? -12.480 -14.693 23.477 1.00 89.00 359 THR A CA 1
ATOM 2886 C C . THR A 1 359 ? -11.468 -15.441 22.610 1.00 89.00 359 THR A C 1
ATOM 2888 O O . THR A 1 359 ? -10.768 -16.313 23.120 1.00 89.00 359 THR A O 1
ATOM 2891 N N . ASP A 1 360 ? -11.379 -15.100 21.322 1.00 88.56 360 ASP A N 1
ATOM 2892 C CA . ASP A 1 360 ? -10.529 -15.774 20.333 1.00 88.56 360 ASP A CA 1
ATOM 2893 C C . ASP A 1 360 ? -9.239 -14.985 20.049 1.00 88.56 360 ASP A C 1
ATOM 2895 O O . ASP A 1 360 ? -8.179 -15.565 19.804 1.00 88.56 360 ASP A O 1
ATOM 2899 N N . TYR A 1 361 ? -9.316 -13.652 20.082 1.00 91.88 361 TYR A N 1
ATOM 2900 C CA . TYR A 1 361 ? -8.207 -12.749 19.811 1.00 91.88 361 TYR A CA 1
ATOM 2901 C C . TYR A 1 361 ? -8.332 -11.432 20.584 1.00 91.88 361 TYR A C 1
ATOM 2903 O O . TYR A 1 361 ? -9.172 -10.576 20.297 1.00 91.88 361 TYR A O 1
ATOM 2911 N N . VAL A 1 362 ? -7.401 -11.201 21.510 1.00 93.62 362 VAL A N 1
ATOM 2912 C CA . VAL A 1 362 ? -7.325 -9.941 2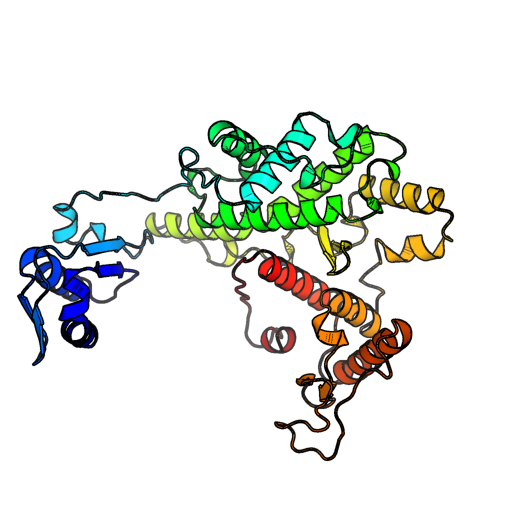2.255 1.00 93.62 362 VAL A CA 1
ATOM 2913 C C . VAL A 1 362 ? -6.475 -8.923 21.490 1.00 93.62 362 VAL A C 1
ATOM 2915 O O . VAL A 1 362 ? -5.245 -9.006 21.431 1.00 93.62 362 VAL A O 1
ATOM 2918 N N . LEU A 1 363 ? -7.134 -7.905 20.933 1.00 93.31 363 LEU A N 1
ATOM 2919 C CA . LEU A 1 363 ? -6.480 -6.679 20.470 1.00 93.31 363 LEU A CA 1
ATOM 2920 C C . LEU A 1 363 ? -5.769 -5.952 21.615 1.00 93.31 363 LEU A C 1
ATOM 2922 O O . LEU A 1 363 ? -6.382 -5.275 22.435 1.00 93.31 363 LEU A O 1
ATOM 2926 N N . THR A 1 364 ? -4.445 -6.058 21.620 1.00 91.44 364 THR A N 1
ATOM 2927 C CA . THR A 1 364 ? -3.556 -5.222 22.427 1.00 91.44 364 THR A CA 1
ATOM 2928 C C . THR A 1 364 ? -3.148 -3.980 21.638 1.00 91.44 364 THR A C 1
ATOM 2930 O O . THR A 1 364 ? -3.220 -3.961 20.407 1.00 91.44 364 THR A O 1
ATOM 2933 N N . ARG A 1 365 ? -2.625 -2.953 22.321 1.00 88.25 365 ARG A N 1
ATOM 2934 C CA . ARG A 1 365 ? -1.990 -1.795 21.663 1.00 88.25 365 ARG A CA 1
ATOM 2935 C C . ARG A 1 365 ? -0.965 -2.216 20.607 1.00 88.25 365 ARG A C 1
ATOM 2937 O O . ARG A 1 365 ? -0.886 -1.603 19.551 1.00 88.25 365 ARG A O 1
ATOM 2944 N N . ASP A 1 366 ? -0.150 -3.219 20.913 1.00 85.69 366 ASP A N 1
ATOM 2945 C CA . ASP A 1 366 ? 0.934 -3.641 20.028 1.00 85.69 366 ASP A CA 1
ATOM 2946 C C . ASP A 1 366 ? 0.387 -4.233 18.721 1.00 85.69 366 ASP A C 1
ATOM 2948 O O . ASP A 1 366 ? 0.757 -3.794 17.631 1.00 85.69 366 ASP A O 1
ATOM 2952 N N . ASN A 1 367 ? -0.589 -5.140 18.828 1.00 89.56 367 ASN A N 1
ATOM 2953 C CA . ASN A 1 367 ? -1.270 -5.723 17.673 1.00 89.56 367 ASN A CA 1
ATOM 2954 C C . ASN A 1 367 ? -2.051 -4.667 16.881 1.00 89.56 367 ASN A C 1
ATOM 2956 O O . ASN A 1 367 ? -1.981 -4.652 15.655 1.00 89.56 367 ASN A O 1
ATOM 2960 N N . PHE A 1 368 ? -2.721 -3.742 17.574 1.00 89.38 368 PHE A N 1
ATOM 2961 C CA . PHE A 1 368 ? -3.416 -2.613 16.962 1.00 89.38 368 PHE A CA 1
ATOM 2962 C C . PHE A 1 368 ? -2.475 -1.789 16.078 1.00 89.38 368 PHE A C 1
ATOM 2964 O O . PHE A 1 368 ? -2.753 -1.603 14.895 1.00 89.38 368 PHE A O 1
ATOM 2971 N N . ILE A 1 369 ? -1.326 -1.345 16.600 1.00 86.00 369 ILE A N 1
ATOM 2972 C CA . ILE A 1 369 ? -0.416 -0.515 15.804 1.00 86.00 369 ILE A CA 1
ATOM 2973 C C . ILE A 1 369 ? 0.206 -1.321 14.651 1.00 86.00 369 ILE A C 1
ATOM 2975 O O . ILE A 1 369 ? 0.327 -0.798 13.542 1.00 86.00 369 ILE A O 1
ATOM 2979 N N . LYS A 1 370 ? 0.538 -2.604 14.855 1.00 86.19 370 LYS A N 1
ATOM 2980 C CA . LYS A 1 370 ? 0.993 -3.494 13.771 1.00 86.19 370 LYS A CA 1
ATOM 2981 C C . LYS A 1 370 ? -0.042 -3.596 12.646 1.00 86.19 370 LYS A C 1
ATOM 2983 O O . LYS A 1 370 ? 0.321 -3.460 11.478 1.00 86.19 370 LYS A O 1
ATOM 2988 N N . MET A 1 371 ? -1.322 -3.765 12.982 1.00 89.81 371 MET A N 1
ATOM 2989 C CA . MET A 1 371 ? -2.417 -3.774 12.008 1.00 89.81 371 MET A CA 1
ATOM 2990 C C . MET A 1 371 ? -2.554 -2.428 11.284 1.00 89.81 371 MET A C 1
ATOM 2992 O O . MET A 1 371 ? -2.729 -2.423 10.069 1.00 89.81 371 MET A O 1
ATOM 2996 N N . LEU A 1 372 ? -2.391 -1.291 11.976 1.00 86.38 372 LEU A N 1
ATOM 2997 C CA . LEU A 1 372 ? -2.364 0.032 11.334 1.00 86.38 372 LEU A CA 1
ATOM 2998 C C . LEU A 1 372 ? -1.216 0.164 10.326 1.00 86.38 372 LEU A C 1
ATOM 3000 O O . LEU A 1 372 ? -1.417 0.691 9.233 1.00 86.38 372 LEU A O 1
ATOM 3004 N N . LEU A 1 373 ? -0.025 -0.346 10.657 1.00 81.50 373 LEU A N 1
ATOM 3005 C CA . LEU A 1 373 ? 1.113 -0.348 9.734 1.00 81.50 373 LEU A CA 1
ATOM 3006 C C . LEU A 1 373 ? 0.856 -1.203 8.491 1.00 81.50 373 LEU A C 1
ATOM 3008 O O . LEU A 1 373 ? 1.181 -0.790 7.376 1.00 81.50 373 LEU A O 1
ATOM 3012 N N . ILE A 1 374 ? 0.277 -2.389 8.678 1.00 85.44 374 ILE A N 1
ATOM 3013 C CA . ILE A 1 374 ? -0.109 -3.281 7.579 1.00 85.44 374 ILE A CA 1
ATOM 3014 C C . ILE A 1 374 ? -1.155 -2.595 6.701 1.00 85.44 374 ILE A C 1
ATOM 3016 O O . ILE A 1 374 ? -0.988 -2.531 5.484 1.00 85.44 374 ILE A O 1
ATOM 3020 N N . TYR A 1 375 ? -2.190 -2.023 7.317 1.00 85.75 375 TYR A N 1
ATOM 3021 C CA . TYR A 1 375 ? -3.242 -1.292 6.623 1.00 85.75 375 TYR A CA 1
ATOM 3022 C C . TYR A 1 375 ? -2.675 -0.144 5.781 1.00 85.75 375 TYR A C 1
ATOM 3024 O O . TYR A 1 375 ? -2.996 -0.050 4.600 1.00 85.75 375 TYR A O 1
ATOM 3032 N N . MET A 1 376 ? -1.779 0.680 6.337 1.00 78.50 376 MET A N 1
ATOM 3033 C CA . MET A 1 376 ? -1.125 1.767 5.595 1.00 78.50 376 MET A CA 1
ATOM 3034 C C . MET A 1 376 ? -0.384 1.278 4.358 1.00 78.50 376 MET A C 1
ATOM 3036 O O . MET A 1 376 ? -0.489 1.890 3.294 1.00 78.50 376 MET A O 1
ATOM 3040 N N . ARG A 1 377 ? 0.366 0.180 4.493 1.00 79.88 377 ARG A N 1
ATOM 3041 C CA . ARG A 1 377 ? 1.100 -0.407 3.373 1.00 79.88 377 ARG A CA 1
ATOM 3042 C C . ARG A 1 377 ? 0.143 -0.881 2.283 1.00 79.88 377 ARG A C 1
ATOM 3044 O O . ARG A 1 377 ? 0.331 -0.500 1.134 1.00 79.88 377 ARG A O 1
ATOM 3051 N N . ILE A 1 378 ? -0.922 -1.598 2.648 1.00 83.88 378 ILE A N 1
ATOM 3052 C CA . ILE A 1 378 ? -1.946 -2.065 1.698 1.00 83.88 378 ILE A CA 1
ATOM 3053 C C . ILE A 1 378 ? -2.622 -0.883 0.993 1.00 83.88 378 ILE A C 1
ATOM 3055 O O . ILE A 1 378 ? -2.720 -0.879 -0.231 1.00 83.88 378 ILE A O 1
ATOM 3059 N N . GLN A 1 379 ? -3.053 0.134 1.744 1.00 78.12 379 GLN A N 1
ATOM 3060 C CA . GLN A 1 379 ? -3.694 1.331 1.183 1.00 78.12 379 GLN A CA 1
ATOM 3061 C C . GLN A 1 379 ? -2.783 2.100 0.225 1.00 78.12 379 GLN A C 1
ATOM 3063 O O . GLN A 1 379 ? -3.269 2.732 -0.705 1.00 78.12 379 GLN A O 1
ATOM 3068 N N . SER A 1 380 ? -1.471 2.032 0.441 1.00 72.94 380 SER A N 1
ATOM 3069 C CA . SER A 1 380 ? -0.475 2.711 -0.389 1.00 72.94 380 SER A CA 1
ATOM 3070 C C . SER A 1 380 ? 0.064 1.822 -1.518 1.00 72.94 380 SER A C 1
ATOM 3072 O O . SER A 1 380 ? 1.086 2.149 -2.114 1.00 72.94 380 SER A O 1
ATOM 3074 N N . GLY A 1 381 ? -0.564 0.668 -1.785 1.00 73.75 381 GLY A N 1
ATOM 3075 C CA . GLY A 1 381 ? -0.124 -0.272 -2.823 1.00 73.75 381 GLY A CA 1
ATOM 3076 C C . GLY A 1 381 ? 1.242 -0.913 -2.551 1.00 73.75 381 GLY A C 1
ATOM 3077 O O . GLY A 1 381 ? 1.881 -1.424 -3.467 1.00 73.75 381 GLY A O 1
ATOM 3078 N N . ILE A 1 382 ? 1.712 -0.877 -1.302 1.00 74.88 382 ILE A N 1
ATOM 3079 C CA . ILE A 1 382 ? 3.009 -1.415 -0.892 1.00 74.88 382 ILE A CA 1
ATOM 3080 C C . ILE A 1 382 ? 2.840 -2.900 -0.556 1.00 74.88 382 ILE A C 1
ATOM 3082 O O . ILE A 1 382 ? 2.025 -3.231 0.313 1.00 74.88 382 ILE A O 1
ATOM 3086 N N . PRO A 1 383 ? 3.646 -3.799 -1.148 1.00 75.00 383 PRO A N 1
ATOM 3087 C CA . PRO A 1 383 ? 3.685 -5.195 -0.735 1.00 75.00 383 PRO A CA 1
ATOM 3088 C C . PRO A 1 383 ? 3.962 -5.338 0.767 1.00 75.00 383 PRO A C 1
ATOM 3090 O O . PRO A 1 383 ? 4.849 -4.684 1.329 1.00 75.00 383 PRO A O 1
ATOM 3093 N N . VAL A 1 384 ? 3.201 -6.212 1.426 1.00 79.00 384 VAL A N 1
ATOM 3094 C CA . VAL A 1 384 ? 3.353 -6.498 2.855 1.00 79.00 384 VAL A CA 1
ATOM 3095 C C . VAL A 1 384 ? 3.940 -7.888 3.030 1.00 79.00 384 VAL A C 1
ATOM 3097 O O . VAL A 1 384 ? 3.286 -8.888 2.750 1.00 79.00 384 VAL A O 1
ATOM 3100 N N . LEU A 1 385 ? 5.165 -7.934 3.546 1.00 78.69 385 LEU A N 1
ATOM 3101 C CA . LEU A 1 385 ? 5.813 -9.153 4.009 1.00 78.69 385 LEU A CA 1
ATOM 3102 C C . LEU A 1 385 ? 5.948 -9.078 5.532 1.00 78.69 385 LEU A C 1
ATOM 3104 O O . LEU A 1 385 ? 6.519 -8.121 6.057 1.00 78.69 385 LEU A O 1
ATOM 3108 N N . ILE A 1 386 ? 5.428 -10.080 6.240 1.00 79.38 386 ILE A N 1
ATOM 3109 C CA . ILE A 1 386 ? 5.511 -10.168 7.702 1.00 79.38 386 ILE A CA 1
ATOM 3110 C C . ILE A 1 386 ? 6.412 -11.344 8.057 1.00 79.38 386 ILE A C 1
ATOM 3112 O O . ILE A 1 386 ? 6.043 -12.500 7.861 1.00 79.38 386 ILE A O 1
ATOM 3116 N N . MET A 1 387 ? 7.585 -11.042 8.605 1.00 77.38 387 MET A N 1
ATOM 3117 C CA . MET A 1 387 ? 8.529 -12.040 9.104 1.00 77.38 387 MET A CA 1
ATOM 3118 C C . MET A 1 387 ? 8.446 -12.149 10.630 1.00 77.38 387 MET A C 1
ATOM 3120 O O . MET A 1 387 ? 8.162 -11.174 11.323 1.00 77.38 387 MET A O 1
ATOM 3124 N N . GLY A 1 388 ? 8.689 -13.345 11.159 1.00 76.50 388 GLY A N 1
ATOM 3125 C CA . GLY A 1 388 ? 8.767 -13.601 12.595 1.00 76.50 388 GLY A CA 1
ATOM 3126 C C . GLY A 1 388 ? 8.746 -15.094 12.899 1.00 76.50 388 GLY A C 1
ATOM 3127 O O . GLY A 1 388 ? 8.296 -15.886 12.069 1.00 76.50 388 GLY A O 1
ATOM 3128 N N . GLU A 1 389 ? 9.172 -15.472 14.098 1.00 80.56 389 GLU A N 1
ATOM 3129 C CA . GLU A 1 389 ? 9.254 -16.869 14.547 1.00 80.56 389 GLU A CA 1
ATOM 3130 C C . GLU A 1 389 ? 7.893 -17.579 14.575 1.00 80.56 389 GLU A C 1
ATOM 3132 O O . GLU A 1 389 ? 6.826 -16.954 14.585 1.00 80.56 389 GLU A O 1
ATOM 3137 N N . THR A 1 390 ? 7.893 -18.908 14.557 1.00 86.75 390 THR A N 1
ATOM 3138 C CA . THR A 1 390 ? 6.668 -19.687 14.770 1.00 86.75 390 THR A CA 1
ATOM 3139 C C . THR A 1 390 ? 6.063 -19.354 16.140 1.00 86.75 390 THR A C 1
ATOM 3141 O O . THR A 1 390 ? 6.766 -19.039 17.092 1.00 86.75 390 THR A O 1
ATOM 3144 N N . GLY A 1 391 ? 4.731 -19.337 16.238 1.00 85.88 391 GLY A N 1
ATOM 3145 C CA . GLY A 1 391 ? 4.041 -19.031 17.499 1.00 85.88 391 GLY A CA 1
ATOM 3146 C C . GLY A 1 391 ? 3.895 -17.544 17.861 1.00 85.88 391 GLY A C 1
ATOM 3147 O O . GLY A 1 391 ? 3.143 -17.238 18.777 1.00 85.88 391 GLY A O 1
ATOM 3148 N N . CYS A 1 392 ? 4.481 -16.591 17.123 1.00 83.94 392 CYS A N 1
ATOM 3149 C CA . CYS A 1 392 ? 4.338 -15.156 17.444 1.00 83.94 392 CYS A CA 1
ATOM 3150 C C . CYS A 1 392 ? 3.009 -14.500 16.994 1.00 83.94 392 CYS A C 1
ATOM 3152 O O . CYS A 1 392 ? 2.911 -13.277 16.906 1.00 83.94 392 CYS A O 1
ATOM 3154 N N . GLY A 1 393 ? 1.985 -15.295 16.663 1.00 86.44 393 GLY A N 1
ATOM 3155 C CA . GLY A 1 393 ? 0.631 -14.795 16.379 1.00 86.44 393 GLY A CA 1
ATOM 3156 C C . GLY A 1 393 ? 0.415 -14.121 15.016 1.00 86.44 393 GLY A C 1
ATOM 3157 O O . GLY A 1 393 ? -0.640 -13.531 14.809 1.00 86.44 393 GLY A O 1
ATOM 3158 N N . LYS A 1 394 ? 1.359 -14.216 14.063 1.00 90.25 394 LYS A N 1
ATOM 3159 C CA . LYS A 1 394 ? 1.228 -13.608 12.713 1.00 90.25 394 LYS A CA 1
ATOM 3160 C C . LYS A 1 394 ? -0.065 -14.010 12.002 1.00 90.25 394 LYS A C 1
ATOM 3162 O O . LYS A 1 394 ? -0.778 -13.152 11.501 1.00 90.25 394 LYS A O 1
ATOM 3167 N N . THR A 1 395 ? -0.361 -15.308 11.962 1.00 89.44 395 THR A N 1
ATOM 3168 C CA . THR A 1 395 ? -1.549 -15.832 11.275 1.00 89.44 395 THR A CA 1
ATOM 3169 C C . THR A 1 395 ? -2.830 -15.362 11.955 1.00 89.44 395 THR A C 1
ATOM 3171 O O . THR A 1 395 ? -3.733 -14.912 11.263 1.00 89.44 395 THR A O 1
ATOM 3174 N N . SER A 1 396 ? -2.878 -15.385 13.289 1.00 89.69 396 SER A N 1
ATOM 3175 C CA . SER A 1 396 ? -4.024 -14.905 14.072 1.00 89.69 396 SER A CA 1
ATOM 3176 C C . SER A 1 396 ? -4.236 -13.393 13.974 1.00 89.69 396 SER A C 1
ATOM 3178 O O . SER A 1 396 ? -5.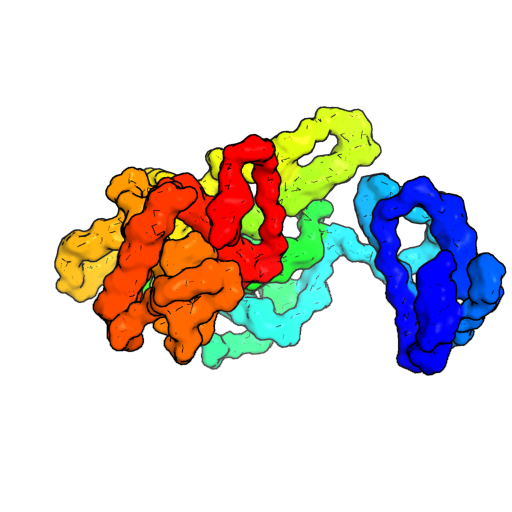350 -12.939 14.150 1.00 89.69 396 SER A O 1
ATOM 3180 N N . LEU A 1 397 ? -3.183 -12.609 13.711 1.00 90.81 397 LEU A N 1
ATOM 3181 C CA . LEU A 1 397 ? -3.294 -11.169 13.460 1.00 90.81 397 LEU A CA 1
ATOM 3182 C C . LEU A 1 397 ? -3.887 -10.864 12.074 1.00 90.81 397 LEU A C 1
ATOM 3184 O O . LEU A 1 397 ? -4.475 -9.807 11.882 1.00 90.81 397 LEU A O 1
ATOM 3188 N N . ILE A 1 398 ? -3.675 -11.742 11.090 1.00 90.06 398 ILE A N 1
ATOM 3189 C CA . ILE A 1 398 ? -4.153 -11.542 9.713 1.00 90.06 398 ILE A CA 1
ATOM 3190 C C . ILE A 1 398 ? -5.559 -12.101 9.494 1.00 90.06 398 ILE A C 1
ATOM 3192 O O . ILE A 1 398 ? -6.300 -11.557 8.673 1.00 90.06 398 ILE A O 1
ATOM 3196 N N . GLN A 1 399 ? -5.887 -13.203 10.167 1.00 83.12 399 GLN A N 1
ATOM 3197 C CA . GLN A 1 399 ? -7.237 -13.767 10.200 1.00 83.12 399 GLN A CA 1
ATOM 3198 C C . GLN A 1 399 ? -8.198 -12.817 10.904 1.00 83.12 399 GLN A C 1
ATOM 3200 O O . GLN A 1 399 ? -9.335 -12.705 10.390 1.00 83.12 399 GLN A O 1
#

Sequence (399 aa):
DTLAERLRSKYSQLQTGAIHLDIGTTANRQQLNEILYCLLLFRNFRFGYVTVSVPAETIVYIELDASPDATLNELPLFQHITPSIIVEKVDWTSLNIGNKEIQAVANYLKAIHTKALMKQDVNPSMFQNLDVKTCSRLIQGPFLPKKDDNYIASTQLPIFVAVFHRLFTGFSHCGCFLVGSVPEPQLHLDRVQILLASSNQFTSLSVEAVRKQQRSATSGEPTTFSDAIVRWDTIQPFTLVFTVSDEPLFVYKKPTDVPQALVKYFKFCYDALGQNSMMQTTMFPNYITLGHDKLFLKLASLSRKYFNKSICPKCFRQYDFKQQKCDKCLSKDTLILPKSFDHKDVEQFQFDIAKKLETDYVLTRDNFIKMLLIYMRIQSGIPVLIMGETGCGKTSLIQ

Solvent-accessible surface area (backbone atoms only — not comparable to full-atom values): 23581 Å² total; per-residue (Å²): 98,72,66,43,52,52,48,42,78,38,41,84,55,37,78,84,38,67,48,78,44,81,45,63,76,68,93,57,60,67,61,51,51,54,50,48,48,36,59,73,73,58,25,54,46,69,51,92,89,41,69,29,61,51,60,87,86,39,48,72,49,76,47,71,43,87,50,71,84,29,60,58,68,72,39,72,70,48,72,75,49,82,80,91,76,84,85,71,51,68,63,59,86,70,49,68,62,86,39,65,52,54,38,52,38,27,43,52,43,47,30,59,75,71,50,42,46,46,76,41,75,69,53,82,90,74,58,60,94,64,52,48,70,58,37,37,57,47,49,44,62,80,66,42,87,88,53,60,78,85,47,41,49,65,68,42,53,61,35,40,39,38,45,48,30,54,51,50,54,27,42,57,66,18,69,88,57,36,47,92,49,41,96,47,45,65,58,52,45,51,50,53,51,54,52,51,64,42,45,50,56,82,57,47,57,63,58,38,36,43,45,52,49,51,58,37,56,71,72,72,53,94,71,66,73,71,76,31,49,75,46,79,88,72,55,78,41,37,40,76,44,60,29,76,82,30,44,78,45,66,45,59,78,48,74,86,49,52,59,65,70,56,55,56,49,55,52,52,40,40,65,73,66,73,55,62,79,76,56,70,59,63,67,73,51,59,53,85,80,51,52,44,50,61,52,44,53,62,56,51,56,55,42,73,73,66,74,66,30,13,31,28,85,85,76,68,50,75,42,56,62,87,52,53,63,40,89,84,72,73,51,91,61,61,37,48,60,49,86,47,90,49,69,68,37,40,51,50,38,51,46,57,49,32,65,57,39,48,81,81,53,72,56,42,54,67,58,48,53,52,50,50,54,51,49,53,32,55,78,24,74,34,88,85,82,88,86,77,67,89,89,72,49,65,67,72,73,72,106